Protein AF-A0A1B6HPB6-F1 (afdb_monomer_lite)

Secondary structure (DSSP, 8-state):
-----TT--EEEEEE-TTSSEEEEEETTSEEEEEETTT--EEEEEES-TT-EEEEEEEE-S--SSS--EEEEEEEEEGGGTEEEEEETTTPPEEEEEE--TT-EEEE--SPPTT---SS-S-TTS-SS-EEEE-TT--EEE----GGGGS-TTTHHHHHHHHHHHHHHHHHHH--HHHHHHHHHHHHHT---HHHHHHHHHHHHT-TT--HHHHHHHHHHHHHHHHS---SS--HHHHHHHHHHHHHHHHHHHHHHHHHHHHSPP-TT--S-S-HHHHHHHHHHHHT--HHHHHHHHS---S-PPP-----------HHHHHHTB--S--SSS-BPBP--S-HHHHHHHHHHHHTT-TT-HHHHHHHHHHHTB-HHHHHHHHHHHHHT-SSPPPHHHHHHHHHHHHHHHHHHGGGGGSHHHHHHHHHHHHH-S-HHHHHHHHHHHHHHHHHHHHHHHHHHHTTS-----S---S----HHHHHHHHHHHHHHHHHHHHHHHTSPPPPPSS-SSPPPP-------HHHHHHH-TTHHHHHHHHHHHHTT--GGGG-HHHHHTT---------------------------------HHHHHHHHHHHHHHHH-TTTT-HHHHHHHHHHHHHHHHHH-TT-HHHHHHHHHHHHH-S-HHHHHHHHHHHIIIIIHHHHHHHHHHHHHH---

Sequence (688 aa):
FGLCDLWRQGTSVTMSPHRNLCVVSDSLGRVTLIDNSTGLALRMWKGYRDAQCGWLTAEEEQSKGRKRLALFLVIYAPKKGIVEVWAMQQGPRIATFTASKNGRLFYIGHGLLGVSSVGNRNPNRSATPCVFVDECGVLTEISIPFHCALSDKNSKRARDIHLVRKLRQLLKTGDGEQTADSVTTLCRELQTHTVRAQALDLLTSSRRVAANTLLEVVEGFLHTLECVDDENVDTGKKSLMQRCVKLQKLLIFFMFCSGLQQKPPDYDTVMTADSNSDLDNLSELLRLSKDETLRLVQPPEDGMERVRVKFQEGLEGLPSYLAGFQTNATSDDTIHLVDTSVNQNLTHISEVVCGGVQGNVADWTNAAAESGIDSLALLQLSLISWLSRRSLPSLADTLTFSQLVTSVCNIAGNRVQEPAWWGEVRSMLRDSVSPHLAVVAAAVCKAVALTLEETAMMTASAGTDDSETKSSDWEKVTQESCTWSLLISQLEDVALISSVLRHKPVCSKTPTLYCLPYDPPELSLQNVCSKGRGCVSELVARWVASGGLEPTLLLETSRVSSCSPESERSGSAGVGVVEGQTLSAECGEEARPTSDDQVRTLDRLSVLRRQFPYSLADSVLLANITWEYILVWSKQVDQLQTLQAAITCLRVVPSPHLKHGVCSLMWTMHLRARFESTIRLINKVGKV

InterPro domains:
  IPR026059 Rab3GAP regulatory subunit [PTHR12472] (1-448)
  IPR029257 Rab3GAP regulatory subunit, C-terminal [PF14656] (378-688)
  IPR032839 Rab3-GAP regulatory subunit, N-terminal [PF14655] (1-105)

Foldseek 3Di:
DAPDDPVKDFPDKAAELVRQWIWTAIQQAKIWIAGPVVRDTQDMDHDQHPKDKAKDWAWDPDDPDPIDIWIKMWIDRLVQQWIWIAGPDPGGTLDIDRHHSPKDKDADSFADPPDDPPDDPDRGGHPQGIWIAHPVRDIDGDDDHPLSNPPDPCNLVVVLVVLLVVLLVCLVDPDQPVSLVSLLVSLLSRDDLVSNVVSLVSQLQRPRHDLVSSLSSLVSLLVVLVPDPDPPPPPSSVFSNLLSLLSNLLSLLLVVLVVLQPPPDPPVPPPDDCPPVLLVVQCVLLVHPSVVSCCLQPPDDDDDPDPDDDDPPPQPDSSLLVQQWDSTDDVDSAIEGDPDPDCPSLLSNLCSLLPNCQPPLVVSLVSVLSSRYQLLRQVVSLLSPQLVDPDGDRSSRLVSSLSSLLSSCVSCPPVLVDPVSVVVVLVVLQVGLQLSSSLSVLSSNLSSSVVSVVVVVVVVCVVDPDPPPPDPPDDDDDPVNVVSVVSSLLSVLQNLLLVLQVDAQDADPDQQADADDDDRDRDGNVVQVVVPDQSSLLSVLNRVSNRSHQLVLLAVVVVVVVDDDDDDDDDDDDDDDDDDDPDPPDDPPDDDPDDPSNVVNNVSVVVNCVVVVPNSPSLNNLLSNLVVLLVVCLVVVVPVSSVVNSVSSLVPRPDPVSSVVSVVCSCVPRNVVVVVVVVVVCVVVPDD

Structure (mmCIF, N/CA/C/O backbone):
data_AF-A0A1B6HPB6-F1
#
_entry.id   AF-A0A1B6HPB6-F1
#
loop_
_atom_site.group_PDB
_atom_site.id
_atom_site.type_symbol
_atom_site.label_atom_id
_atom_site.label_alt_id
_atom_site.label_comp_id
_atom_site.label_asym_id
_atom_site.label_entity_id
_atom_site.label_seq_id
_atom_site.pdbx_PDB_ins_code
_atom_site.Cartn_x
_atom_site.Cartn_y
_atom_site.Cartn_z
_atom_site.occupancy
_atom_site.B_iso_or_equiv
_atom_site.auth_seq_id
_atom_site.auth_comp_id
_atom_site.auth_asym_id
_atom_site.auth_atom_id
_atom_site.pdbx_PDB_model_num
ATOM 1 N N . PHE A 1 1 ? -52.057 -37.845 41.761 1.00 45.28 1 PHE A N 1
ATOM 2 C CA . PHE A 1 1 ? -51.504 -36.555 42.214 1.00 45.28 1 PHE A CA 1
ATOM 3 C C . PHE A 1 1 ? -52.418 -35.447 41.721 1.00 45.28 1 PHE A C 1
ATOM 5 O O . PHE A 1 1 ? -52.315 -35.055 40.572 1.00 45.28 1 PHE A O 1
ATOM 12 N N . GLY A 1 2 ? -53.388 -35.033 42.536 1.00 53.19 2 GLY A N 1
ATOM 13 C CA . GLY A 1 2 ? -54.273 -33.910 42.222 1.00 53.19 2 GLY A CA 1
ATOM 14 C C . GLY A 1 2 ? -53.996 -32.759 43.182 1.00 53.19 2 GLY A C 1
ATOM 15 O O . GLY A 1 2 ? -53.663 -33.002 44.341 1.00 53.19 2 GLY A O 1
ATOM 16 N N . LEU A 1 3 ? -54.142 -31.522 42.711 1.00 62.66 3 LEU A N 1
ATOM 17 C CA . LEU A 1 3 ? -54.178 -30.311 43.538 1.00 62.66 3 LEU A CA 1
ATOM 18 C C . LEU A 1 3 ? -55.493 -30.261 44.341 1.00 62.66 3 LEU A C 1
ATOM 20 O O . LEU A 1 3 ? -56.328 -29.388 44.127 1.00 62.66 3 LEU A O 1
ATOM 24 N N . CYS A 1 4 ? -55.728 -31.239 45.217 1.00 64.62 4 CYS A N 1
ATOM 25 C CA . CYS A 1 4 ? -56.917 -31.259 46.065 1.00 64.62 4 CYS A CA 1
ATOM 26 C C . CYS A 1 4 ? -56.671 -30.377 47.294 1.00 64.62 4 CYS A C 1
ATOM 28 O O . CYS A 1 4 ? -56.096 -30.822 48.285 1.00 64.62 4 CYS A O 1
ATOM 30 N N . ASP A 1 5 ? -57.079 -29.112 47.207 1.00 71.12 5 ASP A N 1
ATOM 31 C CA . ASP A 1 5 ? -57.155 -28.194 48.345 1.00 71.12 5 ASP A CA 1
ATOM 32 C C . ASP A 1 5 ? -58.627 -27.798 48.532 1.00 71.12 5 ASP A C 1
ATOM 34 O O . ASP A 1 5 ? -59.140 -26.914 47.850 1.00 71.12 5 ASP A O 1
ATOM 38 N N . LEU A 1 6 ? -59.318 -28.515 49.428 1.00 71.94 6 LEU A N 1
ATOM 39 C CA . LEU A 1 6 ? -60.772 -28.433 49.656 1.00 71.94 6 LEU A CA 1
ATOM 40 C C . LEU A 1 6 ? -61.273 -27.016 49.977 1.00 71.94 6 LEU A C 1
ATOM 42 O O . LEU A 1 6 ? -62.441 -26.710 49.756 1.00 71.94 6 LEU A O 1
ATOM 46 N N . TRP A 1 7 ? -60.398 -26.152 50.493 1.00 74.38 7 TRP A N 1
ATOM 47 C CA . TRP A 1 7 ? -60.741 -24.797 50.924 1.00 74.38 7 TRP A CA 1
ATOM 48 C C . TRP A 1 7 ? -60.434 -23.735 49.864 1.00 74.38 7 TRP A C 1
ATOM 50 O O . TRP A 1 7 ? -60.724 -22.556 50.071 1.00 74.38 7 TRP A O 1
ATOM 60 N N . ARG A 1 8 ? -59.828 -24.120 48.734 1.00 78.62 8 ARG A N 1
ATOM 61 C CA . ARG A 1 8 ? -59.391 -23.195 47.686 1.00 78.62 8 ARG A CA 1
ATOM 62 C C . ARG A 1 8 ? -60.158 -23.417 46.403 1.00 78.62 8 ARG A C 1
ATOM 64 O O . ARG A 1 8 ? -60.199 -24.513 45.858 1.00 78.62 8 ARG A O 1
ATOM 71 N N . GLN A 1 9 ? -60.691 -22.324 45.880 1.00 84.62 9 GLN A N 1
ATOM 72 C CA . GLN A 1 9 ? -61.346 -22.302 44.582 1.00 84.62 9 GLN A CA 1
ATOM 73 C C . GLN A 1 9 ? -60.441 -21.568 43.596 1.00 84.62 9 GLN A C 1
ATOM 75 O O . GLN A 1 9 ? -59.958 -20.473 43.892 1.00 84.62 9 GLN A O 1
ATOM 80 N N . GLY A 1 10 ? -60.183 -22.180 42.440 1.00 86.19 10 GLY A N 1
ATOM 81 C CA . GLY A 1 10 ? -59.528 -21.501 41.325 1.00 86.19 10 GLY A CA 1
ATOM 82 C C . GLY A 1 10 ? -60.466 -20.438 40.759 1.00 86.19 10 GLY A C 1
ATOM 83 O O . GLY A 1 10 ? -61.588 -20.758 40.379 1.00 86.19 10 GLY A O 1
ATOM 84 N N . THR A 1 11 ? -60.030 -19.183 40.730 1.00 89.19 11 THR A N 1
ATOM 85 C CA . THR A 1 11 ? -60.845 -18.042 40.284 1.00 89.19 11 THR A CA 1
ATOM 86 C C . THR A 1 11 ? -60.630 -17.724 38.811 1.00 89.19 11 THR A C 1
ATOM 88 O O . THR A 1 11 ? -61.557 -17.294 38.130 1.00 89.19 11 THR A O 1
ATOM 91 N N . SER A 1 12 ? -59.422 -17.951 38.290 1.00 89.56 12 SER A N 1
ATOM 92 C CA . SER A 1 12 ? -59.135 -17.802 36.864 1.00 89.56 12 SER A CA 1
ATOM 93 C C . SER A 1 12 ? -58.037 -18.750 36.396 1.00 89.56 12 SER A C 1
ATOM 95 O O . SER A 1 12 ? -57.154 -19.133 37.170 1.00 89.56 12 SER A O 1
ATOM 97 N N . VAL A 1 13 ? -58.100 -19.110 35.112 1.00 92.38 13 VAL A N 1
ATOM 98 C CA . VAL A 1 13 ? -57.126 -19.968 34.432 1.00 92.38 13 VAL A CA 1
ATOM 99 C C . VAL A 1 13 ? -56.655 -19.273 33.158 1.00 92.38 13 VAL A C 1
ATOM 101 O O . VAL A 1 13 ? -57.467 -18.954 32.290 1.00 92.38 13 VAL A O 1
ATOM 104 N N . THR A 1 14 ? -55.342 -19.082 33.019 1.00 92.56 14 THR A N 1
ATOM 105 C CA . THR A 1 14 ? -54.724 -18.489 31.825 1.00 92.56 14 THR A CA 1
ATOM 106 C C . THR A 1 14 ? -53.798 -19.494 31.145 1.00 92.56 14 THR A C 1
ATOM 108 O O . THR A 1 14 ? -52.775 -19.908 31.697 1.00 92.56 14 THR A O 1
ATOM 111 N N . MET A 1 15 ? -54.129 -19.856 29.908 1.00 90.44 15 MET A N 1
ATOM 112 C CA . MET A 1 15 ? -53.361 -20.794 29.084 1.00 90.44 15 MET A CA 1
ATOM 113 C C . MET A 1 15 ? -52.142 -20.137 28.441 1.00 90.44 15 MET A C 1
ATOM 115 O O . MET A 1 15 ? -52.234 -19.007 27.969 1.00 90.44 15 MET A O 1
ATOM 119 N N . SER A 1 16 ? -51.021 -20.858 28.362 1.00 89.44 16 SER A N 1
ATOM 120 C CA . SER A 1 16 ? -49.866 -20.404 27.584 1.00 89.44 16 SER A CA 1
ATOM 121 C C . SER A 1 16 ? -50.134 -20.494 26.072 1.00 89.44 16 SER A C 1
ATOM 123 O O . SER A 1 16 ? -50.973 -21.297 25.647 1.00 89.44 16 SER A O 1
ATOM 125 N N . PRO A 1 17 ? -49.397 -19.746 25.224 1.00 84.50 17 PRO A N 1
ATOM 126 C CA . PRO A 1 17 ? -49.606 -19.737 23.770 1.00 84.50 17 PRO A CA 1
ATOM 127 C C . PRO A 1 17 ? -49.525 -21.125 23.115 1.00 84.50 17 PRO A C 1
ATOM 129 O O . PRO A 1 17 ? -50.228 -21.406 22.150 1.00 84.50 17 PRO A O 1
ATOM 132 N N . HIS A 1 18 ? -48.686 -22.012 23.659 1.00 81.31 18 HIS A N 1
ATOM 133 C CA . HIS A 1 18 ? -48.516 -23.386 23.176 1.00 81.31 18 HIS A CA 1
ATOM 134 C C . HIS A 1 18 ? -49.400 -24.405 23.904 1.00 81.31 18 HIS A C 1
ATOM 136 O O . HIS A 1 18 ? -49.312 -25.590 23.616 1.00 81.31 18 HIS A O 1
ATOM 142 N N . ARG A 1 19 ? -50.236 -23.962 24.850 1.00 86.31 19 ARG A N 1
ATOM 143 C CA . ARG A 1 19 ? -51.186 -24.771 25.633 1.00 86.31 19 ARG A CA 1
ATOM 144 C C . ARG A 1 19 ? -50.590 -25.897 26.484 1.00 86.31 19 ARG A C 1
ATOM 146 O O . ARG A 1 19 ? -51.337 -26.574 27.179 1.00 86.31 19 ARG A O 1
ATOM 153 N N . ASN A 1 20 ? -49.269 -26.045 26.523 1.00 88.25 20 ASN A N 1
ATOM 154 C CA . ASN A 1 20 ? -48.593 -27.033 27.372 1.00 88.25 20 ASN A CA 1
ATOM 155 C C . ASN A 1 20 ? -48.607 -26.652 28.859 1.00 88.25 20 ASN A C 1
ATOM 157 O O . ASN A 1 20 ? -48.471 -27.508 29.721 1.00 88.25 20 ASN A O 1
ATOM 161 N N . LEU A 1 21 ? -48.766 -25.362 29.160 1.00 91.75 21 LEU A N 1
ATOM 162 C CA . LEU A 1 21 ? -48.765 -24.829 30.522 1.00 91.75 21 LEU A CA 1
ATOM 163 C C . LEU A 1 21 ? -50.020 -23.992 30.745 1.00 91.75 21 LEU A C 1
ATOM 165 O O . LEU A 1 21 ? -50.478 -23.306 29.825 1.00 91.75 21 LEU A O 1
ATOM 169 N N . CYS A 1 22 ? -50.536 -23.993 31.966 1.00 92.62 22 CYS A N 1
ATOM 170 C CA . CYS A 1 22 ? -51.518 -23.016 32.409 1.00 92.62 22 CYS A CA 1
ATOM 171 C C . CYS A 1 22 ? -51.138 -22.451 33.771 1.00 92.62 22 CYS A C 1
ATOM 173 O O . CYS A 1 22 ? -50.355 -23.031 34.523 1.00 92.62 22 CYS A O 1
ATOM 175 N N . VAL A 1 23 ? -51.686 -21.283 34.069 1.00 93.88 23 VAL A N 1
ATOM 176 C CA . VAL A 1 23 ? -51.570 -20.668 35.382 1.00 93.88 23 VAL A CA 1
ATOM 177 C C . VAL A 1 23 ? -52.960 -20.500 35.963 1.00 93.88 23 VAL A C 1
ATOM 179 O O . VAL A 1 23 ? -53.851 -19.979 35.297 1.00 93.88 23 VAL A O 1
ATOM 182 N N . VAL A 1 24 ? -53.121 -20.943 37.205 1.00 92.44 24 VAL A N 1
ATOM 183 C CA . VAL A 1 24 ? -54.365 -20.858 37.965 1.00 92.44 24 VAL A CA 1
ATOM 184 C C . VAL A 1 24 ? -54.158 -19.905 39.129 1.00 92.44 24 VAL A C 1
ATOM 186 O O . VAL A 1 24 ? -53.255 -20.109 39.942 1.00 92.44 24 VAL A O 1
ATOM 189 N N . SER A 1 25 ? -54.989 -18.873 39.218 1.00 92.12 25 SER A N 1
ATOM 190 C CA . SER A 1 25 ? -55.072 -18.041 40.422 1.00 92.12 25 SER A CA 1
ATOM 191 C C . SER A 1 25 ? -56.176 -18.568 41.336 1.00 92.12 25 SER A C 1
ATOM 193 O O . SER A 1 25 ? -57.204 -19.047 40.855 1.00 92.12 25 SER A O 1
ATOM 195 N N . ASP A 1 26 ? -55.943 -18.548 42.647 1.00 89.88 26 ASP A N 1
ATOM 196 C CA . ASP A 1 26 ? -56.894 -19.035 43.648 1.00 89.88 26 ASP A CA 1
ATOM 197 C C . ASP A 1 26 ? -57.584 -17.896 44.423 1.00 89.88 26 ASP A C 1
ATOM 199 O O . ASP A 1 26 ? -57.176 -16.731 44.386 1.00 89.88 26 ASP A O 1
ATOM 203 N N . SER A 1 27 ? -58.626 -18.253 45.175 1.00 85.75 27 SER A N 1
ATOM 204 C CA . SER A 1 27 ? -59.396 -17.342 46.030 1.00 85.75 27 SER A CA 1
ATOM 205 C C . SER A 1 27 ? -58.631 -16.807 47.251 1.00 85.75 27 SER A C 1
ATOM 207 O O . SER A 1 27 ? -59.087 -15.875 47.910 1.00 85.75 27 SER A O 1
ATOM 209 N N . LEU A 1 28 ? -57.459 -17.362 47.570 1.00 84.94 28 LEU A N 1
ATOM 210 C CA . LEU A 1 28 ? -56.665 -17.042 48.762 1.00 84.94 28 LEU A CA 1
ATOM 211 C C . LEU A 1 28 ? -55.299 -16.412 48.416 1.00 84.94 28 LEU A C 1
ATOM 213 O O . LEU A 1 28 ? -54.403 -16.346 49.263 1.00 84.94 28 LEU A O 1
ATOM 217 N N . GLY A 1 29 ? -55.136 -15.913 47.188 1.00 88.00 29 GLY A N 1
ATOM 218 C CA . GLY A 1 29 ? -53.973 -15.157 46.733 1.00 88.00 29 GLY A CA 1
ATOM 219 C C . GLY A 1 29 ? -52.729 -15.980 46.421 1.00 88.00 29 GLY A C 1
ATOM 220 O O . GLY A 1 29 ? -51.614 -15.553 46.741 1.00 88.00 29 GLY A O 1
ATOM 221 N N . ARG A 1 30 ? -52.892 -17.147 45.807 1.00 90.44 30 ARG A N 1
ATOM 222 C CA . ARG A 1 30 ? -51.810 -17.886 45.159 1.00 90.44 30 ARG A CA 1
ATOM 223 C C . ARG A 1 30 ? -52.017 -17.921 43.657 1.00 90.44 30 ARG A C 1
ATOM 225 O O . ARG A 1 30 ? -53.136 -17.991 43.164 1.00 90.44 30 ARG A O 1
ATOM 232 N N . VAL A 1 31 ? -50.899 -17.937 42.954 1.00 93.50 31 VAL A N 1
ATOM 233 C CA . VAL A 1 31 ? -50.826 -18.208 41.523 1.00 93.50 31 VAL A CA 1
ATOM 234 C C . VAL A 1 31 ? -50.048 -19.512 41.377 1.00 93.50 31 VAL A C 1
ATOM 236 O O . VAL A 1 31 ? -48.966 -19.640 41.945 1.00 93.50 31 VAL A O 1
ATOM 239 N N . THR A 1 32 ? -50.602 -20.502 40.684 1.00 91.69 32 THR A N 1
ATOM 240 C CA . THR A 1 32 ? -50.012 -21.840 40.536 1.00 91.69 32 THR A CA 1
ATOM 241 C C . THR A 1 32 ? -49.794 -22.138 39.063 1.00 91.69 32 THR A C 1
ATOM 243 O O . THR A 1 32 ? -50.732 -22.086 38.275 1.00 91.69 32 THR A O 1
ATOM 246 N N . LEU A 1 33 ? -48.557 -22.454 38.696 1.00 92.25 33 LEU A N 1
ATOM 247 C CA . LEU A 1 33 ? -48.187 -22.939 37.374 1.00 92.25 33 LEU A CA 1
ATOM 248 C C . LEU A 1 33 ? -48.398 -24.447 37.306 1.00 92.25 33 LEU A C 1
ATOM 250 O O . LEU A 1 33 ? -47.855 -25.181 38.131 1.00 92.25 33 LEU A O 1
ATOM 254 N N . ILE A 1 34 ? -49.124 -24.895 36.291 1.00 91.19 34 ILE A N 1
ATOM 255 C CA . ILE A 1 34 ? -49.468 -26.295 36.073 1.00 91.19 34 ILE A CA 1
ATOM 256 C C . ILE A 1 34 ? -48.994 -26.712 34.681 1.00 91.19 34 ILE A C 1
ATOM 258 O O . ILE A 1 34 ? -49.152 -25.974 33.703 1.00 91.19 34 ILE A O 1
ATOM 262 N N . ASP A 1 35 ? -48.401 -27.898 34.605 1.00 90.81 35 ASP A N 1
ATOM 263 C CA . ASP A 1 35 ? -48.174 -28.605 33.350 1.00 90.81 35 ASP A CA 1
ATOM 264 C C . ASP A 1 35 ? -49.449 -29.343 32.947 1.00 90.81 35 ASP A C 1
ATOM 266 O O . ASP A 1 35 ? -49.935 -30.214 33.666 1.00 90.81 35 ASP A O 1
ATOM 270 N N . ASN A 1 36 ? -49.996 -28.992 31.787 1.00 89.75 36 ASN A N 1
ATOM 271 C CA . ASN A 1 36 ? -51.271 -29.534 31.326 1.00 89.75 36 ASN A CA 1
ATOM 272 C C . ASN A 1 36 ? -51.156 -30.974 30.825 1.00 89.75 36 ASN A C 1
ATOM 274 O O . ASN A 1 36 ? -52.166 -31.666 30.754 1.00 89.75 36 ASN A O 1
ATOM 278 N N . SER A 1 37 ? -49.951 -31.422 30.463 1.00 88.94 37 SER A N 1
ATOM 279 C CA . SER A 1 37 ? -49.728 -32.788 29.983 1.00 88.94 37 SER A CA 1
ATOM 280 C C . SER A 1 37 ? -49.676 -33.795 31.132 1.00 88.94 37 SER A C 1
ATOM 282 O O . SER A 1 37 ? -50.246 -34.879 31.036 1.00 88.94 37 SER A O 1
ATOM 284 N N . THR A 1 38 ? -49.031 -33.417 32.237 1.00 86.88 38 THR A N 1
ATOM 285 C CA . THR A 1 38 ? -48.834 -34.274 33.414 1.00 86.88 38 THR A CA 1
ATOM 286 C C . THR A 1 38 ? -49.830 -33.995 34.539 1.00 86.88 38 THR A C 1
ATOM 288 O O . THR A 1 38 ? -49.986 -34.818 35.440 1.00 86.88 38 THR A O 1
ATOM 291 N N . GLY A 1 39 ? -50.499 -32.838 34.519 1.00 84.00 39 GLY A N 1
ATOM 292 C CA . GLY A 1 39 ? -51.373 -32.372 35.599 1.00 84.00 39 GLY A CA 1
ATOM 293 C C . GLY A 1 39 ? -50.619 -31.953 36.866 1.00 84.00 39 GLY A C 1
ATOM 294 O O . GLY A 1 39 ? -51.234 -31.789 37.921 1.00 84.00 39 GLY A O 1
ATOM 295 N N . LEU A 1 40 ? -49.292 -31.801 36.798 1.00 87.38 40 LEU A N 1
ATOM 296 C CA . LEU A 1 40 ? -48.449 -31.478 37.948 1.00 87.38 40 LEU A CA 1
ATOM 297 C C . LEU A 1 40 ? -48.313 -29.967 38.147 1.00 87.38 40 LEU A C 1
ATOM 299 O O . LEU A 1 40 ? -48.122 -29.203 37.200 1.00 87.38 40 LEU A O 1
ATOM 303 N N . ALA A 1 41 ? -48.341 -29.535 39.409 1.00 88.12 41 ALA A N 1
ATOM 304 C CA . ALA A 1 41 ? -47.998 -28.168 39.780 1.00 88.12 41 ALA A CA 1
ATOM 305 C C . ALA A 1 41 ? -46.477 -27.986 39.763 1.00 88.12 41 ALA A C 1
ATOM 307 O O . ALA A 1 41 ? -45.768 -28.563 40.584 1.00 88.12 41 ALA A O 1
ATOM 308 N N . LEU A 1 42 ? -45.983 -27.167 38.837 1.00 88.69 42 LEU A N 1
ATOM 309 C CA . LEU A 1 42 ? -44.553 -26.920 38.658 1.00 88.69 42 LEU A CA 1
ATOM 310 C C . LEU A 1 42 ? -44.020 -25.863 39.630 1.00 88.69 42 LEU A C 1
ATOM 312 O O . LEU A 1 42 ? -42.887 -25.956 40.098 1.00 88.69 42 LEU A O 1
ATOM 316 N N . ARG A 1 43 ? -44.815 -24.818 39.901 1.00 89.81 43 ARG A N 1
ATOM 317 C CA . ARG A 1 43 ? -44.402 -23.673 40.726 1.00 89.81 43 ARG A CA 1
ATOM 318 C C . ARG A 1 43 ? -45.600 -22.936 41.311 1.00 89.81 43 ARG A C 1
ATOM 320 O O . ARG A 1 43 ? -46.671 -22.919 40.714 1.00 89.81 43 ARG A O 1
ATOM 327 N N . MET A 1 44 ? -45.409 -22.288 42.458 1.00 89.25 44 MET A N 1
ATOM 328 C CA . MET A 1 44 ? -46.446 -21.515 43.141 1.00 89.25 44 MET A CA 1
ATOM 329 C C . MET A 1 44 ? -45.897 -20.183 43.659 1.00 89.25 44 MET A C 1
ATOM 331 O O . MET A 1 44 ? -44.857 -20.147 44.316 1.00 89.25 44 MET A O 1
ATOM 335 N N . TRP A 1 45 ? -46.637 -19.103 43.424 1.00 91.94 45 TRP A N 1
ATOM 336 C CA . TRP A 1 45 ? -46.379 -17.768 43.957 1.00 91.94 45 TRP A CA 1
ATOM 337 C C . TRP A 1 45 ? -47.425 -17.430 45.021 1.00 91.94 45 TRP A C 1
ATOM 339 O O . TRP A 1 45 ? -48.623 -17.573 44.787 1.00 91.94 45 TRP A O 1
ATOM 349 N N . LYS A 1 46 ? -46.985 -16.992 46.205 1.00 91.25 46 LYS A N 1
ATOM 350 C CA . LYS A 1 46 ? -47.855 -16.690 47.357 1.00 91.25 46 LYS A CA 1
ATOM 351 C C . LYS A 1 46 ? -47.992 -15.179 47.565 1.00 91.25 46 LYS A C 1
ATOM 353 O O . LYS A 1 46 ? -47.039 -14.433 47.362 1.00 91.25 46 LYS A O 1
ATOM 358 N N . GLY A 1 47 ? -49.164 -14.728 48.014 1.00 89.75 47 GLY A N 1
ATOM 359 C CA . GLY A 1 47 ? -49.424 -13.317 48.327 1.00 89.75 47 GLY A CA 1
ATOM 360 C C . GLY A 1 47 ? -49.848 -12.465 47.124 1.00 89.75 47 GLY A C 1
ATOM 361 O O . GLY A 1 47 ? -49.666 -11.250 47.144 1.00 89.75 47 GLY A O 1
ATOM 362 N N . TYR A 1 48 ? -50.404 -13.094 46.091 1.00 91.62 48 TYR A N 1
ATOM 363 C CA . TYR A 1 48 ? -50.899 -12.491 44.851 1.00 91.62 48 TYR A CA 1
ATOM 364 C C . TYR A 1 48 ? -52.433 -12.529 44.846 1.00 91.62 48 TYR A C 1
ATOM 366 O O . TYR A 1 48 ? -53.053 -13.249 44.069 1.00 91.62 48 TYR A O 1
ATOM 374 N N . ARG A 1 49 ? -53.052 -11.810 45.793 1.00 88.19 49 ARG A N 1
ATOM 375 C CA . ARG A 1 49 ? -54.518 -11.701 45.886 1.00 88.19 49 ARG A CA 1
ATOM 376 C C . ARG A 1 49 ? -55.070 -10.946 44.679 1.00 88.19 49 ARG A C 1
ATOM 378 O O . ARG A 1 49 ? -54.529 -9.897 44.334 1.00 88.19 49 ARG A O 1
ATOM 385 N N . ASP A 1 50 ? -56.139 -11.489 44.099 1.00 88.56 50 ASP A N 1
ATOM 386 C CA . ASP A 1 50 ? -56.848 -10.933 42.939 1.00 88.56 50 ASP A CA 1
ATOM 387 C C . ASP A 1 50 ? -55.939 -10.751 41.708 1.00 88.56 50 ASP A C 1
ATOM 389 O O . ASP A 1 50 ? -56.114 -9.834 40.909 1.00 88.56 50 ASP A O 1
ATOM 393 N N . ALA A 1 51 ? -54.915 -11.602 41.578 1.00 92.69 51 ALA A N 1
ATOM 394 C CA . ALA A 1 51 ? -53.913 -11.458 40.535 1.00 92.69 51 ALA A CA 1
ATOM 395 C C . ALA A 1 51 ? -54.441 -11.813 39.145 1.00 92.69 51 ALA A C 1
ATOM 397 O O . ALA A 1 51 ? -55.164 -12.790 38.958 1.00 92.69 51 ALA A O 1
ATOM 398 N N . GLN A 1 52 ? -54.002 -11.041 38.156 1.00 94.31 52 GLN A N 1
ATOM 399 C CA . GLN A 1 52 ? -54.299 -11.266 36.746 1.00 94.31 52 GLN A CA 1
ATOM 400 C C . GLN A 1 52 ? -53.028 -11.738 36.049 1.00 94.31 52 GLN A C 1
ATOM 402 O O . GLN A 1 52 ? -51.951 -11.187 36.277 1.00 94.31 52 GLN A O 1
ATOM 407 N N . CYS A 1 53 ? -53.142 -12.775 35.223 1.00 94.75 53 CYS A N 1
ATOM 408 C CA . CYS A 1 53 ? -51.990 -13.435 34.614 1.00 94.75 53 CYS A CA 1
ATOM 409 C C . CYS A 1 53 ? -52.053 -13.370 33.087 1.00 94.75 53 CYS A C 1
ATOM 411 O O . CYS A 1 53 ? -53.125 -13.530 32.500 1.00 94.75 53 CYS A O 1
ATOM 413 N N . GLY A 1 54 ? -50.892 -13.209 32.456 1.00 93.62 54 GLY A N 1
ATOM 414 C CA . GLY A 1 54 ? -50.714 -13.219 31.005 1.00 93.62 54 GLY A CA 1
ATOM 415 C C . GLY A 1 54 ? -49.376 -13.828 30.596 1.00 93.62 54 GLY A C 1
ATOM 416 O O . GLY A 1 54 ? -48.505 -14.057 31.433 1.00 93.62 54 GLY A O 1
ATOM 417 N N . TRP A 1 55 ? -49.200 -14.095 29.306 1.00 92.19 55 TRP A N 1
ATOM 418 C CA . TRP A 1 55 ? -47.999 -14.738 28.775 1.00 92.19 55 TRP A CA 1
ATOM 419 C C . TRP A 1 55 ? -47.338 -13.900 27.686 1.00 92.19 55 TRP A C 1
ATOM 421 O O . TRP A 1 55 ? -48.014 -13.401 26.791 1.00 92.19 55 TRP A O 1
ATOM 431 N N . LEU A 1 56 ? -46.008 -13.821 27.716 1.00 91.06 56 LEU A N 1
ATOM 432 C CA . LEU A 1 56 ? -45.201 -13.170 26.684 1.00 91.06 56 LEU A CA 1
ATOM 433 C C . LEU A 1 56 ? -44.255 -14.173 26.031 1.00 91.06 56 LEU A C 1
ATOM 435 O O . LEU A 1 56 ? -43.705 -15.050 26.699 1.00 91.06 56 LEU A O 1
ATOM 439 N N . THR A 1 57 ? -44.034 -14.016 24.728 1.00 87.12 57 THR A N 1
ATOM 440 C CA . THR A 1 57 ? -43.034 -14.783 23.976 1.00 87.12 57 THR A CA 1
ATOM 441 C C . THR A 1 57 ? -42.028 -13.846 23.338 1.00 87.12 57 THR A C 1
ATOM 443 O O . THR A 1 57 ? -42.436 -12.919 22.645 1.00 87.12 57 THR A O 1
ATOM 446 N N . ALA A 1 58 ? -40.738 -14.126 23.505 1.00 85.00 58 ALA A N 1
ATOM 447 C CA . ALA A 1 58 ? -39.675 -13.433 22.785 1.00 85.00 58 ALA A CA 1
ATOM 448 C C . ALA A 1 58 ? -38.967 -14.397 21.831 1.00 85.00 58 ALA A C 1
ATOM 450 O O . ALA A 1 58 ? -38.651 -15.526 22.212 1.00 85.00 58 ALA A O 1
ATOM 451 N N . GLU A 1 59 ? -38.724 -13.962 20.595 1.00 78.62 59 GLU A N 1
ATOM 452 C CA . GLU A 1 59 ? -37.988 -14.750 19.602 1.00 78.62 59 GLU A CA 1
ATOM 453 C C . GLU A 1 59 ? -36.495 -14.404 19.607 1.00 78.62 59 GLU A C 1
ATOM 455 O O . GLU A 1 59 ? -36.110 -13.243 19.744 1.00 78.62 59 GLU A O 1
ATOM 460 N N . GLU A 1 60 ? -35.645 -15.409 19.401 1.00 75.88 60 GLU A N 1
ATOM 461 C CA . GLU A 1 60 ? -34.225 -15.207 19.116 1.00 75.88 60 GLU A CA 1
ATOM 462 C C . GLU A 1 60 ? -34.029 -14.774 17.651 1.00 75.88 60 GLU A C 1
ATOM 464 O O . GLU A 1 60 ? -34.214 -15.564 16.723 1.00 75.88 60 GLU A O 1
ATOM 469 N N . GLU A 1 61 ? -33.636 -13.517 17.427 1.00 62.44 61 GLU A N 1
ATOM 470 C CA . GLU A 1 61 ? -33.508 -12.933 16.079 1.00 62.44 61 GLU A CA 1
ATOM 471 C C . GLU A 1 61 ? -32.326 -13.477 15.249 1.00 62.44 61 GLU A C 1
ATOM 473 O O . GLU A 1 61 ? -32.297 -13.291 14.034 1.00 62.44 61 GLU A O 1
ATOM 478 N N . GLN A 1 62 ? -31.346 -14.156 15.862 1.00 56.38 62 GLN A N 1
ATOM 479 C CA . GLN A 1 62 ? -30.101 -14.573 15.197 1.00 56.38 62 GLN A CA 1
ATOM 480 C C . GLN A 1 62 ? -29.793 -16.068 15.338 1.00 56.38 62 GLN A C 1
ATOM 482 O O . GLN A 1 62 ? -28.760 -16.456 15.876 1.00 56.38 62 GLN A O 1
ATOM 487 N N . SER A 1 63 ? -30.633 -16.930 14.768 1.00 47.78 63 SER A N 1
ATOM 488 C CA . SER A 1 63 ? -30.207 -18.300 14.463 1.00 47.78 63 SER A CA 1
ATOM 489 C C . SER A 1 63 ? -30.401 -18.594 12.976 1.00 47.78 63 SER A C 1
ATOM 491 O O . SER A 1 63 ? -31.502 -18.480 12.448 1.00 47.78 63 SER A O 1
ATOM 493 N N . LYS A 1 64 ? -29.332 -19.026 12.288 1.00 48.44 64 LYS A N 1
ATOM 494 C CA . LYS A 1 64 ? -29.404 -19.644 10.944 1.00 48.44 64 LYS A CA 1
ATOM 495 C C . LYS A 1 64 ? -30.061 -21.048 10.990 1.00 48.44 64 LYS A C 1
ATOM 497 O O . LYS A 1 64 ? -29.865 -21.855 10.092 1.00 48.44 64 LYS A O 1
ATOM 502 N N . GLY A 1 65 ? -30.813 -21.349 12.055 1.00 55.88 65 GLY A N 1
ATOM 503 C CA . GLY A 1 65 ? -31.430 -22.637 12.369 1.00 55.88 65 GLY A CA 1
ATOM 504 C C . GLY A 1 65 ? -32.829 -22.460 12.972 1.00 55.88 65 GLY A C 1
ATOM 505 O O . GLY A 1 65 ? -33.506 -21.466 12.717 1.00 55.88 65 GLY A O 1
ATOM 506 N N . ARG A 1 66 ? -33.296 -23.431 13.769 1.00 54.19 66 ARG A N 1
ATOM 507 C CA . ARG A 1 66 ? -34.626 -23.380 14.403 1.00 54.19 66 ARG A CA 1
ATOM 508 C C . ARG A 1 66 ? -34.679 -22.242 15.433 1.00 54.19 66 ARG A C 1
ATOM 510 O O . ARG A 1 66 ? -34.021 -22.329 16.467 1.00 54.19 66 ARG A O 1
ATOM 517 N N . LYS A 1 67 ? -35.487 -21.212 15.156 1.00 62.97 67 LYS A N 1
ATOM 518 C CA . LYS A 1 67 ? -35.719 -20.066 16.050 1.00 62.97 67 LYS A CA 1
ATOM 519 C C . LYS A 1 67 ? -36.090 -20.533 17.460 1.00 62.97 67 LYS A C 1
ATOM 521 O O . LYS A 1 67 ? -37.092 -21.233 17.631 1.00 62.97 67 LYS A O 1
ATOM 526 N N . ARG A 1 68 ? -35.300 -20.142 18.462 1.00 71.94 68 ARG A N 1
ATOM 527 C CA . ARG A 1 68 ? -35.616 -20.393 19.872 1.00 71.94 68 ARG A CA 1
ATOM 528 C C . ARG A 1 68 ? -36.620 -19.353 20.358 1.00 71.94 68 ARG A C 1
ATOM 530 O O . ARG A 1 68 ? -36.554 -18.184 19.985 1.00 71.94 68 ARG A O 1
ATOM 537 N N . LEU A 1 69 ? -37.564 -19.803 21.176 1.00 79.75 69 LEU A N 1
ATOM 538 C CA . LEU A 1 69 ? -38.603 -18.972 21.772 1.00 79.75 69 LEU A CA 1
ATOM 539 C C . LEU A 1 69 ? -38.437 -19.014 23.284 1.00 79.75 69 LEU A C 1
ATOM 541 O O . LEU A 1 69 ? -38.407 -20.097 23.869 1.00 79.75 69 LEU A O 1
ATOM 545 N N . ALA A 1 70 ? -38.340 -17.844 23.901 1.00 85.62 70 ALA A N 1
ATOM 546 C CA . ALA A 1 70 ? -38.425 -17.704 25.344 1.00 85.62 70 ALA A CA 1
ATOM 547 C C . ALA A 1 70 ? -39.875 -17.422 25.742 1.00 85.62 70 ALA A C 1
ATOM 549 O O . ALA A 1 70 ? -40.560 -16.643 25.076 1.00 85.62 70 ALA A O 1
ATOM 550 N N . LEU A 1 71 ? -40.330 -18.050 26.825 1.00 88.88 71 LEU A N 1
ATOM 551 C CA . LEU A 1 71 ? -41.662 -17.860 27.389 1.00 88.88 71 LEU A CA 1
ATOM 552 C C . LEU A 1 71 ? -41.544 -17.181 28.754 1.00 88.88 71 LEU A C 1
ATOM 554 O O . LEU A 1 71 ? -40.743 -17.604 29.591 1.00 88.88 71 LEU A O 1
ATOM 558 N N . PHE A 1 72 ? -42.382 -16.177 28.986 1.00 91.62 72 PHE A N 1
ATOM 559 C CA . PHE A 1 72 ? -42.439 -15.425 30.234 1.00 91.62 72 PHE A CA 1
ATOM 560 C C . PHE A 1 72 ? -43.866 -15.368 30.775 1.00 91.62 72 PHE A C 1
ATOM 562 O O . PHE A 1 72 ? -44.826 -15.287 30.004 1.00 91.62 72 PHE A O 1
ATOM 569 N N . LEU A 1 73 ? -43.993 -15.377 32.102 1.00 93.31 73 LEU A N 1
ATOM 570 C CA . LEU A 1 73 ? -45.258 -15.192 32.812 1.00 93.31 73 LEU A CA 1
ATOM 571 C C . LEU A 1 73 ? -45.330 -13.777 33.378 1.00 93.31 73 LEU A C 1
ATOM 573 O O . LEU A 1 73 ? -44.464 -13.373 34.150 1.00 93.31 73 LEU A O 1
ATOM 577 N N . VAL A 1 74 ? -46.387 -13.056 33.024 1.00 94.69 74 VAL A N 1
ATOM 578 C CA . VAL A 1 74 ? -46.716 -11.730 33.548 1.00 94.69 74 VAL A CA 1
ATOM 579 C C . VAL A 1 74 ? -47.785 -11.890 34.623 1.00 94.69 74 VAL A C 1
ATOM 581 O O . VAL A 1 74 ? -48.827 -12.488 34.364 1.00 94.69 74 VAL A O 1
ATOM 584 N N . ILE A 1 75 ? -47.538 -11.356 35.818 1.00 94.88 75 ILE A N 1
ATOM 585 C CA . ILE A 1 75 ? -48.471 -11.376 36.947 1.00 94.88 75 ILE A CA 1
ATOM 586 C C . ILE A 1 75 ? -48.715 -9.939 37.397 1.00 94.88 75 ILE A C 1
ATOM 588 O O . ILE A 1 75 ? -47.830 -9.294 37.956 1.00 94.88 75 ILE A O 1
ATOM 592 N N . TYR A 1 76 ? -49.930 -9.446 37.196 1.00 95.06 76 TYR A N 1
ATOM 593 C CA . TYR A 1 76 ? -50.394 -8.201 37.792 1.00 95.06 76 TYR A CA 1
ATOM 594 C C . TYR A 1 76 ? -51.003 -8.484 39.167 1.00 95.06 76 TYR A C 1
ATOM 596 O O . TYR A 1 76 ? -51.875 -9.342 39.300 1.00 95.06 76 TYR A O 1
ATOM 604 N N . ALA A 1 77 ? -50.538 -7.772 40.193 1.00 94.00 77 ALA A N 1
ATOM 605 C CA . ALA A 1 77 ? -51.001 -7.893 41.571 1.00 94.00 77 ALA A CA 1
ATOM 606 C C . ALA A 1 77 ? -51.657 -6.574 42.031 1.00 94.00 77 ALA A C 1
ATOM 608 O O . ALA A 1 77 ? -50.951 -5.707 42.560 1.00 94.00 77 ALA A O 1
ATOM 609 N N . PRO A 1 78 ? -52.992 -6.422 41.906 1.00 91.12 78 PRO A N 1
ATOM 610 C CA . PRO A 1 78 ? -53.684 -5.151 42.152 1.00 91.12 78 PRO A CA 1
ATOM 611 C C . PRO A 1 78 ? -53.431 -4.574 43.549 1.00 91.12 78 PRO A C 1
ATOM 613 O O . PRO A 1 78 ? -53.088 -3.404 43.697 1.00 91.12 78 PRO A O 1
ATOM 616 N N . LYS A 1 79 ? -53.479 -5.411 44.598 1.00 89.44 79 LYS A N 1
ATOM 617 C CA . LYS A 1 79 ? -53.261 -4.956 45.990 1.00 89.44 79 LYS A CA 1
ATOM 618 C C . LYS A 1 79 ? -51.859 -4.413 46.241 1.00 89.44 79 LYS A C 1
ATOM 620 O O . LYS A 1 79 ? -51.678 -3.577 47.123 1.00 89.44 79 LYS A O 1
ATOM 625 N N . LYS A 1 80 ? -50.877 -4.908 45.485 1.00 89.25 80 LYS A N 1
ATOM 626 C CA . LYS A 1 80 ? -49.488 -4.453 45.554 1.00 89.25 80 LYS A CA 1
ATOM 627 C C . LYS A 1 80 ? -49.213 -3.290 44.595 1.00 89.25 80 LYS A C 1
ATOM 629 O O . LYS A 1 80 ? -48.213 -2.616 44.791 1.00 89.25 80 LYS A O 1
ATOM 634 N N . GLY A 1 81 ? -50.074 -3.047 43.602 1.00 90.88 81 GLY A N 1
ATOM 635 C CA . GLY A 1 81 ? -49.844 -2.035 42.568 1.00 90.88 81 GLY A CA 1
ATOM 636 C C . GLY A 1 81 ? -48.596 -2.330 41.736 1.00 90.88 81 GLY A C 1
ATOM 637 O O . GLY A 1 81 ? -47.801 -1.432 41.479 1.00 90.88 81 GLY A O 1
ATOM 638 N N . ILE A 1 82 ? -48.364 -3.600 41.385 1.00 93.75 82 ILE A N 1
ATOM 639 C CA . ILE A 1 82 ? -47.190 -4.005 40.598 1.00 93.75 82 ILE A CA 1
ATOM 640 C C . ILE A 1 82 ? -47.553 -5.016 39.514 1.00 93.75 82 ILE A C 1
ATOM 642 O O . ILE A 1 82 ? -48.434 -5.860 39.702 1.00 93.75 82 ILE A O 1
ATOM 646 N N . VAL A 1 83 ? -46.815 -4.967 38.409 1.00 94.38 83 VAL A N 1
ATOM 647 C CA . VAL A 1 83 ? -46.758 -6.013 37.387 1.00 94.38 83 VAL A CA 1
ATOM 648 C C . VAL A 1 83 ? -45.384 -6.662 37.452 1.00 94.38 83 VAL A C 1
ATOM 650 O O . VAL A 1 83 ? -44.365 -6.002 37.285 1.00 94.38 83 VAL A O 1
ATOM 653 N N . GLU A 1 84 ? -45.338 -7.963 37.698 1.00 93.81 84 GLU A N 1
ATOM 654 C CA . GLU A 1 84 ? -44.094 -8.725 37.714 1.00 93.81 84 GLU A CA 1
ATOM 655 C C . GLU A 1 84 ? -43.989 -9.629 36.501 1.00 93.81 84 GLU A C 1
ATOM 657 O O . GLU A 1 84 ? -44.980 -10.223 36.074 1.00 93.81 84 GLU A O 1
ATOM 662 N N . VAL A 1 85 ? -42.769 -9.794 35.994 1.00 93.19 85 VAL A N 1
ATOM 663 C CA . VAL A 1 85 ? -42.502 -10.723 34.903 1.00 93.19 85 VAL A CA 1
ATOM 664 C C . VAL A 1 85 ? -41.456 -11.749 35.294 1.00 93.19 85 VAL A C 1
ATOM 666 O O . VAL A 1 85 ? -40.399 -11.425 35.837 1.00 93.19 85 VAL A O 1
ATOM 669 N N . TRP A 1 86 ? -41.775 -13.009 35.023 1.00 91.69 86 TRP A N 1
ATOM 670 C CA . TRP A 1 86 ? -41.042 -14.180 35.477 1.00 91.69 86 TRP A CA 1
ATOM 671 C C . TRP A 1 86 ? -40.547 -15.015 34.299 1.00 91.69 86 TRP A C 1
ATOM 673 O O . TRP A 1 86 ? -41.298 -15.294 33.360 1.00 91.69 86 TRP A O 1
ATOM 683 N N . ALA A 1 87 ? -39.293 -15.464 34.382 1.00 87.50 87 ALA A N 1
ATOM 684 C CA . ALA A 1 87 ? -38.755 -16.486 33.491 1.00 87.50 87 ALA A CA 1
ATOM 685 C C . ALA A 1 87 ? -39.370 -17.858 33.824 1.00 87.50 87 ALA A C 1
ATOM 687 O O . ALA A 1 87 ? -39.396 -18.288 34.981 1.00 87.50 87 ALA A O 1
ATOM 688 N N . MET A 1 88 ? -39.841 -18.574 32.805 1.00 81.75 88 MET A N 1
ATOM 689 C CA . MET A 1 88 ? -40.374 -19.940 32.930 1.00 81.75 88 MET A CA 1
ATOM 690 C C . MET A 1 88 ? -39.244 -20.986 32.913 1.00 81.75 88 MET A C 1
ATOM 692 O O . MET A 1 88 ? -38.156 -20.687 32.442 1.00 81.75 88 MET A O 1
ATOM 696 N N . GLN A 1 89 ? -39.381 -22.245 33.353 1.00 61.47 89 GLN A N 1
ATOM 697 C CA . GLN A 1 89 ? -40.341 -22.905 34.259 1.00 61.47 89 GLN A CA 1
ATOM 698 C C . GLN A 1 89 ? -39.883 -22.826 35.738 1.00 61.47 89 GLN A C 1
ATOM 700 O O . GLN A 1 89 ? -40.704 -22.914 36.648 1.00 61.47 89 GLN A O 1
ATOM 705 N N . GLN A 1 90 ? -38.586 -22.591 35.977 1.00 67.88 90 GLN A N 1
ATOM 706 C CA . GLN A 1 90 ? -37.961 -22.390 37.297 1.00 67.88 90 GLN A CA 1
ATOM 707 C C . GLN A 1 90 ? -37.090 -21.115 37.348 1.00 67.88 90 GLN A C 1
ATOM 709 O O . GLN A 1 90 ? -36.266 -20.953 38.242 1.00 67.88 90 GLN A O 1
ATOM 714 N N . GLY A 1 91 ? -37.252 -20.196 36.391 1.00 74.75 91 GLY A N 1
ATOM 715 C CA . GLY A 1 91 ? -36.397 -19.015 36.269 1.00 74.75 91 GLY A CA 1
ATOM 716 C C . GLY A 1 91 ? -36.668 -17.918 37.315 1.00 74.75 91 GLY A C 1
ATOM 717 O O . GLY A 1 91 ? -37.704 -17.921 37.993 1.00 74.75 91 GLY A O 1
ATOM 718 N N . PRO A 1 92 ? -35.742 -16.962 37.486 1.00 82.88 92 PRO A N 1
ATOM 719 C CA . PRO A 1 92 ? -35.905 -15.861 38.429 1.00 82.88 92 PRO A CA 1
ATOM 720 C C . PRO A 1 92 ? -36.981 -14.859 37.974 1.00 82.88 92 PRO A C 1
ATOM 722 O O . PRO A 1 92 ? -37.510 -14.918 36.859 1.00 82.88 92 PRO A O 1
ATOM 725 N N . ARG A 1 93 ? -37.310 -13.917 38.863 1.00 87.75 93 ARG A N 1
ATOM 726 C CA . ARG A 1 93 ? -38.080 -12.721 38.503 1.00 87.75 93 ARG A CA 1
ATOM 727 C C . ARG A 1 93 ? -37.194 -11.821 37.643 1.00 87.75 93 ARG A C 1
ATOM 729 O O . ARG A 1 93 ? -36.094 -11.487 38.065 1.00 87.75 93 ARG A O 1
ATOM 736 N N . ILE A 1 94 ? -37.671 -11.448 36.460 1.00 85.94 94 ILE A N 1
ATOM 737 C CA . ILE A 1 94 ? -36.922 -10.661 35.469 1.00 85.94 94 ILE A CA 1
ATOM 738 C C . ILE A 1 94 ? -37.114 -9.170 35.709 1.00 85.94 94 ILE A C 1
ATOM 740 O O . ILE A 1 94 ? -36.158 -8.404 35.664 1.00 85.94 94 ILE A O 1
ATOM 744 N N . ALA A 1 95 ? -38.360 -8.760 35.937 1.00 85.81 95 ALA A N 1
ATOM 745 C CA . ALA A 1 95 ? -38.721 -7.358 36.060 1.00 85.81 95 ALA A CA 1
ATOM 746 C C . ALA A 1 95 ? -39.918 -7.177 36.996 1.00 85.81 95 ALA A C 1
ATOM 748 O O . ALA A 1 95 ? -40.768 -8.063 37.130 1.00 85.81 95 ALA A O 1
ATOM 749 N N . THR A 1 96 ? -39.983 -6.000 37.608 1.00 91.44 96 THR A N 1
ATOM 750 C CA . THR A 1 96 ? -41.133 -5.511 38.365 1.00 91.44 96 THR A CA 1
ATOM 751 C C . THR A 1 96 ? -41.405 -4.083 37.917 1.00 91.44 96 THR A C 1
ATOM 753 O O . THR A 1 96 ? -40.515 -3.240 37.971 1.00 91.44 96 THR A O 1
ATOM 756 N N . PHE A 1 97 ? -42.632 -3.822 37.490 1.00 88.88 97 PHE A N 1
ATOM 757 C CA . PHE A 1 97 ? -43.117 -2.507 37.100 1.00 88.88 97 PHE A CA 1
ATOM 758 C C . PHE A 1 97 ? -44.131 -2.026 38.133 1.00 88.88 97 PHE A C 1
ATOM 760 O O . PHE A 1 97 ? -44.984 -2.803 38.570 1.00 88.88 97 PHE A O 1
ATOM 767 N N . THR A 1 98 ? -44.059 -0.755 38.518 1.00 89.88 98 THR A N 1
ATOM 768 C CA . THR A 1 98 ? -45.113 -0.114 39.312 1.00 89.88 98 THR A CA 1
ATOM 769 C C . THR A 1 98 ? -46.335 0.100 38.424 1.00 89.88 98 THR A C 1
ATOM 771 O O . THR A 1 98 ? -46.203 0.548 37.289 1.00 89.88 98 THR A O 1
ATOM 774 N N . ALA A 1 99 ? -47.519 -0.235 38.925 1.00 89.50 99 ALA A N 1
ATOM 775 C CA . ALA A 1 99 ? -48.769 -0.180 38.180 1.00 89.50 99 ALA A CA 1
ATOM 776 C C . ALA A 1 99 ? -49.905 0.365 39.054 1.00 89.50 99 ALA A C 1
ATOM 778 O O . ALA A 1 99 ? -49.881 0.235 40.280 1.00 89.50 99 ALA A O 1
ATOM 779 N N . SER A 1 100 ? -50.925 0.951 38.424 1.00 89.06 100 SER A N 1
ATOM 780 C CA . SER A 1 100 ? -52.098 1.452 39.152 1.00 89.06 100 SER A CA 1
ATOM 781 C C . SER A 1 100 ? -52.806 0.327 39.903 1.00 89.06 100 SER A C 1
ATOM 783 O O . SER A 1 100 ? -52.778 -0.821 39.456 1.00 89.06 100 SER A O 1
ATOM 785 N N . LYS A 1 101 ? -53.451 0.625 41.036 1.00 90.75 101 LYS A N 1
ATOM 786 C CA . LYS A 1 101 ? -54.149 -0.392 41.846 1.00 90.75 101 LYS A CA 1
ATOM 787 C C . LYS A 1 101 ? -55.508 -0.791 41.266 1.00 90.75 101 LYS A C 1
ATOM 789 O O . LYS A 1 101 ? -55.911 -1.931 41.473 1.00 90.75 101 LYS A O 1
ATOM 794 N N . ASN A 1 102 ? -56.168 0.096 40.518 1.00 89.50 102 ASN A N 1
ATOM 795 C CA . ASN A 1 102 ? -57.449 -0.166 39.855 1.00 89.50 102 ASN A CA 1
ATOM 796 C C . ASN A 1 102 ? -57.302 -0.335 38.327 1.00 89.50 102 ASN A C 1
ATOM 798 O O . ASN A 1 102 ? -58.240 -0.077 37.577 1.00 89.50 102 ASN A O 1
ATOM 802 N N . GLY A 1 103 ? -56.128 -0.771 37.857 1.00 90.50 103 GLY A N 1
ATOM 803 C CA . GLY A 1 103 ? -55.895 -1.095 36.447 1.00 90.50 103 GLY A CA 1
ATOM 804 C C . GLY A 1 103 ? -56.314 -2.521 36.069 1.00 90.50 103 GLY A C 1
ATOM 805 O O . GLY A 1 103 ? -56.802 -3.302 36.893 1.00 90.50 103 GLY A O 1
ATOM 806 N N . ARG A 1 104 ? -56.100 -2.891 34.803 1.00 91.50 104 ARG A N 1
ATOM 807 C CA . ARG A 1 104 ? -56.416 -4.226 34.275 1.00 91.50 104 ARG A CA 1
ATOM 808 C C . ARG A 1 104 ? -55.367 -4.718 33.283 1.00 91.50 104 ARG A C 1
ATOM 810 O O . ARG A 1 104 ? -55.003 -4.017 32.345 1.00 91.50 104 ARG A O 1
ATOM 817 N N . LEU A 1 105 ? -54.914 -5.955 33.470 1.00 93.31 105 LEU A N 1
ATOM 818 C CA . LEU A 1 105 ? -54.044 -6.674 32.548 1.00 93.31 105 LEU A CA 1
ATOM 819 C C . LEU A 1 105 ? -54.894 -7.468 31.549 1.00 93.31 105 LEU A C 1
ATOM 821 O O . LEU A 1 105 ? -55.703 -8.317 31.930 1.00 93.31 105 LEU A O 1
ATOM 825 N N . PHE A 1 106 ? -54.663 -7.230 30.265 1.00 91.12 106 PHE A N 1
ATOM 826 C CA . PHE A 1 106 ? -55.262 -7.969 29.166 1.00 91.12 106 PHE A CA 1
ATOM 827 C C . PHE A 1 106 ? -54.231 -8.898 28.543 1.00 91.12 106 PHE A C 1
ATOM 829 O O . PHE A 1 106 ? -53.173 -8.462 28.091 1.00 91.12 106 PHE A O 1
ATOM 836 N N . TYR A 1 107 ? -54.563 -10.186 28.507 1.00 90.75 107 TYR A N 1
ATOM 837 C CA . TYR A 1 107 ? -53.792 -11.200 27.803 1.00 90.75 107 TYR A CA 1
ATOM 838 C C . TYR A 1 107 ? -54.519 -11.612 26.523 1.00 90.75 107 TYR A C 1
ATOM 840 O O . TYR A 1 107 ? -55.631 -12.143 26.566 1.00 90.75 107 TYR A O 1
ATOM 848 N N . ILE A 1 108 ? -53.871 -11.388 25.384 1.00 87.19 108 ILE A N 1
ATOM 849 C CA . ILE A 1 108 ? -54.381 -11.693 24.050 1.00 87.19 108 ILE A CA 1
ATOM 850 C C . ILE A 1 108 ? -53.595 -12.893 23.519 1.00 87.19 108 ILE A C 1
ATOM 852 O O . ILE A 1 108 ? -52.551 -12.770 22.884 1.00 87.19 108 ILE A O 1
ATOM 856 N N . GLY A 1 109 ? -54.095 -14.093 23.818 1.00 75.38 109 GLY A N 1
ATOM 857 C CA . GLY A 1 109 ? -53.466 -15.359 23.423 1.00 75.38 109 GLY A CA 1
ATOM 858 C C . GLY A 1 109 ? -53.784 -15.833 21.999 1.00 75.38 109 GLY A C 1
ATOM 859 O O . GLY A 1 109 ? -53.409 -16.947 21.641 1.00 75.38 109 GLY A O 1
ATOM 860 N N . HIS A 1 110 ? -54.501 -15.037 21.204 1.00 74.50 110 HIS A N 1
ATOM 861 C CA . HIS A 1 110 ? -54.963 -15.394 19.861 1.00 74.50 110 HIS A CA 1
ATOM 862 C C . HIS A 1 110 ? -54.605 -14.307 18.842 1.00 74.50 110 HIS A C 1
ATOM 864 O O . HIS A 1 110 ? -54.493 -13.134 19.187 1.00 74.50 110 HIS A O 1
ATOM 870 N N . GLY A 1 111 ? -54.392 -14.708 17.588 1.00 70.50 111 GLY A N 1
ATOM 871 C CA . GLY A 1 111 ? -54.218 -13.772 16.476 1.00 70.50 111 GLY A CA 1
ATOM 872 C C . GLY A 1 111 ? -55.535 -13.110 16.063 1.00 70.50 111 GLY A C 1
ATOM 873 O O . GLY A 1 111 ? -56.617 -13.563 16.444 1.00 70.50 111 GLY A O 1
ATOM 874 N N . LEU A 1 112 ? -55.440 -12.037 15.275 1.00 70.06 112 LEU A N 1
ATOM 875 C CA . LEU A 1 112 ? -56.604 -11.368 14.692 1.00 70.06 112 LEU A CA 1
ATOM 876 C C . LEU A 1 112 ? -57.367 -12.327 13.766 1.00 70.06 112 LEU A C 1
ATOM 878 O O . LEU A 1 112 ? -56.807 -12.878 12.818 1.00 70.06 112 LEU A O 1
ATOM 882 N N . LEU A 1 113 ? -58.662 -12.494 14.025 1.00 65.00 113 LEU A N 1
ATOM 883 C CA . LEU A 1 113 ? -59.567 -13.252 13.164 1.00 65.00 113 LEU A CA 1
ATOM 884 C C . LEU A 1 113 ? -60.008 -12.371 11.981 1.00 65.00 113 LEU A C 1
ATOM 886 O O . LEU A 1 113 ? -60.401 -11.226 12.181 1.00 65.00 113 LEU A O 1
ATOM 890 N N . GLY A 1 114 ? -59.961 -12.905 10.755 1.00 65.50 114 GLY A N 1
ATOM 891 C CA . GLY A 1 114 ? -60.520 -12.249 9.560 1.00 65.50 114 GLY A CA 1
ATOM 892 C C . GLY A 1 114 ? -59.580 -11.332 8.762 1.00 65.50 114 GLY A C 1
ATOM 893 O O . GLY A 1 114 ? -60.048 -10.647 7.858 1.00 65.50 114 GLY A O 1
ATOM 894 N N . VAL A 1 115 ? -58.271 -11.313 9.043 1.00 61.72 115 VAL A N 1
ATOM 895 C CA . VAL A 1 115 ? -57.301 -10.489 8.293 1.00 61.72 115 VAL A CA 1
ATOM 896 C C . VAL A 1 115 ? -56.741 -11.270 7.099 1.00 61.72 115 VAL A C 1
ATOM 898 O O . VAL A 1 115 ? -56.197 -12.362 7.266 1.00 61.72 115 VAL A O 1
ATOM 901 N N . SER A 1 116 ? -56.856 -10.711 5.890 1.00 53.06 116 SER A N 1
ATOM 902 C CA . SER A 1 116 ? -56.261 -11.268 4.669 1.00 53.06 116 SER A CA 1
ATOM 903 C C . SER A 1 116 ? -54.735 -11.326 4.783 1.00 53.06 116 SER A C 1
ATOM 905 O O . SER A 1 116 ? -54.097 -10.346 5.158 1.00 53.06 116 SER A O 1
ATOM 907 N N . SER A 1 117 ? -54.171 -12.478 4.434 1.00 51.97 117 SER A N 1
ATOM 908 C CA . SER A 1 117 ? -52.809 -12.986 4.656 1.00 51.97 117 SER A CA 1
ATOM 909 C C . SER A 1 117 ? -51.640 -12.199 4.033 1.00 51.97 117 SER A C 1
ATOM 911 O O . SER A 1 117 ? -50.682 -12.807 3.557 1.00 51.97 117 SER A O 1
ATOM 913 N N . VAL A 1 118 ? -51.661 -10.868 4.008 1.00 47.97 118 VAL A N 1
ATOM 914 C CA . VAL A 1 118 ? -50.555 -10.079 3.455 1.00 47.97 118 VAL A CA 1
ATOM 915 C C . VAL A 1 118 ? -49.607 -9.677 4.583 1.00 47.97 118 VAL A C 1
ATOM 917 O O . VAL A 1 118 ? -49.795 -8.677 5.265 1.00 47.97 118 VAL A O 1
ATOM 920 N N . GLY A 1 119 ? -48.579 -10.502 4.793 1.00 55.69 119 GLY A N 1
ATOM 921 C CA . GLY A 1 119 ? -47.351 -10.105 5.494 1.00 55.69 119 GLY A CA 1
ATOM 922 C C . GLY A 1 119 ? -47.070 -10.765 6.846 1.00 55.69 119 GLY A C 1
ATOM 923 O O . GLY A 1 119 ? -45.914 -10.767 7.268 1.00 55.69 119 GLY A O 1
ATOM 924 N N . ASN A 1 120 ? -48.051 -11.383 7.513 1.00 49.88 120 ASN A N 1
ATOM 925 C CA . ASN A 1 120 ? -47.818 -11.986 8.830 1.00 49.88 120 ASN A CA 1
ATOM 926 C C . ASN A 1 120 ? -47.540 -13.497 8.726 1.00 49.88 120 ASN A C 1
ATOM 928 O O . ASN A 1 120 ? -48.431 -14.289 8.428 1.00 49.88 120 ASN A O 1
ATOM 932 N N . ARG A 1 121 ? -46.290 -13.912 8.976 1.00 54.38 121 ARG A N 1
ATOM 933 C CA . ARG A 1 121 ? -45.828 -15.308 8.810 1.00 54.38 121 ARG A CA 1
ATOM 934 C C . ARG A 1 121 ? -46.454 -16.309 9.802 1.00 54.38 121 ARG A C 1
ATOM 936 O O . ARG A 1 121 ? -46.229 -17.501 9.643 1.00 54.38 121 ARG A O 1
ATOM 943 N N . ASN A 1 122 ? -47.225 -15.851 10.797 1.00 57.59 122 ASN A N 1
ATOM 944 C CA . ASN A 1 122 ? -47.953 -16.692 11.759 1.00 57.59 122 ASN A CA 1
ATOM 945 C C . ASN A 1 122 ? -49.332 -16.081 12.107 1.00 57.59 122 ASN A C 1
ATOM 947 O O . ASN A 1 122 ? -49.411 -15.273 13.033 1.00 57.59 122 ASN A O 1
ATOM 951 N N . PRO A 1 123 ? -50.432 -16.483 11.442 1.00 54.06 123 PRO A N 1
ATOM 952 C CA . PRO A 1 123 ? -51.761 -15.882 11.639 1.00 54.06 123 PRO A CA 1
ATOM 953 C C . PRO A 1 123 ? -52.366 -16.121 13.036 1.00 54.06 123 PRO A C 1
ATOM 955 O O . PRO A 1 123 ? -53.257 -15.393 13.454 1.00 54.06 123 PRO A O 1
ATOM 958 N N . ASN A 1 124 ? -51.859 -17.102 13.791 1.00 58.78 124 ASN A N 1
ATOM 959 C CA . ASN A 1 124 ? -52.386 -17.478 15.109 1.00 58.78 124 ASN A CA 1
ATOM 960 C C . ASN A 1 124 ? -51.678 -16.801 16.299 1.00 58.78 124 ASN A C 1
ATOM 962 O O . ASN A 1 124 ? -51.937 -17.177 17.442 1.00 58.78 124 ASN A O 1
ATOM 966 N N . ARG A 1 125 ? -50.776 -15.836 16.070 1.00 64.69 125 ARG A N 1
ATOM 967 C CA . ARG A 1 125 ? -50.092 -15.101 17.148 1.00 64.69 125 ARG A CA 1
ATOM 968 C C . ARG A 1 125 ? -50.597 -13.666 17.255 1.00 64.69 125 ARG A C 1
ATOM 970 O O . ARG A 1 125 ? -50.708 -12.979 16.244 1.00 64.69 125 ARG A O 1
ATOM 977 N N . SER A 1 126 ? -50.860 -13.221 18.484 1.00 68.75 126 SER A N 1
ATOM 978 C CA . SER A 1 126 ? -51.142 -11.811 18.766 1.00 68.75 126 SER A CA 1
ATOM 979 C C . SER A 1 126 ? -49.895 -10.962 18.516 1.00 68.75 126 SER A C 1
ATOM 981 O O . SER A 1 126 ? -48.794 -11.363 18.899 1.00 68.75 126 SER A O 1
ATOM 983 N N . ALA A 1 127 ? -50.077 -9.795 17.895 1.00 66.31 127 ALA A N 1
ATOM 984 C CA . ALA A 1 127 ? -49.028 -8.784 17.764 1.00 66.31 127 ALA A CA 1
ATOM 985 C C . ALA A 1 127 ? -48.698 -8.130 19.119 1.00 66.31 127 ALA A C 1
ATOM 987 O O . ALA A 1 127 ? -47.548 -7.790 19.359 1.00 66.31 127 ALA A O 1
ATOM 988 N N . THR A 1 128 ? -49.687 -8.031 20.013 1.00 72.69 128 THR A N 1
ATOM 989 C CA . THR A 1 128 ? -49.588 -7.421 21.347 1.00 72.69 128 THR A CA 1
ATOM 990 C C . THR A 1 128 ? -50.142 -8.395 22.401 1.00 72.69 128 THR A C 1
ATOM 992 O O . THR A 1 128 ? -51.313 -8.342 22.782 1.00 72.69 128 THR A O 1
ATOM 995 N N . PRO A 1 129 ? -49.345 -9.384 22.843 1.00 81.56 129 PRO A N 1
ATOM 996 C CA . PRO A 1 129 ? -49.844 -10.483 23.670 1.00 81.56 129 PRO A CA 1
ATOM 997 C C . PRO A 1 129 ? -50.244 -10.073 25.094 1.00 81.56 129 PRO A C 1
ATOM 999 O O . PRO A 1 129 ? -51.169 -10.673 25.637 1.00 81.56 129 PRO A O 1
ATOM 1002 N N . CYS A 1 130 ? -49.611 -9.059 25.694 1.00 88.94 130 CYS A N 1
ATOM 1003 C CA . CYS A 1 130 ? -50.006 -8.522 27.001 1.00 88.94 130 CYS A CA 1
ATOM 1004 C C . CYS A 1 130 ? -50.017 -6.994 26.992 1.00 88.94 130 CYS A C 1
ATOM 1006 O O . CYS A 1 130 ? -49.004 -6.366 26.680 1.00 88.94 130 CYS A O 1
ATOM 1008 N N . VAL A 1 131 ? -51.133 -6.410 27.423 1.00 90.56 131 VAL A N 1
ATOM 1009 C CA . VAL A 1 131 ? -51.306 -4.959 27.558 1.00 90.56 131 VAL A CA 1
ATOM 1010 C C . VAL A 1 131 ? -51.898 -4.651 28.928 1.00 90.56 131 VAL A C 1
ATOM 1012 O O . VAL A 1 131 ? -52.821 -5.332 29.374 1.00 90.56 131 VAL A O 1
ATOM 1015 N N . PHE A 1 132 ? -51.373 -3.639 29.608 1.00 92.50 132 PHE A N 1
ATOM 1016 C CA . PHE A 1 132 ? -51.914 -3.134 30.864 1.00 92.50 132 PHE A CA 1
ATOM 1017 C C . PHE A 1 132 ? -52.645 -1.808 30.630 1.00 92.50 132 PHE A C 1
ATOM 1019 O O . PHE A 1 132 ? -52.119 -0.920 29.962 1.00 92.50 132 PHE A O 1
ATOM 1026 N N . VAL A 1 133 ? -53.857 -1.691 31.170 1.00 92.81 133 VAL A N 1
ATOM 1027 C CA . VAL A 1 133 ? -54.694 -0.487 31.114 1.00 92.81 133 VAL A CA 1
ATOM 1028 C C . VAL A 1 133 ? -54.783 0.111 32.507 1.00 92.81 133 VAL A C 1
ATOM 1030 O O . VAL A 1 133 ? -55.157 -0.590 33.452 1.00 92.81 133 VAL A O 1
ATOM 1033 N N . ASP A 1 134 ? -54.433 1.385 32.639 1.00 88.25 134 ASP A N 1
ATOM 1034 C CA . ASP A 1 134 ? -54.545 2.108 33.904 1.00 88.25 134 ASP A CA 1
ATOM 1035 C C . ASP A 1 134 ? -55.947 2.711 34.133 1.00 88.25 134 ASP A C 1
ATOM 1037 O O . ASP A 1 134 ? -56.873 2.539 33.341 1.00 88.25 134 ASP A O 1
ATOM 1041 N N . GLU A 1 135 ? -56.109 3.412 35.254 1.00 87.12 135 GLU A N 1
ATOM 1042 C CA . GLU A 1 135 ? -57.371 4.046 35.671 1.00 87.12 135 GLU A CA 1
ATOM 1043 C C . GLU A 1 135 ? -57.767 5.236 34.788 1.00 87.12 135 GLU A C 1
ATOM 1045 O O . GLU A 1 135 ? -58.939 5.602 34.723 1.00 87.12 135 GLU A O 1
ATOM 1050 N N . CYS A 1 136 ? -56.792 5.815 34.090 1.00 85.25 136 CYS A N 1
ATOM 1051 C CA . CYS A 1 136 ? -56.958 6.935 33.176 1.00 85.25 136 CYS A CA 1
ATOM 1052 C C . CYS A 1 136 ? -57.242 6.472 31.735 1.00 85.25 136 CYS A C 1
ATOM 1054 O O . CYS A 1 136 ? -57.462 7.306 30.858 1.00 85.25 136 CYS A O 1
ATOM 1056 N N . GLY A 1 137 ? -57.240 5.158 31.477 1.00 84.94 137 GLY A N 1
ATOM 1057 C CA . GLY A 1 137 ? -57.437 4.574 30.151 1.00 84.94 137 GLY A CA 1
ATOM 1058 C C . GLY A 1 137 ? -56.173 4.519 29.285 1.00 84.94 137 GLY A C 1
ATOM 1059 O O . GLY A 1 137 ? -56.272 4.260 28.086 1.00 84.94 137 GLY A O 1
ATOM 1060 N N . VAL A 1 138 ? -54.985 4.737 29.856 1.00 88.25 138 VAL A N 1
ATOM 1061 C CA . VAL A 1 138 ? -53.705 4.620 29.148 1.00 88.25 138 VAL A CA 1
ATOM 1062 C C . VAL A 1 138 ? -53.363 3.147 28.948 1.00 88.25 138 VAL A C 1
ATOM 1064 O O . VAL A 1 138 ? -53.313 2.359 29.893 1.00 88.25 138 VAL A O 1
ATOM 1067 N N . LEU A 1 139 ? -53.102 2.780 27.693 1.00 88.56 139 LEU A N 1
ATOM 1068 C CA . LEU A 1 139 ? -52.663 1.447 27.286 1.00 88.56 139 LEU A CA 1
ATOM 1069 C C . LEU A 1 139 ? -51.133 1.378 27.301 1.00 88.56 139 LEU A C 1
ATOM 1071 O O . LEU A 1 139 ? -50.461 2.142 26.612 1.00 88.56 139 LEU A O 1
ATOM 1075 N N . THR A 1 140 ? -50.585 0.425 28.049 1.00 88.31 140 THR A N 1
ATOM 1076 C CA . THR A 1 140 ? -49.143 0.168 28.138 1.00 88.31 140 THR A CA 1
ATOM 1077 C C . THR A 1 140 ? -48.835 -1.247 27.675 1.00 88.31 140 THR A C 1
ATOM 1079 O O . THR A 1 140 ? -49.326 -2.234 28.227 1.00 88.31 140 THR A O 1
ATOM 1082 N N . GLU A 1 141 ? -48.034 -1.358 26.622 1.00 87.62 141 GLU A N 1
ATOM 1083 C CA . GLU A 1 141 ? -47.565 -2.646 26.124 1.00 87.62 141 GLU A CA 1
ATOM 1084 C C . GLU A 1 141 ? -46.370 -3.132 26.950 1.00 87.62 141 GLU A C 1
ATOM 1086 O O . GLU A 1 141 ? -45.434 -2.378 27.221 1.00 87.62 141 GLU A O 1
ATOM 1091 N N . ILE A 1 142 ? -46.384 -4.412 27.330 1.00 87.75 142 ILE A N 1
ATOM 1092 C CA . ILE A 1 142 ? -45.276 -5.033 28.058 1.00 87.75 142 ILE A CA 1
ATOM 1093 C C . ILE A 1 142 ? -44.468 -5.875 27.073 1.00 87.75 142 ILE A C 1
ATOM 1095 O O . ILE A 1 142 ? -44.921 -6.933 26.637 1.00 87.75 142 ILE A O 1
ATOM 1099 N N . SER A 1 143 ? -43.249 -5.437 26.763 1.00 83.88 143 SER A N 1
ATOM 1100 C CA . SER A 1 143 ? -42.316 -6.165 25.898 1.00 83.88 143 SER A CA 1
ATOM 1101 C C . SER A 1 143 ? -41.057 -6.578 26.664 1.00 83.88 143 SER A C 1
ATOM 1103 O O . SER A 1 143 ? -40.565 -5.855 27.529 1.00 83.88 143 SER A O 1
ATOM 1105 N N . ILE A 1 144 ? -40.547 -7.782 26.377 1.00 84.00 144 ILE A N 1
ATOM 1106 C CA . ILE A 1 144 ? -39.331 -8.320 27.004 1.00 84.00 144 ILE A CA 1
ATOM 1107 C C . ILE A 1 144 ? -38.407 -8.890 25.930 1.00 84.00 144 ILE A C 1
ATOM 1109 O O . ILE A 1 144 ? -38.817 -9.792 25.197 1.00 84.00 144 ILE A O 1
ATOM 1113 N N . PRO A 1 145 ? -37.150 -8.426 25.849 1.00 81.56 145 PRO A N 1
ATOM 1114 C CA . PRO A 1 145 ? -36.160 -8.996 24.943 1.00 81.56 145 PRO A CA 1
ATOM 1115 C C . PRO A 1 145 ? -35.812 -10.460 25.262 1.00 81.56 145 PRO A C 1
ATOM 1117 O O . PRO A 1 145 ? -35.715 -10.855 26.424 1.00 81.56 145 PRO A O 1
ATOM 1120 N N . PHE A 1 146 ? -35.499 -11.259 24.232 1.00 79.62 146 PHE A N 1
ATOM 1121 C CA . PHE A 1 146 ? -35.128 -12.679 24.384 1.00 79.62 146 PHE A CA 1
ATOM 1122 C C . PHE A 1 146 ? -33.961 -12.910 25.358 1.00 79.62 146 PHE A C 1
ATOM 1124 O O . PHE A 1 146 ? -33.952 -13.887 26.104 1.00 79.62 146 PHE A O 1
ATOM 1131 N N . HIS A 1 147 ? -32.991 -11.994 25.404 1.00 70.69 147 HIS A N 1
ATOM 1132 C CA . HIS A 1 147 ? -31.808 -12.148 26.247 1.00 70.69 147 HIS A CA 1
ATOM 1133 C C . HIS A 1 147 ? -32.100 -12.135 27.753 1.00 70.69 147 HIS A C 1
ATOM 1135 O O . HIS A 1 147 ? -31.317 -12.688 28.520 1.00 70.69 147 HIS A O 1
ATOM 1141 N N . CYS A 1 148 ? -33.233 -11.566 28.177 1.00 74.31 148 CYS A N 1
ATOM 1142 C CA . CYS A 1 148 ? -33.674 -11.593 29.570 1.00 74.31 148 CYS A CA 1
ATOM 1143 C C . CYS A 1 148 ? -34.049 -13.008 30.049 1.00 74.31 148 CYS A C 1
ATOM 1145 O O . CYS A 1 148 ? -34.171 -13.232 31.250 1.00 74.31 148 CYS A O 1
ATOM 1147 N N . ALA A 1 149 ? -34.221 -13.970 29.133 1.00 71.50 149 ALA A N 1
ATOM 1148 C CA . ALA A 1 149 ? -34.419 -15.382 29.462 1.00 71.50 149 ALA A CA 1
ATOM 1149 C C . ALA A 1 149 ? -33.113 -16.149 29.725 1.00 71.50 149 ALA A C 1
ATOM 1151 O O . ALA A 1 149 ? -33.158 -17.273 30.221 1.00 71.50 149 ALA A O 1
ATOM 1152 N N . LEU A 1 150 ? -31.956 -15.588 29.361 1.00 67.31 150 LEU A N 1
ATOM 1153 C CA . LEU A 1 150 ? -30.666 -16.262 29.477 1.00 67.31 150 LEU A CA 1
ATOM 1154 C C . LEU A 1 150 ? -30.062 -15.956 30.856 1.00 67.31 150 LEU A C 1
ATOM 1156 O O . LEU A 1 150 ? -29.679 -14.821 31.125 1.00 67.31 150 LEU A O 1
ATOM 1160 N N . SER A 1 151 ? -29.970 -16.960 31.732 1.00 54.78 151 SER A N 1
ATOM 1161 C CA . SER A 1 151 ? -29.388 -16.821 33.076 1.00 54.78 151 SER A CA 1
ATOM 1162 C C . SER A 1 151 ? -27.944 -16.286 33.029 1.00 54.78 151 SER A C 1
ATOM 1164 O O . SER A 1 151 ? -27.096 -16.890 32.369 1.00 54.78 151 SER A O 1
ATOM 1166 N N . ASP A 1 152 ? -27.710 -15.164 33.721 1.00 56.00 152 ASP A N 1
ATOM 1167 C CA . ASP A 1 152 ? -26.505 -14.398 34.124 1.00 56.00 152 ASP A CA 1
ATOM 1168 C C . ASP A 1 152 ? -25.167 -14.458 33.358 1.00 56.00 152 ASP A C 1
ATOM 1170 O O . ASP A 1 152 ? -24.472 -13.445 33.308 1.00 56.00 152 ASP A O 1
ATOM 1174 N N . LYS A 1 153 ? -24.773 -15.557 32.708 1.00 52.00 153 LYS A N 1
ATOM 1175 C CA . LYS A 1 153 ? -23.511 -15.617 31.939 1.00 52.00 153 LYS A CA 1
ATOM 1176 C C . LYS A 1 153 ? -23.647 -15.066 30.516 1.00 52.00 153 LYS A C 1
ATOM 1178 O O . LYS A 1 153 ? -22.713 -14.470 29.993 1.00 52.00 153 LYS A O 1
ATOM 1183 N N . ASN A 1 154 ? -24.823 -15.213 29.902 1.00 52.84 154 ASN A N 1
ATOM 1184 C CA . ASN A 1 154 ? -25.100 -14.725 28.543 1.00 52.84 154 ASN A CA 1
ATOM 1185 C C . ASN A 1 154 ? -25.891 -13.407 28.507 1.00 52.84 154 ASN A C 1
ATOM 1187 O O . ASN A 1 154 ? -26.035 -12.822 27.434 1.00 52.84 154 ASN A O 1
ATOM 1191 N N . SER A 1 155 ? -26.377 -12.916 29.652 1.00 64.19 155 SER A N 1
ATOM 1192 C CA . SER A 1 155 ? -27.157 -11.673 29.734 1.00 64.19 155 SER A CA 1
ATOM 1193 C C . SER A 1 155 ? -26.308 -10.439 29.405 1.00 64.19 155 SER A C 1
ATOM 1195 O O . SER A 1 155 ? -26.751 -9.590 28.633 1.00 64.19 155 SER A O 1
ATOM 1197 N N . LYS A 1 156 ? -25.064 -10.375 29.908 1.00 71.44 156 LYS A N 1
ATOM 1198 C CA . LYS A 1 156 ? -24.109 -9.285 29.629 1.00 71.44 156 LYS A CA 1
ATOM 1199 C C . LYS A 1 156 ? -23.744 -9.217 28.147 1.00 71.44 156 LYS A C 1
ATOM 1201 O O . LYS A 1 156 ? -23.950 -8.197 27.505 1.00 71.44 156 LYS A O 1
ATOM 1206 N N . ARG A 1 157 ? -23.318 -10.345 27.567 1.00 74.44 157 ARG A N 1
ATOM 1207 C CA . ARG A 1 157 ? -22.969 -10.433 26.139 1.00 74.44 157 ARG A CA 1
ATOM 1208 C C . ARG A 1 157 ? -24.147 -10.076 25.236 1.00 74.44 157 ARG A C 1
ATOM 1210 O O . ARG A 1 157 ? -23.980 -9.377 24.245 1.00 74.44 157 ARG A O 1
ATOM 1217 N N . ALA A 1 158 ? -25.344 -10.558 25.554 1.00 69.50 158 ALA A N 1
ATOM 1218 C CA . ALA A 1 158 ? -26.519 -10.291 24.738 1.00 69.50 158 ALA A CA 1
ATOM 1219 C C . ALA A 1 158 ? -27.024 -8.840 24.866 1.00 69.50 158 ALA A C 1
ATOM 1221 O O . ALA A 1 158 ? -27.505 -8.288 23.873 1.00 69.50 158 ALA A O 1
ATOM 1222 N N . ARG A 1 159 ? -26.857 -8.207 26.038 1.00 80.38 159 ARG A N 1
ATOM 1223 C CA . ARG A 1 159 ? -27.029 -6.757 26.216 1.00 80.38 159 ARG A CA 1
ATOM 1224 C C . ARG A 1 159 ? -26.034 -5.984 25.353 1.00 80.38 159 ARG A C 1
ATOM 1226 O O . ARG A 1 159 ? -26.456 -5.145 24.566 1.00 80.38 159 ARG A O 1
ATOM 1233 N N . ASP A 1 160 ? -24.750 -6.322 25.427 1.00 84.62 160 ASP A N 1
ATOM 1234 C CA . ASP A 1 160 ? -23.704 -5.660 24.643 1.00 84.62 160 ASP A CA 1
ATOM 1235 C C . ASP A 1 160 ? -23.949 -5.793 23.132 1.00 84.62 160 ASP A C 1
ATOM 1237 O O . ASP A 1 160 ? -23.810 -4.830 22.382 1.00 84.62 160 ASP A O 1
ATOM 1241 N N . ILE A 1 161 ? -24.389 -6.966 22.662 1.00 80.94 161 ILE A N 1
ATOM 1242 C CA . ILE A 1 161 ? -24.757 -7.170 21.252 1.00 80.94 161 ILE A CA 1
ATOM 1243 C C . ILE A 1 161 ? -25.902 -6.230 20.840 1.00 80.94 161 ILE A C 1
ATOM 1245 O O . ILE A 1 161 ? -25.905 -5.718 19.719 1.00 80.94 161 ILE A O 1
ATOM 1249 N N . HIS A 1 162 ? -26.882 -5.995 21.717 1.00 82.38 162 HIS A N 1
ATOM 1250 C CA . HIS A 1 162 ? -27.949 -5.032 21.453 1.00 82.38 162 HIS A CA 1
ATOM 1251 C C . HIS A 1 162 ? -27.412 -3.593 21.394 1.00 82.38 162 HIS A C 1
ATOM 1253 O O . HIS A 1 162 ? -27.759 -2.862 20.464 1.00 82.38 162 HIS A O 1
ATOM 1259 N N . LEU A 1 163 ? -26.506 -3.215 22.304 1.00 85.00 163 LEU A N 1
ATOM 1260 C CA . LEU A 1 163 ? -25.834 -1.911 22.282 1.00 85.00 163 LEU A CA 1
ATOM 1261 C C . LEU A 1 163 ? -25.051 -1.696 20.977 1.00 85.00 163 LEU A C 1
ATOM 1263 O O . LEU A 1 163 ? -25.209 -0.659 20.339 1.00 85.00 163 LEU A O 1
ATOM 1267 N N . VAL A 1 164 ? -24.312 -2.699 20.490 1.00 86.69 164 VAL A N 1
ATOM 1268 C CA . VAL A 1 164 ? -23.601 -2.621 19.197 1.00 86.69 164 VAL A CA 1
ATOM 1269 C C . VAL A 1 164 ? -24.559 -2.501 18.006 1.00 86.69 164 VAL A C 1
ATOM 1271 O O . VAL A 1 164 ? -24.241 -1.843 17.013 1.00 86.69 164 VAL A O 1
ATOM 1274 N N . ARG A 1 165 ? -25.762 -3.088 18.069 1.00 84.12 165 ARG A N 1
ATOM 1275 C CA . ARG A 1 165 ? -26.786 -2.873 17.026 1.00 84.12 165 ARG A CA 1
ATOM 1276 C C . ARG A 1 165 ? -27.316 -1.443 17.042 1.00 84.12 165 ARG A C 1
ATOM 1278 O O . ARG A 1 165 ? -27.455 -0.858 15.969 1.00 84.12 165 ARG A O 1
ATOM 1285 N N . LYS A 1 166 ? -27.560 -0.878 18.228 1.00 84.69 166 LYS A N 1
ATOM 1286 C CA . LYS A 1 166 ? -27.944 0.531 18.383 1.00 84.69 166 LYS A CA 1
ATOM 1287 C C . LYS A 1 166 ? -26.839 1.455 17.863 1.00 84.69 166 LYS A C 1
ATOM 1289 O O . LYS A 1 166 ? -27.129 2.342 17.069 1.00 84.69 166 LYS A O 1
ATOM 1294 N N . LEU A 1 167 ? -25.578 1.167 18.194 1.00 87.25 167 LEU A N 1
ATOM 1295 C CA . LEU A 1 167 ? -24.401 1.858 17.659 1.00 87.25 167 LEU A CA 1
ATOM 1296 C C . LEU A 1 167 ? -24.371 1.813 16.123 1.00 87.25 167 LEU A C 1
ATOM 1298 O O . LEU A 1 167 ? -24.244 2.843 15.469 1.00 87.25 167 LEU A O 1
ATOM 1302 N N . ARG A 1 168 ? -24.580 0.636 15.521 1.00 87.25 168 ARG A N 1
ATOM 1303 C CA . ARG A 1 168 ? -24.654 0.484 14.058 1.00 87.25 168 ARG A CA 1
ATOM 1304 C C . ARG A 1 168 ? -25.786 1.299 13.431 1.00 87.25 168 ARG A C 1
ATOM 1306 O O . ARG A 1 168 ? -25.624 1.787 12.316 1.00 87.25 168 ARG A O 1
ATOM 1313 N N . GLN A 1 169 ? -26.936 1.398 14.093 1.00 85.56 169 GLN A N 1
ATOM 1314 C CA . GLN A 1 169 ? -28.052 2.211 13.612 1.00 85.56 169 GLN A CA 1
ATOM 1315 C C . GLN A 1 169 ? -27.713 3.703 13.689 1.00 85.56 169 GLN A C 1
ATOM 1317 O O . GLN A 1 169 ? -27.902 4.399 12.697 1.00 85.56 169 GLN A O 1
ATOM 1322 N N . LEU A 1 170 ? -27.123 4.161 14.798 1.00 84.50 170 LEU A N 1
ATOM 1323 C CA . LEU A 1 170 ? -26.669 5.546 14.958 1.00 84.50 170 LEU A CA 1
ATOM 1324 C C . LEU A 1 170 ? -25.660 5.950 13.881 1.00 84.50 170 LEU A C 1
ATOM 1326 O O . LEU A 1 170 ? -25.837 6.983 13.248 1.00 84.50 170 LEU A O 1
ATOM 1330 N N . LEU A 1 171 ? -24.676 5.098 13.576 1.00 83.25 171 LEU A N 1
ATOM 1331 C CA . LEU A 1 171 ? -23.712 5.366 12.500 1.00 83.25 171 LEU A CA 1
ATOM 1332 C C . LEU A 1 171 ? -24.352 5.432 11.100 1.00 83.25 171 LEU A C 1
ATOM 1334 O O . LEU A 1 171 ? -23.736 5.955 10.174 1.00 83.25 171 LEU A O 1
ATOM 1338 N N . LYS A 1 172 ? -25.573 4.911 10.913 1.00 82.69 172 LYS A N 1
ATOM 1339 C CA . LYS A 1 172 ? -26.318 5.028 9.647 1.00 82.69 172 LYS A CA 1
ATOM 1340 C C . LYS A 1 172 ? -27.191 6.280 9.582 1.00 82.69 172 LYS A C 1
ATOM 1342 O O . LYS A 1 172 ? -27.334 6.844 8.499 1.00 82.69 172 LYS A O 1
ATOM 1347 N N . THR A 1 173 ? -27.804 6.676 10.697 1.00 76.88 173 THR A N 1
ATOM 1348 C CA . THR A 1 173 ? -28.877 7.686 10.725 1.00 76.88 173 THR A CA 1
ATOM 1349 C C . THR A 1 173 ? -28.499 9.011 11.384 1.00 76.88 173 THR A C 1
ATOM 1351 O O . THR A 1 173 ? -29.267 9.952 11.255 1.00 76.88 173 THR A O 1
ATOM 1354 N N . GLY A 1 174 ? -27.383 9.090 12.113 1.00 63.72 174 GLY A N 1
ATOM 1355 C CA . GLY A 1 174 ? -27.021 10.262 12.917 1.00 63.72 174 GLY A CA 1
ATOM 1356 C C . GLY A 1 174 ? -26.391 11.421 12.134 1.00 63.72 174 GLY A C 1
ATOM 1357 O O . GLY A 1 174 ? -25.670 11.185 11.156 1.00 63.72 174 GLY A O 1
ATOM 1358 N N . ASP A 1 175 ? -26.652 12.643 12.621 1.00 59.88 175 ASP A N 1
ATOM 1359 C CA . ASP A 1 175 ? -25.982 13.906 12.270 1.00 59.88 175 ASP A CA 1
ATOM 1360 C C . ASP A 1 175 ? -24.744 14.130 13.165 1.00 59.88 175 ASP A C 1
ATOM 1362 O O . ASP A 1 175 ? -24.762 13.834 14.363 1.00 59.88 175 ASP A O 1
ATOM 1366 N N . GLY A 1 176 ? -23.651 14.621 12.571 1.00 58.84 176 GLY A N 1
ATOM 1367 C CA . GLY A 1 176 ? -22.260 14.487 13.045 1.00 58.84 176 GLY A CA 1
ATOM 1368 C C . GLY A 1 176 ? -21.984 14.682 14.545 1.00 58.84 176 GLY A C 1
ATOM 1369 O O . GLY A 1 176 ? -21.491 13.756 15.185 1.00 58.84 176 GLY A O 1
ATOM 1370 N N . GLU A 1 177 ? -22.290 15.845 15.124 1.00 61.03 177 GLU A N 1
ATOM 1371 C CA . GLU A 1 177 ? -21.832 16.195 16.485 1.00 61.03 177 GLU A CA 1
ATOM 1372 C C . GLU A 1 177 ? -22.578 15.450 17.602 1.00 61.03 177 GLU A C 1
ATOM 1374 O O . GLU A 1 177 ? -21.947 14.848 18.467 1.00 61.03 177 GLU A O 1
ATOM 1379 N N . GLN A 1 178 ? -23.914 15.374 17.551 1.00 61.94 178 GLN A N 1
ATOM 1380 C CA . GLN A 1 178 ? -24.704 14.615 18.541 1.00 61.94 178 GLN A CA 1
ATOM 1381 C C . GLN A 1 178 ? -24.411 13.107 18.493 1.00 61.94 178 GLN A C 1
ATOM 1383 O O . GLN A 1 178 ? -24.663 12.362 19.449 1.00 61.94 178 GLN A O 1
ATOM 1388 N N . THR A 1 179 ? -23.871 12.646 17.365 1.00 73.25 179 THR A N 1
ATOM 1389 C CA . THR A 1 179 ? -23.476 11.256 17.173 1.00 73.25 179 THR A CA 1
ATOM 1390 C C . THR A 1 179 ? -22.209 10.920 17.969 1.00 73.25 179 THR A C 1
ATOM 1392 O O . THR A 1 179 ? -22.116 9.793 18.449 1.00 73.25 179 THR A O 1
ATOM 1395 N N . ALA A 1 180 ? -21.280 11.860 18.191 1.00 77.50 180 ALA A N 1
ATOM 1396 C CA . ALA A 1 180 ? -20.026 11.599 18.907 1.00 77.50 180 ALA A CA 1
ATOM 1397 C C . ALA A 1 180 ? -20.252 11.236 20.387 1.00 77.50 180 ALA A C 1
ATOM 1399 O O . ALA A 1 180 ? -19.857 10.150 20.819 1.00 77.50 180 ALA A O 1
ATOM 1400 N N . ASP A 1 181 ? -20.986 12.067 21.130 1.00 81.38 181 ASP A N 1
ATOM 1401 C CA . ASP A 1 181 ? -21.314 11.818 22.545 1.00 81.38 181 ASP A CA 1
ATOM 1402 C C . ASP A 1 181 ? -22.159 10.550 22.726 1.00 81.38 181 ASP A C 1
ATOM 1404 O O . ASP A 1 181 ? -21.977 9.755 23.653 1.00 81.38 181 ASP A O 1
ATOM 1408 N N . SER A 1 182 ? -23.086 10.313 21.796 1.00 83.56 182 SER A N 1
ATOM 1409 C CA . SER A 1 182 ? -23.918 9.107 21.797 1.00 83.56 182 SER A CA 1
ATOM 1410 C C . SER A 1 182 ? -23.096 7.835 21.543 1.00 83.56 182 SER A C 1
ATOM 1412 O O . SER A 1 182 ? -23.406 6.770 22.078 1.00 83.56 182 SER A O 1
ATOM 1414 N N . VAL A 1 183 ? -22.042 7.920 20.724 1.00 86.38 183 VAL A N 1
ATOM 1415 C CA . VAL A 1 183 ? -21.125 6.806 20.444 1.00 86.38 183 VAL A CA 1
ATOM 1416 C C . VAL A 1 183 ? -20.252 6.507 21.664 1.00 86.38 183 VAL A C 1
ATOM 1418 O O . VAL A 1 183 ? -20.153 5.340 22.054 1.00 86.38 183 VAL A O 1
ATOM 1421 N N . THR A 1 184 ? -19.657 7.525 22.292 1.00 87.00 184 THR A N 1
ATOM 1422 C CA . THR A 1 184 ? -18.773 7.340 23.456 1.00 87.00 184 THR A CA 1
ATOM 1423 C C . THR A 1 184 ? -19.538 6.788 24.658 1.00 87.00 184 THR A C 1
ATOM 1425 O O . THR A 1 184 ? -19.079 5.839 25.297 1.00 87.00 184 THR A O 1
ATOM 1428 N N . THR A 1 185 ? -20.747 7.294 24.920 1.00 86.75 185 THR A N 1
ATOM 1429 C CA . THR A 1 185 ? -21.630 6.790 25.987 1.00 86.75 185 THR A CA 1
ATOM 1430 C C . THR A 1 185 ? -22.016 5.324 25.784 1.00 86.75 185 THR A C 1
ATOM 1432 O O . THR A 1 185 ? -21.813 4.515 26.690 1.00 86.75 185 THR A O 1
ATOM 1435 N N . LEU A 1 186 ? -22.477 4.935 24.588 1.00 86.44 186 LEU A N 1
ATOM 1436 C CA . LEU A 1 186 ? -22.823 3.537 24.293 1.00 86.44 186 LEU A CA 1
ATOM 1437 C C . LEU A 1 186 ? -21.625 2.589 24.382 1.00 86.44 186 LEU A C 1
ATOM 1439 O O . LEU A 1 186 ? -21.787 1.444 24.804 1.00 86.44 186 LEU A O 1
ATOM 1443 N N . CYS A 1 187 ? -20.433 3.037 23.981 1.00 88.00 187 CYS A N 1
ATOM 1444 C CA . CYS A 1 187 ? -19.231 2.217 24.086 1.00 88.00 187 CYS A CA 1
ATOM 1445 C C . CYS A 1 187 ? -18.828 1.999 25.551 1.00 88.00 187 CYS A C 1
ATOM 1447 O O . CYS A 1 187 ? -18.523 0.865 25.918 1.00 88.00 187 CYS A O 1
ATOM 1449 N N . ARG A 1 188 ? -18.908 3.028 26.410 1.00 86.94 188 ARG A N 1
ATOM 1450 C CA . ARG A 1 188 ? -18.621 2.909 27.857 1.00 86.94 188 ARG A CA 1
ATOM 1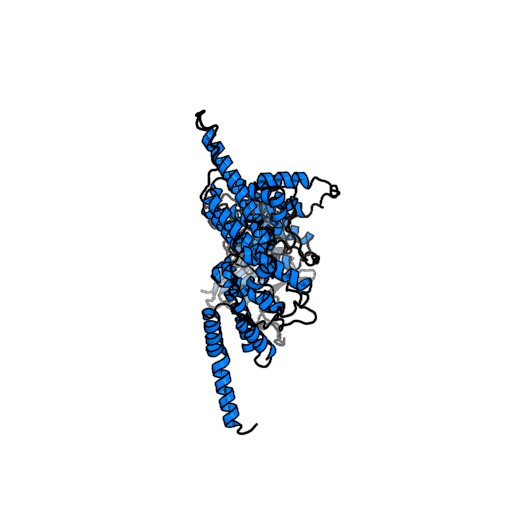451 C C . ARG A 1 188 ? -19.531 1.900 28.571 1.00 86.94 188 ARG A C 1
ATOM 1453 O O . ARG A 1 188 ? -19.096 1.260 29.523 1.00 86.94 188 ARG A O 1
ATOM 1460 N N . GLU A 1 189 ? -20.765 1.715 28.101 1.00 86.19 189 GLU A N 1
ATOM 1461 C CA . GLU A 1 189 ? -21.714 0.745 28.670 1.00 86.19 189 GLU A CA 1
ATOM 1462 C C . GLU A 1 189 ? -21.381 -0.728 28.355 1.00 86.19 189 GLU A C 1
ATOM 1464 O O . GLU A 1 189 ? -21.900 -1.625 29.030 1.00 86.19 189 GLU A O 1
ATOM 1469 N N . LEU A 1 190 ? -20.528 -1.004 27.357 1.00 87.19 190 LEU A N 1
ATOM 1470 C CA . LEU A 1 190 ? -20.170 -2.369 26.955 1.00 87.19 190 LEU A CA 1
ATOM 1471 C C . LEU A 1 190 ? -19.363 -3.070 28.047 1.00 87.19 190 LEU A C 1
ATOM 1473 O O . LEU A 1 190 ? -18.374 -2.524 28.534 1.00 87.19 190 LEU A O 1
ATOM 1477 N N . GLN A 1 191 ? -19.719 -4.314 28.380 1.00 82.19 191 GLN A N 1
ATOM 1478 C CA . GLN A 1 191 ? -19.107 -5.055 29.493 1.00 82.19 191 GLN A CA 1
ATOM 1479 C C . GLN A 1 191 ? -18.170 -6.191 29.057 1.00 82.19 191 GLN A C 1
ATOM 1481 O O . GLN A 1 191 ? -17.237 -6.529 29.779 1.00 82.19 191 GLN A O 1
ATOM 1486 N N . THR A 1 192 ? -18.398 -6.800 27.893 1.00 83.31 192 THR A N 1
ATOM 1487 C CA . THR A 1 192 ? -17.686 -8.001 27.433 1.00 83.31 192 THR A CA 1
ATOM 1488 C C . THR A 1 192 ? -16.583 -7.682 26.421 1.00 83.31 192 THR A C 1
ATOM 1490 O O . THR A 1 192 ? -16.805 -6.978 25.436 1.00 83.31 192 THR A O 1
ATOM 1493 N N . HIS A 1 193 ? -15.393 -8.270 26.608 1.00 84.81 193 HIS A N 1
ATOM 1494 C CA . HIS A 1 193 ? -14.227 -8.040 25.735 1.00 84.81 193 HIS A CA 1
ATOM 1495 C C . HIS A 1 193 ? -14.505 -8.381 24.263 1.00 84.81 193 HIS A C 1
ATOM 1497 O O . HIS A 1 193 ? -14.163 -7.610 23.371 1.00 84.81 193 HIS A O 1
ATOM 1503 N N . THR A 1 194 ? -15.204 -9.492 24.004 1.00 83.50 194 THR A N 1
ATOM 1504 C CA . THR A 1 194 ? -15.550 -9.916 22.633 1.00 83.50 194 THR A CA 1
ATOM 1505 C C . THR A 1 194 ? -16.422 -8.904 21.890 1.00 83.50 194 THR A C 1
ATOM 1507 O O . THR A 1 194 ? -16.264 -8.726 20.685 1.00 83.50 194 THR A O 1
ATOM 1510 N N . VAL A 1 195 ? -17.330 -8.219 22.593 1.00 86.19 195 VAL A N 1
ATOM 1511 C CA . VAL A 1 195 ? -18.225 -7.241 21.969 1.00 86.19 195 VAL A CA 1
ATOM 1512 C C . VAL A 1 195 ? -17.568 -5.863 21.883 1.00 86.19 195 VAL A C 1
ATOM 1514 O O . VAL A 1 195 ? -17.793 -5.163 20.901 1.00 86.19 195 VAL A O 1
ATOM 1517 N N . ARG A 1 196 ? -16.683 -5.503 22.825 1.00 89.62 196 ARG A N 1
ATOM 1518 C CA . ARG A 1 196 ? -15.805 -4.325 22.685 1.00 89.62 196 ARG A CA 1
ATOM 1519 C C . ARG A 1 196 ? -14.921 -4.425 21.438 1.00 89.62 196 ARG A C 1
ATOM 1521 O O . ARG A 1 196 ? -14.861 -3.470 20.674 1.00 89.62 196 ARG A O 1
ATOM 1528 N N . ALA A 1 197 ? -14.328 -5.592 21.169 1.00 87.56 197 ALA A N 1
ATOM 1529 C CA . ALA A 1 197 ? -13.578 -5.831 19.930 1.00 87.56 197 ALA A CA 1
ATOM 1530 C C . ALA A 1 197 ? -14.455 -5.647 18.675 1.00 87.56 197 ALA A C 1
ATOM 1532 O O . ALA A 1 197 ? -14.065 -4.951 17.742 1.00 87.56 197 ALA A O 1
ATOM 1533 N N . GLN A 1 198 ? -15.679 -6.190 18.689 1.00 88.25 198 GLN A N 1
ATOM 1534 C CA . GLN A 1 198 ? -16.641 -6.017 17.594 1.00 88.25 198 GLN A CA 1
ATOM 1535 C C . GLN A 1 198 ? -17.066 -4.549 17.400 1.00 88.25 198 GLN A C 1
ATOM 1537 O O . GLN A 1 198 ? -17.327 -4.121 16.274 1.00 88.25 198 GLN A O 1
ATOM 1542 N N . ALA A 1 199 ? -17.179 -3.783 18.487 1.00 90.44 199 ALA A N 1
ATOM 1543 C CA . ALA A 1 199 ? -17.460 -2.355 18.424 1.00 90.44 199 ALA A CA 1
ATOM 1544 C C . ALA A 1 199 ? -16.291 -1.596 17.780 1.00 90.44 199 ALA A C 1
ATOM 1546 O O . ALA A 1 199 ? -16.539 -0.769 16.908 1.00 90.44 199 ALA A O 1
ATOM 1547 N N . LEU A 1 200 ? -15.040 -1.933 18.122 1.00 90.81 200 LEU A N 1
ATOM 1548 C CA . LEU A 1 200 ? -13.859 -1.358 17.469 1.00 90.81 200 LEU A CA 1
ATOM 1549 C C . LEU A 1 200 ? -13.849 -1.645 15.964 1.00 90.81 200 LEU A C 1
ATOM 1551 O O . LEU A 1 200 ? -13.704 -0.702 15.199 1.00 90.81 200 LEU A O 1
ATOM 1555 N N . ASP A 1 201 ? -14.101 -2.886 15.525 1.00 89.19 201 ASP A N 1
ATOM 1556 C CA . ASP A 1 201 ? -14.171 -3.230 14.088 1.00 89.19 201 ASP A CA 1
ATOM 1557 C C . ASP A 1 201 ? -15.188 -2.365 13.322 1.00 89.19 201 ASP A C 1
ATOM 1559 O O . ASP A 1 201 ? -14.968 -1.950 12.181 1.00 89.19 201 ASP A O 1
ATOM 1563 N N . LEU A 1 202 ? -16.334 -2.108 13.957 1.00 89.44 202 LEU A N 1
ATOM 1564 C CA . LEU A 1 202 ? -17.407 -1.296 13.393 1.00 89.44 202 LEU A CA 1
ATOM 1565 C C . LEU A 1 202 ? -17.016 0.187 13.320 1.00 89.44 202 LEU A C 1
ATOM 1567 O O . LEU A 1 202 ? -17.355 0.851 12.341 1.00 89.44 202 LEU A O 1
ATOM 1571 N N . LEU A 1 203 ? -16.328 0.699 14.342 1.00 89.62 203 LEU A N 1
ATOM 1572 C CA . LEU A 1 203 ? -15.914 2.097 14.419 1.00 89.62 203 LEU A CA 1
ATOM 1573 C C . LEU A 1 203 ? -14.742 2.405 13.480 1.00 89.62 203 LEU A C 1
ATOM 1575 O O . LEU A 1 203 ? -14.817 3.393 12.756 1.00 89.62 203 LEU A O 1
ATOM 1579 N N . THR A 1 204 ? -13.716 1.548 13.418 1.00 88.31 204 THR A N 1
ATOM 1580 C CA . THR A 1 204 ? -12.552 1.735 12.529 1.00 88.31 204 THR A CA 1
ATOM 1581 C C . THR A 1 204 ? -12.939 1.702 11.053 1.00 88.31 204 THR A C 1
ATOM 1583 O O . THR A 1 204 ? -12.333 2.384 10.236 1.00 88.31 204 THR A O 1
ATOM 1586 N N . SER A 1 205 ? -13.983 0.946 10.704 1.00 86.75 205 SER A N 1
ATOM 1587 C CA . SER A 1 205 ? -14.490 0.842 9.329 1.00 86.75 205 SER A CA 1
ATOM 1588 C C . SER A 1 205 ? -15.479 1.959 8.954 1.00 86.75 205 SER A C 1
ATOM 1590 O O . SER A 1 205 ? -15.962 2.007 7.820 1.00 86.75 205 SER A O 1
ATOM 1592 N N . SER A 1 206 ? -15.852 2.834 9.893 1.00 85.12 206 SER A N 1
ATOM 1593 C CA . SER A 1 206 ? -16.901 3.836 9.690 1.00 85.12 206 SER A CA 1
ATOM 1594 C C . SER A 1 206 ? -16.336 5.171 9.214 1.00 85.12 206 SER A C 1
ATOM 1596 O O . SER A 1 206 ? -15.562 5.816 9.910 1.00 85.12 206 SER A O 1
ATOM 1598 N N . ARG A 1 207 ? -16.815 5.662 8.065 1.00 81.62 207 ARG A N 1
ATOM 1599 C CA . ARG A 1 207 ? -16.427 6.978 7.517 1.00 81.62 207 ARG A CA 1
ATOM 1600 C C . ARG A 1 207 ? -16.975 8.177 8.296 1.00 81.62 207 ARG A C 1
ATOM 1602 O O . ARG A 1 207 ? -16.557 9.297 8.045 1.00 81.62 207 ARG A O 1
ATOM 1609 N N . ARG A 1 208 ? -17.951 7.962 9.184 1.00 78.31 208 ARG A N 1
ATOM 1610 C CA . ARG A 1 208 ? -18.624 9.043 9.929 1.00 78.31 208 ARG A CA 1
ATOM 1611 C C . ARG A 1 208 ? -18.011 9.320 11.300 1.00 78.31 208 ARG A C 1
ATOM 1613 O O . ARG A 1 208 ? -18.459 10.236 11.977 1.00 78.31 208 ARG A O 1
ATOM 1620 N N . VAL A 1 209 ? -17.057 8.503 11.735 1.00 83.44 209 VAL A N 1
ATOM 1621 C CA . VAL A 1 209 ? -16.430 8.641 13.052 1.00 83.44 209 VAL A CA 1
ATOM 1622 C C . VAL A 1 209 ? -15.177 9.497 12.901 1.00 83.44 209 VAL A C 1
ATOM 1624 O O . VAL A 1 209 ? -14.300 9.170 12.105 1.00 83.44 209 VAL A O 1
ATOM 1627 N N . ALA A 1 210 ? -15.103 10.595 13.654 1.00 87.00 210 ALA A N 1
ATOM 1628 C CA . ALA A 1 210 ? -13.915 11.439 13.713 1.00 87.00 210 ALA A CA 1
ATOM 1629 C C . ALA A 1 210 ? -12.796 10.766 14.530 1.00 87.00 210 ALA A C 1
ATOM 1631 O O . ALA A 1 210 ? -13.074 9.984 15.443 1.00 87.00 210 ALA A O 1
ATOM 1632 N N . ALA A 1 211 ? -11.536 11.111 14.239 1.00 88.06 211 ALA A N 1
ATOM 1633 C CA . ALA A 1 211 ? -10.372 10.558 14.939 1.00 88.06 211 ALA A CA 1
ATOM 1634 C C . ALA A 1 211 ? -10.434 10.804 16.457 1.00 88.06 211 ALA A C 1
ATOM 1636 O O . ALA A 1 211 ? -10.242 9.863 17.222 1.00 88.06 211 ALA A O 1
ATOM 1637 N N . ASN A 1 212 ? -10.831 12.011 16.879 1.00 89.12 212 ASN A N 1
ATOM 1638 C CA . ASN A 1 212 ? -10.986 12.375 18.295 1.00 89.12 212 ASN A CA 1
ATOM 1639 C C . ASN A 1 212 ? -12.006 11.478 19.012 1.00 89.12 212 ASN A C 1
ATOM 1641 O O . ASN A 1 212 ? -11.726 10.940 20.077 1.00 89.12 212 ASN A O 1
ATOM 1645 N N . THR A 1 213 ? -13.174 11.250 18.401 1.00 89.06 213 THR A N 1
ATOM 1646 C CA . THR A 1 213 ? -14.222 10.397 18.983 1.00 89.06 213 THR A CA 1
ATOM 1647 C C . THR A 1 213 ? -13.755 8.950 19.124 1.00 89.06 213 THR A C 1
ATOM 1649 O O . THR A 1 213 ? -14.067 8.290 20.114 1.00 89.06 213 THR A O 1
ATOM 1652 N N . LEU A 1 214 ? -13.015 8.433 18.137 1.00 91.19 214 LEU A N 1
ATOM 1653 C CA . LEU A 1 214 ? -12.470 7.080 18.215 1.00 91.19 214 LEU A CA 1
ATOM 1654 C C . LEU A 1 214 ? -11.372 6.977 19.281 1.00 91.19 214 LEU A C 1
ATOM 1656 O O . LEU A 1 214 ? -11.350 5.989 20.013 1.00 91.19 214 LEU A O 1
ATOM 1660 N N . LEU A 1 215 ? -10.518 7.997 19.403 1.00 92.62 215 LEU A N 1
ATOM 1661 C CA . LEU A 1 215 ? -9.481 8.071 20.430 1.00 92.62 215 LEU A CA 1
ATOM 1662 C C . LEU A 1 215 ? -10.098 8.035 21.836 1.00 92.62 215 LEU A C 1
ATOM 1664 O O . LEU A 1 215 ? -9.715 7.187 22.635 1.00 92.62 215 LEU A O 1
ATOM 1668 N N . GLU A 1 216 ? -11.140 8.831 22.094 1.00 91.56 216 GLU A N 1
ATOM 1669 C CA . GLU A 1 216 ? -11.858 8.821 23.379 1.00 91.56 216 GLU A CA 1
ATOM 1670 C C . GLU A 1 216 ? -12.470 7.451 23.722 1.00 91.56 216 GLU A C 1
ATOM 1672 O O . GLU A 1 216 ? -12.472 7.030 24.882 1.00 91.56 216 GLU A O 1
ATOM 1677 N N . VAL A 1 217 ? -13.005 6.729 22.727 1.00 92.00 217 VAL A N 1
ATOM 1678 C CA . VAL A 1 217 ? -13.526 5.365 22.934 1.00 92.00 217 VAL A CA 1
ATOM 1679 C C . VAL A 1 217 ? -12.397 4.395 23.276 1.00 92.00 217 VAL A C 1
ATOM 1681 O O . VAL A 1 217 ? -12.552 3.576 24.185 1.00 92.00 217 VAL A O 1
ATOM 1684 N N . VAL A 1 218 ? -11.273 4.475 22.561 1.00 92.31 218 VAL A N 1
ATOM 1685 C CA . VAL A 1 218 ? -10.102 3.616 22.780 1.00 92.31 218 VAL A CA 1
ATOM 1686 C C . VAL A 1 218 ? -9.504 3.856 24.169 1.00 92.31 218 VAL A C 1
ATOM 1688 O O . VAL A 1 218 ? -9.285 2.892 24.902 1.00 92.31 218 VAL A O 1
ATOM 1691 N N . GLU A 1 219 ? -9.328 5.113 24.575 1.00 92.06 219 GLU A N 1
ATOM 1692 C CA . GLU A 1 219 ? -8.844 5.492 25.909 1.00 92.06 219 GLU A CA 1
ATOM 1693 C C . GLU A 1 219 ? -9.811 5.061 27.015 1.00 92.06 219 GLU A C 1
ATOM 1695 O O . GLU A 1 219 ? -9.397 4.495 28.028 1.00 92.06 219 GLU A O 1
ATOM 1700 N N . GLY A 1 220 ? -11.119 5.217 26.789 1.00 89.19 220 GLY A N 1
ATOM 1701 C CA . GLY A 1 220 ? -12.142 4.709 27.701 1.00 89.19 220 GLY A CA 1
ATOM 1702 C C . GLY A 1 220 ? -12.081 3.187 27.874 1.00 89.19 220 GLY A C 1
ATOM 1703 O O . GLY A 1 220 ? -12.274 2.675 28.982 1.00 89.19 220 GLY A O 1
ATOM 1704 N N . PHE A 1 221 ? -11.783 2.441 26.805 1.00 90.81 221 PHE A N 1
ATOM 1705 C CA . PHE A 1 221 ? -11.560 0.997 26.891 1.00 90.81 221 PHE A CA 1
ATOM 1706 C C . PHE A 1 221 ? -10.270 0.657 27.632 1.00 90.81 221 PHE A C 1
ATOM 1708 O O . PHE A 1 221 ? -10.322 -0.237 28.472 1.00 90.81 221 PHE A O 1
ATOM 1715 N N . LEU A 1 222 ? -9.160 1.356 27.381 1.00 89.69 222 LEU A N 1
ATOM 1716 C CA . LEU A 1 222 ? -7.893 1.142 28.093 1.00 89.69 222 LEU A CA 1
ATOM 1717 C C . LEU A 1 222 ? -8.059 1.348 29.600 1.00 89.69 222 LEU A C 1
ATOM 1719 O O . LEU A 1 222 ? -7.825 0.410 30.358 1.00 89.69 222 LEU A O 1
ATOM 1723 N N . HIS A 1 223 ? -8.619 2.484 30.023 1.00 87.94 223 HIS A N 1
ATOM 1724 C CA . HIS A 1 223 ? -8.885 2.764 31.438 1.00 87.94 223 HIS A CA 1
ATOM 1725 C C . HIS A 1 223 ? -9.781 1.688 32.077 1.00 87.94 223 HIS A C 1
ATOM 1727 O O . HIS A 1 223 ? -9.565 1.249 33.205 1.00 87.94 223 HIS A O 1
ATOM 1733 N N . THR A 1 224 ? -10.807 1.217 31.360 1.00 85.31 224 THR A N 1
ATOM 1734 C CA . THR A 1 224 ? -11.687 0.152 31.871 1.00 85.31 224 THR A CA 1
ATOM 1735 C C . THR A 1 224 ? -10.961 -1.192 31.984 1.00 85.31 224 THR A C 1
ATOM 1737 O O . THR A 1 224 ? -11.292 -1.997 32.849 1.00 85.31 224 THR A O 1
ATOM 1740 N N . LEU A 1 225 ? -10.004 -1.480 31.100 1.00 83.75 225 LEU A N 1
ATOM 1741 C CA . LEU A 1 225 ? -9.224 -2.719 31.123 1.00 83.75 225 LEU A CA 1
ATOM 1742 C C . LEU A 1 225 ? -8.139 -2.695 32.208 1.00 83.75 225 LEU A C 1
ATOM 1744 O O . LEU A 1 225 ? -7.855 -3.750 32.780 1.00 83.75 225 LEU A O 1
ATOM 1748 N N . GLU A 1 226 ? -7.585 -1.523 32.515 1.00 82.44 226 GLU A N 1
ATOM 1749 C CA . GLU A 1 226 ? -6.601 -1.306 33.582 1.00 82.44 226 GLU A CA 1
ATOM 1750 C C . GLU A 1 226 ? -7.222 -1.429 34.977 1.00 82.44 226 GLU A C 1
ATOM 1752 O O . GLU A 1 226 ? -6.658 -2.107 35.825 1.00 82.44 226 GLU A O 1
ATOM 1757 N N . CYS A 1 227 ? -8.417 -0.870 35.211 1.00 73.12 227 CYS A N 1
ATOM 1758 C CA . CYS A 1 227 ? -9.062 -0.913 36.533 1.00 73.12 227 CYS A CA 1
ATOM 1759 C C . CYS A 1 227 ? -9.649 -2.281 36.938 1.00 73.12 227 CYS A C 1
ATOM 1761 O O . CYS A 1 227 ? -10.113 -2.430 38.068 1.00 73.12 227 CYS A O 1
ATOM 1763 N N . VAL A 1 228 ? -9.723 -3.261 36.031 1.00 66.56 228 VAL A N 1
ATOM 1764 C CA . VAL A 1 228 ? -10.323 -4.578 36.317 1.00 66.56 228 VAL A CA 1
ATOM 1765 C C . VAL A 1 228 ? -9.222 -5.577 36.673 1.00 66.56 228 VAL A C 1
ATOM 1767 O O . VAL A 1 228 ? -8.682 -6.247 35.790 1.00 66.56 228 VAL A O 1
ATOM 1770 N N . ASP A 1 229 ? -8.904 -5.687 37.963 1.00 50.91 229 ASP A N 1
ATOM 1771 C CA . ASP A 1 229 ? -8.000 -6.698 38.529 1.00 50.91 229 ASP A CA 1
ATOM 1772 C C . ASP A 1 229 ? -8.670 -8.085 38.532 1.00 50.91 229 ASP A C 1
ATOM 1774 O O . ASP A 1 229 ? -9.253 -8.518 39.523 1.00 50.91 229 ASP A O 1
ATOM 1778 N N . ASP A 1 230 ? -8.631 -8.788 37.397 1.00 53.56 230 ASP A N 1
ATOM 1779 C CA . ASP A 1 230 ? -8.980 -10.212 37.339 1.00 53.56 230 ASP A CA 1
ATOM 1780 C C . ASP A 1 230 ? -7.692 -11.046 37.420 1.00 53.56 230 ASP A C 1
ATOM 1782 O O . ASP A 1 230 ? -6.878 -11.048 36.494 1.00 53.56 230 ASP A O 1
ATOM 1786 N N . GLU A 1 231 ? -7.534 -11.800 38.514 1.00 51.19 231 GLU A N 1
ATOM 1787 C CA . GLU A 1 231 ? -6.416 -12.732 38.760 1.00 51.19 231 GLU A CA 1
ATOM 1788 C C . GLU A 1 231 ? -6.304 -13.856 37.706 1.00 51.19 231 GLU A C 1
ATOM 1790 O O . GLU A 1 231 ? -5.286 -14.538 37.609 1.00 51.19 231 GLU A O 1
ATOM 1795 N N . ASN A 1 232 ? -7.321 -14.019 36.854 1.00 49.34 232 ASN A N 1
ATOM 1796 C CA . ASN A 1 232 ? -7.279 -14.870 35.670 1.00 49.34 232 ASN A CA 1
ATOM 1797 C C . ASN A 1 232 ? -7.155 -13.996 34.424 1.00 49.34 232 ASN A C 1
ATOM 1799 O O . ASN A 1 232 ? -8.155 -13.542 33.867 1.00 49.34 232 ASN A O 1
ATOM 1803 N N . VAL A 1 233 ? -5.923 -13.765 33.968 1.00 54.44 233 VAL A N 1
ATOM 1804 C CA . VAL A 1 233 ? -5.663 -12.972 32.764 1.00 54.44 233 VAL A CA 1
ATOM 1805 C C . VAL A 1 233 ? -6.198 -13.697 31.528 1.00 54.44 233 VAL A C 1
ATOM 1807 O O . VAL A 1 233 ? -5.508 -14.503 30.905 1.00 54.44 233 VAL A O 1
ATOM 1810 N N . ASP A 1 234 ? -7.446 -13.402 31.174 1.00 69.50 234 ASP A N 1
ATOM 1811 C CA . ASP A 1 234 ? -8.091 -13.925 29.981 1.00 69.50 234 ASP A CA 1
ATOM 1812 C C . ASP A 1 234 ? -7.297 -13.481 28.739 1.00 69.50 234 ASP A C 1
ATOM 1814 O O . ASP A 1 234 ? -6.985 -12.299 28.555 1.00 69.50 234 ASP A O 1
ATOM 1818 N N . THR A 1 235 ? -6.956 -14.426 27.865 1.00 73.44 235 THR A N 1
ATOM 1819 C CA . THR A 1 235 ? -6.268 -14.153 26.586 1.00 73.44 235 THR A CA 1
ATOM 1820 C C . THR A 1 235 ? -7.018 -13.111 25.741 1.00 73.44 235 THR A C 1
ATOM 1822 O O . THR A 1 235 ? -6.404 -12.304 25.035 1.00 73.44 235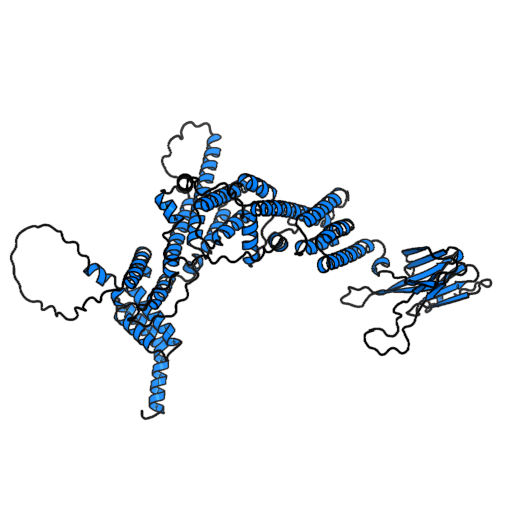 THR A O 1
ATOM 1825 N N . GLY A 1 236 ? -8.348 -13.047 25.884 1.00 76.44 236 GLY A N 1
ATOM 1826 C CA . GLY A 1 236 ? -9.202 -12.022 25.282 1.00 76.44 236 GLY A CA 1
ATOM 1827 C C . GLY A 1 236 ? -8.997 -10.605 25.838 1.00 76.44 236 GLY A C 1
ATOM 1828 O O . GLY A 1 236 ? -9.144 -9.635 25.097 1.00 76.44 236 GLY A O 1
ATOM 1829 N N . LYS A 1 237 ? -8.626 -10.459 27.119 1.00 82.25 237 LYS A N 1
ATOM 1830 C CA . LYS A 1 237 ? -8.334 -9.155 27.741 1.00 82.25 237 LYS A CA 1
ATOM 1831 C C . LYS A 1 237 ? -7.017 -8.590 27.206 1.00 82.25 237 LYS A C 1
ATOM 1833 O O . LYS A 1 237 ? -6.983 -7.445 26.764 1.00 82.25 237 LYS A O 1
ATOM 1838 N N . LYS A 1 238 ? -5.960 -9.412 27.194 1.00 82.75 238 LYS A N 1
ATOM 1839 C CA . LYS A 1 238 ? -4.624 -9.037 26.688 1.00 82.75 238 LYS A CA 1
ATOM 1840 C C . LYS A 1 238 ? -4.654 -8.620 25.218 1.00 82.75 238 LYS A C 1
ATOM 1842 O O . LYS A 1 238 ? -4.147 -7.557 24.880 1.00 82.75 238 LYS A O 1
ATOM 1847 N N . SER A 1 239 ? -5.301 -9.419 24.371 1.00 84.75 239 SER A N 1
ATOM 1848 C CA . SER A 1 239 ? -5.418 -9.130 22.935 1.00 84.75 239 SER A CA 1
ATOM 1849 C C . SER A 1 239 ? -6.188 -7.837 22.648 1.00 84.75 239 SER A C 1
ATOM 1851 O O . SER A 1 239 ? -5.773 -7.051 21.798 1.00 84.75 239 SER A O 1
ATOM 1853 N N . LEU A 1 240 ? -7.282 -7.580 23.375 1.00 87.44 240 LEU A N 1
ATOM 1854 C CA . LEU A 1 240 ? -8.032 -6.329 23.251 1.00 87.44 240 LEU A CA 1
ATOM 1855 C C . LEU A 1 240 ? -7.212 -5.122 23.725 1.00 87.44 240 LEU A C 1
ATOM 1857 O O . LEU A 1 240 ? -7.232 -4.086 23.071 1.00 87.44 240 LEU A O 1
ATOM 1861 N N . MET A 1 241 ? -6.482 -5.261 24.833 1.00 87.62 241 MET A N 1
ATOM 1862 C CA . MET A 1 241 ? -5.633 -4.200 25.374 1.00 87.62 241 MET A CA 1
ATOM 1863 C C . MET A 1 241 ? -4.515 -3.822 24.396 1.00 87.62 241 MET A C 1
ATOM 1865 O O . MET A 1 241 ? -4.387 -2.651 24.058 1.00 87.62 241 MET A O 1
ATOM 1869 N N . GLN A 1 242 ? -3.785 -4.805 23.857 1.00 87.75 242 GLN A N 1
ATOM 1870 C CA . GLN A 1 242 ? -2.763 -4.573 22.828 1.00 87.75 242 GLN A CA 1
ATOM 1871 C C . GLN A 1 242 ? -3.344 -3.868 21.599 1.00 87.75 242 GLN A C 1
ATOM 1873 O O . GLN A 1 242 ? -2.778 -2.894 21.108 1.00 87.75 242 GLN A O 1
ATOM 1878 N N . ARG A 1 243 ? -4.515 -4.313 21.129 1.00 89.88 243 ARG A N 1
ATOM 1879 C CA . ARG A 1 243 ? -5.209 -3.675 20.008 1.00 89.88 243 ARG A CA 1
ATOM 1880 C C . ARG A 1 243 ? -5.578 -2.219 20.297 1.00 89.88 243 ARG A C 1
ATOM 1882 O O . ARG A 1 243 ? -5.402 -1.372 19.424 1.00 89.88 243 ARG A O 1
ATOM 1889 N N . CYS A 1 244 ? -6.076 -1.919 21.496 1.00 91.06 244 CYS A N 1
ATOM 1890 C CA . CYS A 1 244 ? -6.384 -0.549 21.901 1.00 91.06 244 CYS A CA 1
ATOM 1891 C C . CYS A 1 244 ? -5.124 0.327 21.952 1.00 91.06 244 CYS A C 1
ATOM 1893 O O . CYS A 1 244 ? -5.158 1.428 21.419 1.00 91.06 244 CYS A O 1
ATOM 1895 N N . VAL A 1 245 ? -4.007 -0.166 22.501 1.00 91.25 245 VAL A N 1
ATOM 1896 C CA . VAL A 1 245 ? -2.731 0.577 22.523 1.00 91.25 245 VAL A CA 1
ATOM 1897 C C . VAL A 1 245 ? -2.250 0.885 21.102 1.00 91.25 245 VAL A C 1
ATOM 1899 O O . VAL A 1 245 ? -1.924 2.030 20.798 1.00 91.25 245 VAL A O 1
ATOM 1902 N N . LYS A 1 246 ? -2.266 -0.105 20.196 1.00 91.25 246 LYS A N 1
ATOM 1903 C CA . LYS A 1 246 ? -1.880 0.102 18.788 1.00 91.25 246 LYS A CA 1
ATOM 1904 C C . LYS A 1 246 ? -2.784 1.122 18.091 1.00 91.25 246 LYS A C 1
ATOM 1906 O O . LYS A 1 246 ? -2.291 2.009 17.402 1.00 91.25 246 LYS A O 1
ATOM 1911 N N . LEU A 1 247 ? -4.101 1.035 18.295 1.00 92.00 247 LEU A N 1
ATOM 1912 C CA . LEU A 1 247 ? -5.055 2.004 17.744 1.00 92.00 247 LEU A CA 1
ATOM 1913 C C . LEU A 1 247 ? -4.856 3.411 18.314 1.00 92.00 247 LEU A C 1
ATOM 1915 O O . LEU A 1 247 ? -4.926 4.368 17.551 1.00 92.00 247 LEU A O 1
ATOM 1919 N N . GLN A 1 248 ? -4.586 3.546 19.615 1.00 93.94 248 GLN A N 1
ATOM 1920 C CA . GLN A 1 248 ? -4.320 4.838 20.252 1.00 93.94 248 GLN A CA 1
ATOM 1921 C C . GLN A 1 248 ? -3.116 5.522 19.597 1.00 93.94 248 GLN A C 1
ATOM 1923 O O . GLN A 1 248 ? -3.230 6.658 19.143 1.00 93.94 248 GLN A O 1
ATOM 1928 N N . LYS A 1 249 ? -1.994 4.802 19.466 1.00 93.19 249 LYS A N 1
ATOM 1929 C CA . LYS A 1 249 ? -0.776 5.314 18.825 1.00 93.19 249 LYS A CA 1
ATOM 1930 C C . LYS A 1 249 ? -1.015 5.745 17.374 1.00 93.19 249 LYS A C 1
ATOM 1932 O O . LYS A 1 249 ? -0.626 6.846 16.991 1.00 93.19 249 LYS A O 1
ATOM 1937 N N . LEU A 1 250 ? -1.711 4.921 16.584 1.00 92.38 250 LEU A N 1
ATOM 1938 C CA . LEU A 1 250 ? -2.054 5.246 15.194 1.00 92.38 250 LEU A CA 1
ATOM 1939 C C . LEU A 1 250 ? -2.967 6.472 15.079 1.00 92.38 250 LEU A C 1
ATOM 1941 O O . LEU A 1 250 ? -2.797 7.273 14.166 1.00 92.38 250 LEU A O 1
ATOM 1945 N N . LEU A 1 251 ? -3.933 6.633 15.986 1.00 92.88 251 LEU A N 1
ATOM 1946 C CA . LEU A 1 251 ? -4.847 7.779 15.984 1.00 92.88 251 LEU A CA 1
ATOM 1947 C C . LEU A 1 251 ? -4.129 9.079 16.336 1.00 92.88 251 LEU A C 1
ATOM 1949 O O . LEU A 1 251 ? -4.335 10.080 15.652 1.00 92.88 251 LEU A O 1
ATOM 1953 N N . ILE A 1 252 ? -3.262 9.052 17.352 1.00 93.12 252 ILE A N 1
ATOM 1954 C CA . ILE A 1 252 ? -2.434 10.201 17.734 1.00 93.12 252 ILE A CA 1
ATOM 1955 C C . ILE A 1 252 ? -1.543 10.611 16.557 1.00 93.12 252 ILE A C 1
ATOM 1957 O O . ILE A 1 252 ? -1.529 11.781 16.173 1.00 93.12 252 ILE A O 1
ATOM 1961 N N . PHE A 1 253 ? -0.867 9.645 15.928 1.00 93.12 253 PHE A N 1
ATOM 1962 C CA . PHE A 1 253 ? -0.002 9.917 14.782 1.00 93.12 253 PHE A CA 1
ATOM 1963 C C . PHE A 1 253 ? -0.789 10.439 13.568 1.00 93.12 253 PHE A C 1
ATOM 1965 O O . PHE A 1 253 ? -0.394 11.425 12.950 1.00 93.12 253 PHE A O 1
ATOM 1972 N N . PHE A 1 254 ? -1.957 9.862 13.269 1.00 91.19 254 PHE A N 1
ATOM 1973 C CA . PHE A 1 254 ? -2.849 10.349 12.214 1.00 91.19 254 PHE A CA 1
ATOM 1974 C C . PHE A 1 254 ? -3.294 11.798 12.440 1.00 91.19 254 PHE A C 1
ATOM 1976 O O . PHE A 1 254 ? -3.297 12.599 11.504 1.00 91.19 254 PHE A O 1
ATOM 1983 N N . MET A 1 255 ? -3.684 12.140 13.670 1.00 89.56 255 MET A N 1
ATOM 1984 C CA . MET A 1 255 ? -4.101 13.495 14.032 1.00 89.56 255 MET A CA 1
ATOM 1985 C C . MET A 1 255 ? -2.945 14.488 13.911 1.00 89.56 255 MET A C 1
ATOM 1987 O O . MET A 1 255 ? -3.146 15.581 13.385 1.00 89.56 255 MET A O 1
ATOM 1991 N N . PHE A 1 256 ? -1.742 14.094 14.335 1.00 91.19 256 PHE A N 1
ATOM 1992 C CA . PHE A 1 256 ? -0.527 14.885 14.163 1.00 91.19 256 PHE A CA 1
ATOM 1993 C C . PHE A 1 256 ? -0.248 15.170 12.678 1.00 91.19 256 PHE A C 1
ATOM 1995 O O . PHE A 1 256 ? -0.175 16.333 12.279 1.00 91.19 256 PHE A O 1
ATOM 2002 N N . CYS A 1 257 ? -0.193 14.130 11.840 1.00 88.56 257 CYS A N 1
ATOM 2003 C CA . CYS A 1 257 ? 0.025 14.258 10.397 1.00 88.56 257 CYS A CA 1
ATOM 2004 C C . CYS A 1 257 ? -1.064 15.099 9.709 1.00 88.56 257 CYS A C 1
ATOM 2006 O O . CYS A 1 257 ? -0.765 15.993 8.921 1.00 88.56 257 CYS A O 1
ATOM 2008 N N . SER A 1 258 ? -2.334 14.870 10.051 1.00 86.62 258 SER A N 1
ATOM 2009 C CA . SER A 1 258 ? -3.454 15.656 9.515 1.00 86.62 258 SER A CA 1
ATOM 2010 C C . SER A 1 258 ? -3.362 17.130 9.921 1.00 86.62 258 SER A C 1
ATOM 2012 O O . SER A 1 258 ? -3.690 18.010 9.128 1.00 86.62 258 SER A O 1
ATOM 2014 N N . GLY A 1 259 ? -2.890 17.411 11.139 1.00 84.81 259 GLY A N 1
ATOM 2015 C CA . GLY A 1 259 ? -2.639 18.767 11.619 1.00 84.81 259 GLY A CA 1
ATOM 2016 C C . GLY A 1 259 ? -1.532 19.476 10.839 1.00 84.81 259 GLY A C 1
ATOM 2017 O O . GLY A 1 259 ? -1.677 20.657 10.531 1.00 84.81 259 GLY A O 1
ATOM 2018 N N . LEU A 1 260 ? -0.465 18.764 10.457 1.00 83.62 260 LEU A N 1
ATOM 2019 C CA . LEU A 1 260 ? 0.598 19.314 9.606 1.00 83.62 260 LEU A CA 1
ATOM 2020 C C . LEU A 1 260 ? 0.083 19.706 8.215 1.00 83.62 260 LEU A C 1
ATOM 2022 O O . LEU A 1 260 ? 0.464 20.750 7.699 1.00 83.62 260 LEU A O 1
ATOM 2026 N N . GLN A 1 261 ? -0.824 18.920 7.632 1.00 80.31 261 GLN A N 1
ATOM 2027 C CA . GLN A 1 261 ? -1.390 19.196 6.303 1.00 80.31 261 GLN A CA 1
ATOM 2028 C C . GLN A 1 261 ? -2.389 20.355 6.275 1.00 80.31 261 GLN A C 1
ATOM 2030 O O . GLN A 1 261 ? -2.590 20.971 5.232 1.00 80.31 261 GLN A O 1
ATOM 2035 N N . GLN A 1 262 ? -3.048 20.630 7.402 1.00 72.94 262 GLN A N 1
ATOM 2036 C CA . GLN A 1 262 ? -4.021 21.717 7.522 1.00 72.94 262 GLN A CA 1
ATOM 2037 C C . GLN A 1 262 ? -3.375 23.070 7.829 1.00 72.94 262 GLN A C 1
ATOM 2039 O O . GLN A 1 262 ? -4.043 24.098 7.686 1.00 72.94 262 GLN A O 1
ATOM 2044 N N . LYS A 1 263 ? -2.100 23.098 8.245 1.00 67.25 263 LYS A N 1
ATOM 2045 C CA . LYS A 1 263 ? -1.366 24.357 8.377 1.00 67.25 263 LYS A CA 1
ATOM 2046 C C . LYS A 1 263 ? -1.267 24.996 6.985 1.00 67.25 263 LYS A C 1
ATOM 2048 O O . LYS A 1 263 ? -0.802 24.333 6.056 1.00 67.25 263 LYS A O 1
ATOM 2053 N N . PRO A 1 264 ? -1.728 26.248 6.803 1.00 55.72 264 PRO A N 1
ATOM 2054 C CA . PRO A 1 264 ? -1.516 26.938 5.541 1.00 55.72 264 PRO A CA 1
ATOM 2055 C C . PRO A 1 264 ? -0.007 27.001 5.266 1.00 55.72 264 PRO A C 1
ATOM 2057 O O . PRO A 1 264 ? 0.762 27.139 6.220 1.00 55.72 264 PRO A O 1
ATOM 2060 N N . PRO A 1 265 ? 0.432 26.898 3.999 1.00 54.25 265 PRO A N 1
ATOM 2061 C CA . PRO A 1 265 ? 1.821 27.183 3.675 1.00 54.25 265 PRO A CA 1
ATOM 2062 C C . PRO A 1 265 ? 2.130 28.596 4.176 1.00 54.25 265 PRO A C 1
ATOM 2064 O O . PRO A 1 265 ? 1.350 29.517 3.916 1.00 54.25 265 PRO A O 1
ATOM 2067 N N . ASP A 1 266 ? 3.218 28.758 4.930 1.00 43.25 266 ASP A N 1
ATOM 2068 C CA . ASP A 1 266 ? 3.639 30.068 5.419 1.00 43.25 266 ASP A CA 1
ATOM 2069 C C . ASP A 1 266 ? 3.878 30.985 4.212 1.00 43.25 266 ASP A C 1
ATOM 2071 O O . ASP A 1 266 ? 4.882 30.891 3.502 1.00 43.25 266 ASP A O 1
ATOM 2075 N N . TYR A 1 267 ? 2.925 31.889 3.972 1.00 46.72 267 TYR A N 1
ATOM 2076 C CA . TYR A 1 267 ? 2.977 32.890 2.904 1.00 46.72 267 TYR A CA 1
ATOM 2077 C C . TYR A 1 267 ? 4.109 33.916 3.104 1.00 46.72 267 TYR A C 1
ATOM 2079 O O . TYR A 1 267 ? 4.326 34.753 2.230 1.00 46.72 267 TYR A O 1
ATOM 2087 N N . ASP A 1 268 ? 4.848 33.836 4.216 1.00 33.84 268 ASP A N 1
ATOM 2088 C CA . ASP A 1 268 ? 6.027 34.662 4.503 1.00 33.84 268 ASP A CA 1
ATOM 2089 C C . ASP A 1 268 ? 7.268 34.275 3.682 1.00 33.84 268 ASP A C 1
ATOM 2091 O O . ASP A 1 268 ? 8.281 34.971 3.719 1.00 33.84 268 ASP A O 1
ATOM 2095 N N . THR A 1 269 ? 7.185 33.233 2.851 1.00 38.41 269 THR A N 1
ATOM 2096 C CA . THR A 1 269 ? 8.155 33.011 1.772 1.00 38.41 269 THR A CA 1
ATOM 2097 C C . THR A 1 269 ? 7.591 33.497 0.441 1.00 38.41 269 THR A C 1
ATOM 2099 O O . THR A 1 269 ? 7.252 32.740 -0.467 1.00 38.41 269 THR A O 1
ATOM 2102 N N . VAL A 1 270 ? 7.584 34.823 0.267 1.00 35.06 270 VAL A N 1
ATOM 2103 C CA . VAL A 1 270 ? 7.938 35.362 -1.052 1.00 35.06 270 VAL A CA 1
ATOM 2104 C C . VAL A 1 270 ? 9.212 34.626 -1.473 1.00 35.06 270 VAL A C 1
ATOM 2106 O O . VAL A 1 270 ? 10.181 34.613 -0.722 1.00 35.06 270 VAL A O 1
ATOM 2109 N N . MET A 1 271 ? 9.154 33.937 -2.611 1.00 40.62 271 MET A N 1
ATOM 2110 C CA . MET A 1 271 ? 10.187 33.080 -3.205 1.00 40.62 271 MET A CA 1
ATOM 2111 C C . MET A 1 271 ? 11.576 33.747 -3.251 1.00 40.62 271 MET A C 1
ATOM 2113 O O . MET A 1 271 ? 11.983 34.228 -4.304 1.00 40.62 271 MET A O 1
ATOM 2117 N N . THR A 1 272 ? 12.299 33.793 -2.131 1.00 41.09 272 THR A N 1
ATOM 2118 C CA . THR A 1 272 ? 13.676 34.307 -2.019 1.00 41.09 272 THR A CA 1
ATOM 2119 C C . THR A 1 272 ? 14.430 33.716 -0.814 1.00 41.09 272 THR A C 1
ATOM 2121 O O . THR A 1 272 ? 15.171 34.436 -0.152 1.00 41.09 272 THR A O 1
ATOM 2124 N N . ALA A 1 273 ? 14.260 32.429 -0.501 1.00 41.16 273 ALA A N 1
ATOM 2125 C CA . ALA A 1 273 ? 15.181 31.715 0.389 1.00 41.16 273 ALA A CA 1
ATOM 2126 C C . ALA A 1 273 ? 16.011 30.729 -0.451 1.00 41.16 273 ALA A C 1
ATOM 2128 O O . ALA A 1 273 ? 15.585 29.621 -0.744 1.00 41.16 273 ALA A O 1
ATOM 2129 N N . ASP A 1 274 ? 17.146 31.228 -0.940 1.00 52.38 274 ASP A N 1
ATOM 2130 C CA . ASP A 1 274 ? 18.377 30.514 -1.283 1.00 52.38 274 ASP A CA 1
ATOM 2131 C C . ASP A 1 274 ? 18.270 29.129 -1.951 1.00 52.38 274 ASP A C 1
ATOM 2133 O O . ASP A 1 274 ? 18.790 28.140 -1.445 1.00 52.38 274 ASP A O 1
ATOM 2137 N N . SER A 1 275 ? 17.781 29.052 -3.193 1.00 57.06 275 SER A N 1
ATOM 2138 C CA . SER A 1 275 ? 17.977 27.849 -4.028 1.00 57.06 275 SER A CA 1
ATOM 2139 C C . SER A 1 275 ? 19.456 27.434 -4.168 1.00 57.06 275 SER A C 1
ATOM 2141 O O . SER A 1 275 ? 19.743 26.290 -4.505 1.00 57.06 275 SER A O 1
ATOM 2143 N N . ASN A 1 276 ? 20.395 28.344 -3.880 1.00 64.44 276 ASN A N 1
ATOM 2144 C CA . ASN A 1 276 ? 21.820 28.037 -3.776 1.00 64.44 276 ASN A CA 1
ATOM 2145 C C . ASN A 1 276 ? 22.197 27.316 -2.471 1.00 64.44 276 ASN A C 1
ATOM 2147 O O . ASN A 1 276 ? 23.043 26.435 -2.529 1.00 64.44 276 ASN A O 1
ATOM 2151 N N . SER A 1 277 ? 21.601 27.639 -1.317 1.00 78.50 277 SER A N 1
ATOM 2152 C CA . SER A 1 277 ? 21.928 26.942 -0.061 1.00 78.50 277 SER A CA 1
ATOM 2153 C C . SER A 1 277 ? 21.337 25.534 -0.052 1.00 78.50 277 SER A C 1
ATOM 2155 O O . SER A 1 277 ? 22.016 24.587 0.333 1.00 78.50 277 SER A O 1
ATOM 2157 N N . ASP A 1 278 ? 20.119 25.371 -0.575 1.00 80.50 278 ASP A N 1
ATOM 2158 C CA . ASP A 1 278 ? 19.501 24.060 -0.763 1.00 80.50 278 ASP A CA 1
ATOM 2159 C C . ASP A 1 278 ? 20.312 23.184 -1.725 1.00 80.50 278 ASP A C 1
ATOM 2161 O O . ASP A 1 278 ? 20.518 21.995 -1.473 1.00 80.50 278 ASP A O 1
ATOM 2165 N N . LEU A 1 279 ? 20.803 23.770 -2.822 1.00 83.44 279 LEU A N 1
ATOM 2166 C CA . LEU A 1 279 ? 21.668 23.073 -3.769 1.00 83.44 279 LEU A CA 1
ATOM 2167 C C . LEU A 1 279 ? 23.000 22.672 -3.131 1.00 83.44 279 LEU A C 1
ATOM 2169 O O . LEU A 1 279 ? 23.463 21.557 -3.357 1.00 83.44 279 LEU A O 1
ATOM 2173 N N . ASP A 1 280 ? 23.593 23.553 -2.327 1.00 84.56 280 ASP A N 1
ATOM 2174 C CA . ASP A 1 280 ? 24.854 23.294 -1.636 1.00 84.56 280 ASP A CA 1
ATOM 2175 C C . ASP A 1 280 ? 24.686 22.142 -0.641 1.00 84.56 280 ASP A C 1
ATOM 2177 O O . ASP A 1 280 ? 25.370 21.125 -0.771 1.00 84.56 280 ASP A O 1
ATOM 2181 N N . ASN A 1 281 ? 23.678 22.225 0.231 1.00 85.31 281 ASN A N 1
ATOM 2182 C CA . ASN A 1 281 ? 23.323 21.178 1.191 1.00 85.31 281 ASN A CA 1
ATOM 2183 C C . ASN A 1 281 ? 23.053 19.829 0.507 1.00 85.31 281 ASN A C 1
ATOM 2185 O O . ASN A 1 281 ? 23.497 18.781 0.979 1.00 85.31 281 ASN A O 1
ATOM 2189 N N . LEU A 1 282 ? 22.323 19.834 -0.613 1.00 85.81 282 LEU A N 1
ATOM 2190 C CA . LEU A 1 282 ? 21.995 18.607 -1.331 1.00 85.81 282 LEU A CA 1
ATOM 2191 C C . LEU A 1 282 ? 23.213 18.028 -2.064 1.00 85.81 282 LEU A C 1
ATOM 2193 O O . LEU A 1 282 ? 23.383 16.811 -2.080 1.00 85.81 282 LEU A O 1
ATOM 2197 N N . SER A 1 283 ? 24.065 18.878 -2.640 1.00 86.31 283 SER A N 1
ATOM 2198 C CA . SER A 1 283 ? 25.297 18.455 -3.318 1.00 86.31 283 SER A CA 1
ATOM 2199 C C . SER A 1 283 ? 26.297 17.828 -2.344 1.00 86.31 283 SER A C 1
ATOM 2201 O O . SER A 1 283 ? 26.872 16.780 -2.642 1.00 86.31 283 SER A O 1
ATOM 2203 N N . GLU A 1 284 ? 26.422 18.397 -1.141 1.00 86.62 284 GLU A N 1
ATOM 2204 C CA . GLU A 1 284 ? 27.234 17.843 -0.056 1.00 86.62 284 GLU A CA 1
ATOM 2205 C C . GLU A 1 284 ? 26.668 16.510 0.440 1.00 86.62 284 GLU A C 1
ATOM 2207 O O . GLU A 1 284 ? 27.414 15.539 0.583 1.00 86.62 284 GLU A O 1
ATOM 2212 N N . LEU A 1 285 ? 25.346 16.425 0.635 1.00 87.19 285 LEU A N 1
ATOM 2213 C CA . LEU A 1 285 ? 24.688 15.197 1.076 1.00 87.19 285 LEU A CA 1
ATOM 2214 C C . LEU A 1 285 ? 24.848 14.063 0.056 1.00 87.19 285 LEU A C 1
ATOM 2216 O O . LEU A 1 285 ? 25.216 12.949 0.424 1.00 87.19 285 LEU A O 1
ATOM 2220 N N . LEU A 1 286 ? 24.572 14.337 -1.223 1.00 83.69 286 LEU A N 1
ATOM 2221 C CA . LEU A 1 286 ? 24.650 13.346 -2.298 1.00 83.69 286 LEU A CA 1
ATOM 2222 C C . LEU A 1 286 ? 26.090 13.033 -2.727 1.00 83.69 286 LEU A C 1
ATOM 2224 O O . LEU A 1 286 ? 26.299 12.039 -3.423 1.00 83.69 286 LEU A O 1
ATOM 2228 N N . ARG A 1 287 ? 27.073 13.842 -2.303 1.00 83.81 287 ARG A N 1
ATOM 2229 C CA . ARG A 1 287 ? 28.485 13.769 -2.722 1.00 83.81 287 ARG A CA 1
ATOM 2230 C C . ARG A 1 287 ? 28.651 13.890 -4.237 1.00 83.81 287 ARG A C 1
ATOM 2232 O O . ARG A 1 287 ? 29.469 13.199 -4.842 1.00 83.81 287 ARG A O 1
ATOM 2239 N N . LEU A 1 288 ? 27.850 14.759 -4.843 1.00 84.94 288 LEU A N 1
ATOM 2240 C CA . LEU A 1 288 ? 27.855 15.040 -6.277 1.00 84.94 288 LEU A CA 1
ATOM 2241 C C . LEU A 1 288 ? 28.262 16.490 -6.518 1.00 84.94 288 LEU A C 1
ATOM 2243 O O . LEU A 1 288 ? 28.118 17.349 -5.648 1.00 84.94 288 LEU A O 1
ATOM 2247 N N . SER A 1 289 ? 28.738 16.796 -7.724 1.00 85.88 289 SER A N 1
ATOM 2248 C CA . SER A 1 289 ? 28.916 18.196 -8.104 1.00 85.88 289 SER A CA 1
ATOM 2249 C C . SER A 1 289 ? 27.563 18.923 -8.150 1.00 85.88 289 SER A C 1
ATOM 2251 O O . SER A 1 289 ? 26.505 18.315 -8.351 1.00 85.88 289 SER A O 1
ATOM 2253 N N . LYS A 1 290 ? 27.576 20.253 -7.996 1.00 84.19 290 LYS A N 1
ATOM 2254 C CA . LYS A 1 290 ? 26.349 21.069 -8.073 1.00 84.19 290 LYS A CA 1
ATOM 2255 C C . LYS A 1 290 ? 25.614 20.879 -9.411 1.00 84.19 290 LYS A C 1
ATOM 2257 O O . LYS A 1 290 ? 24.390 20.812 -9.432 1.00 84.19 290 LYS A O 1
ATOM 2262 N N . ASP A 1 291 ? 26.356 20.729 -10.512 1.00 81.31 291 ASP A N 1
ATOM 2263 C CA . ASP A 1 291 ? 25.796 20.492 -11.852 1.00 81.31 291 ASP A CA 1
ATOM 2264 C C . ASP A 1 291 ? 25.157 19.097 -11.977 1.00 81.31 291 ASP A C 1
ATOM 2266 O O . ASP A 1 291 ? 24.045 18.971 -12.484 1.00 81.31 291 ASP A O 1
ATOM 2270 N N . GLU A 1 292 ? 25.801 18.051 -11.453 1.00 83.44 292 GLU A N 1
ATOM 2271 C CA . GLU A 1 292 ? 25.227 16.696 -11.426 1.00 83.44 292 GLU A CA 1
ATOM 2272 C C . GLU A 1 292 ? 23.978 16.621 -10.545 1.00 83.44 292 GLU A C 1
ATOM 2274 O O . GLU A 1 292 ? 22.990 16.001 -10.932 1.00 83.44 292 GLU A O 1
ATOM 2279 N N . THR A 1 293 ? 23.988 17.308 -9.401 1.00 83.25 293 THR A N 1
ATOM 2280 C CA . THR A 1 293 ? 22.843 17.388 -8.481 1.00 83.25 293 THR A CA 1
ATOM 2281 C C . THR A 1 293 ? 21.646 18.051 -9.166 1.00 83.25 293 THR A C 1
ATOM 2283 O O . THR A 1 293 ? 20.532 17.527 -9.115 1.00 83.25 293 THR A O 1
ATOM 2286 N N . LEU A 1 294 ? 21.869 19.165 -9.874 1.00 84.12 294 LEU A N 1
ATOM 2287 C CA . LEU A 1 294 ? 20.817 19.827 -10.646 1.00 84.12 294 LEU A CA 1
ATOM 2288 C C . LEU A 1 294 ? 20.286 18.934 -11.766 1.00 84.12 294 LEU A C 1
ATOM 2290 O O . LEU A 1 294 ? 19.075 18.801 -11.896 1.00 84.12 294 LEU A O 1
ATOM 2294 N N . ARG A 1 295 ? 21.156 18.274 -12.538 1.00 83.38 295 ARG A N 1
ATOM 2295 C CA . ARG A 1 295 ? 20.723 17.363 -13.613 1.00 83.38 295 ARG A CA 1
ATOM 2296 C C . ARG A 1 295 ? 19.931 16.168 -13.093 1.00 83.38 295 ARG A C 1
ATOM 2298 O O . ARG A 1 295 ? 19.017 15.705 -13.774 1.00 83.38 295 ARG A O 1
ATOM 2305 N N . LEU A 1 296 ? 20.287 15.671 -11.910 1.00 83.38 296 LEU A N 1
ATOM 2306 C CA . LEU A 1 296 ? 19.631 14.537 -11.276 1.00 83.38 296 LEU A CA 1
ATOM 2307 C C . LEU A 1 296 ? 18.245 14.900 -10.728 1.00 83.38 296 LEU A C 1
ATOM 2309 O O . LEU A 1 296 ? 17.330 14.096 -10.857 1.00 83.38 296 LEU A O 1
ATOM 2313 N N . VAL A 1 297 ? 18.074 16.077 -10.120 1.00 81.75 297 VAL A N 1
ATOM 2314 C CA . VAL A 1 297 ? 16.795 16.487 -9.501 1.00 81.75 297 VAL A CA 1
ATOM 2315 C C . VAL A 1 297 ? 15.876 17.198 -10.497 1.00 81.75 297 VAL A C 1
ATOM 2317 O O . VAL A 1 297 ? 14.662 17.010 -10.480 1.00 81.75 297 VAL A O 1
ATOM 2320 N N . GLN A 1 298 ? 16.456 18.017 -11.371 1.00 80.19 298 GLN A N 1
ATOM 2321 C CA . GLN A 1 298 ? 15.769 18.856 -12.350 1.00 80.19 298 GLN A CA 1
ATOM 2322 C C . GLN A 1 298 ? 16.315 18.561 -13.755 1.00 80.19 298 GLN A C 1
ATOM 2324 O O . GLN A 1 298 ? 17.085 19.349 -14.314 1.00 80.19 298 GLN A O 1
ATOM 2329 N N . PRO A 1 299 ? 15.949 17.413 -14.352 1.00 73.81 299 PRO A N 1
ATOM 2330 C CA . PRO A 1 299 ? 16.385 17.080 -15.697 1.00 73.81 299 PRO A CA 1
ATOM 2331 C C . PRO A 1 299 ? 15.824 18.106 -16.697 1.00 73.81 299 PRO A C 1
ATOM 2333 O O . PRO A 1 299 ? 14.725 18.629 -16.489 1.00 73.81 299 PRO A O 1
ATOM 2336 N N . PRO A 1 300 ? 16.543 18.394 -17.797 1.00 60.00 300 PRO A N 1
ATOM 2337 C CA . PRO A 1 300 ? 16.105 19.369 -18.791 1.00 60.00 300 PRO A CA 1
ATOM 2338 C C . PRO A 1 300 ? 14.720 19.004 -19.345 1.00 60.00 300 PRO A C 1
ATOM 2340 O O . PRO A 1 300 ? 14.506 17.899 -19.849 1.00 60.00 300 PRO A O 1
ATOM 2343 N N . GLU A 1 301 ? 13.770 19.935 -19.225 1.00 56.09 301 GLU A N 1
ATOM 2344 C CA . GLU A 1 301 ? 12.388 19.729 -19.651 1.00 56.09 301 GLU A CA 1
ATOM 2345 C C . GLU A 1 301 ? 12.282 19.650 -21.178 1.00 56.09 301 GLU A C 1
ATOM 2347 O O . GLU A 1 301 ? 12.376 20.658 -21.875 1.00 56.09 301 GLU A O 1
ATOM 2352 N N . ASP A 1 302 ? 11.974 18.465 -21.702 1.00 43.94 302 ASP A N 1
ATOM 2353 C CA . ASP A 1 302 ? 11.437 18.319 -23.053 1.00 43.94 302 ASP A CA 1
ATOM 2354 C C . ASP A 1 302 ? 9.916 18.102 -22.956 1.00 43.94 302 ASP A C 1
ATOM 2356 O O . ASP A 1 302 ? 9.417 16.982 -22.907 1.00 43.94 302 ASP A O 1
ATOM 2360 N N . GLY A 1 303 ? 9.163 19.206 -22.881 1.00 45.53 303 GLY A N 1
ATOM 2361 C CA . GLY A 1 303 ? 7.715 19.251 -23.127 1.00 45.53 303 GLY A CA 1
ATOM 2362 C C . GLY A 1 303 ? 6.844 18.388 -22.207 1.00 45.53 303 GLY A C 1
ATOM 2363 O O . GLY A 1 303 ? 6.178 17.459 -22.671 1.00 45.53 303 GLY A O 1
ATOM 2364 N N . MET A 1 304 ? 6.799 18.699 -20.911 1.00 45.34 304 MET A N 1
ATOM 2365 C CA . MET A 1 304 ? 5.845 18.079 -19.988 1.00 45.34 304 MET A CA 1
ATOM 2366 C C . MET A 1 304 ? 4.461 18.739 -20.137 1.00 45.34 304 MET A C 1
ATOM 2368 O O . MET A 1 304 ? 4.341 19.966 -20.145 1.00 45.34 304 MET A O 1
ATOM 2372 N N . GLU A 1 305 ? 3.397 17.941 -20.293 1.00 42.84 305 GLU A N 1
ATOM 2373 C CA . GLU A 1 305 ? 2.030 18.473 -20.277 1.00 42.84 305 GLU A CA 1
ATOM 2374 C C . GLU A 1 305 ? 1.778 19.207 -18.957 1.00 42.84 305 GLU A C 1
ATOM 2376 O O . GLU A 1 305 ? 2.072 18.696 -17.874 1.00 42.84 305 GLU A O 1
ATOM 2381 N N . ARG A 1 306 ? 1.202 20.411 -19.063 1.00 38.72 306 ARG A N 1
ATOM 2382 C CA . ARG A 1 306 ? 0.774 21.213 -17.915 1.00 38.72 306 ARG A CA 1
ATOM 2383 C C . ARG A 1 306 ? -0.037 20.339 -16.967 1.00 38.72 306 ARG A C 1
ATOM 2385 O O . ARG A 1 306 ? -1.085 19.817 -17.355 1.00 38.72 306 ARG A O 1
ATOM 2392 N N . VAL A 1 307 ? 0.441 20.229 -15.729 1.00 41.38 307 VAL A N 1
ATOM 2393 C CA . VAL A 1 307 ? -0.243 19.560 -14.623 1.00 41.38 307 VAL A CA 1
ATOM 2394 C C . VAL A 1 307 ? -1.684 20.070 -14.575 1.00 41.38 307 VAL A C 1
ATOM 2396 O O . VAL A 1 307 ? -1.947 21.213 -14.202 1.00 41.38 307 VAL A O 1
ATOM 2399 N N . ARG A 1 308 ? -2.640 19.240 -15.006 1.00 32.84 308 ARG A N 1
ATOM 2400 C CA . ARG A 1 308 ? -4.058 19.539 -14.805 1.00 32.84 308 ARG A CA 1
ATOM 2401 C C . ARG A 1 308 ? -4.336 19.355 -13.324 1.00 32.84 308 ARG A C 1
ATOM 2403 O O . ARG A 1 308 ? -4.331 18.230 -12.827 1.00 32.84 308 ARG A O 1
ATOM 2410 N N . VAL A 1 309 ? -4.568 20.472 -12.643 1.00 36.16 309 VAL A N 1
ATOM 2411 C CA . VAL A 1 309 ? -5.029 20.510 -11.256 1.00 36.16 309 VAL A CA 1
ATOM 2412 C C . VAL A 1 309 ? -6.362 19.769 -11.199 1.00 36.16 309 VAL A C 1
ATOM 2414 O O . VAL A 1 309 ? -7.394 20.279 -11.634 1.00 36.16 309 VAL A O 1
ATOM 2417 N N . LYS A 1 310 ? -6.340 18.527 -10.719 1.00 34.91 310 LYS A N 1
ATOM 2418 C CA . LYS A 1 310 ? -7.546 17.896 -10.199 1.00 34.91 310 LYS A CA 1
ATOM 2419 C C . LYS A 1 310 ? -7.666 18.349 -8.756 1.00 34.91 310 LYS A C 1
ATOM 2421 O O . LYS A 1 310 ? -6.728 18.185 -7.982 1.00 34.91 310 LYS A O 1
ATOM 2426 N N . PHE A 1 311 ? -8.804 18.944 -8.428 1.00 37.41 311 PHE A N 1
ATOM 2427 C CA . PHE A 1 311 ? -9.192 19.184 -7.047 1.00 37.41 311 PHE A CA 1
ATOM 2428 C C . PHE A 1 311 ? -9.131 17.849 -6.300 1.00 37.41 311 PHE A C 1
ATOM 2430 O O . PHE A 1 311 ? -9.584 16.844 -6.853 1.00 37.41 311 PHE A O 1
ATOM 2437 N N . GLN A 1 312 ? -8.520 17.835 -5.110 1.00 39.19 312 GLN A N 1
ATOM 2438 C CA . GLN A 1 312 ? -8.469 16.658 -4.241 1.00 39.19 312 GLN A CA 1
ATOM 2439 C C . GLN A 1 312 ? -9.886 16.083 -4.117 1.00 39.19 312 GLN A C 1
ATOM 2441 O O . GLN A 1 312 ? -10.756 16.681 -3.482 1.00 39.19 312 GLN A O 1
ATOM 2446 N N . GLU A 1 313 ? -10.132 14.937 -4.756 1.00 37.28 313 GLU A N 1
ATOM 2447 C CA . GLU A 1 313 ? -11.210 14.053 -4.328 1.00 37.28 313 GLU A CA 1
ATOM 2448 C C . GLU A 1 313 ? -10.880 13.722 -2.874 1.00 37.28 313 GLU A C 1
ATOM 2450 O O . GLU A 1 313 ? -9.758 13.308 -2.588 1.00 37.28 313 GLU A O 1
ATOM 2455 N N . GLY A 1 314 ? -11.792 14.068 -1.959 1.00 41.97 314 GLY A N 1
ATOM 2456 C CA . GLY A 1 314 ? -11.505 14.127 -0.528 1.00 41.97 314 GLY A CA 1
ATOM 2457 C C . GLY A 1 314 ? -10.749 12.893 -0.052 1.00 41.97 314 GLY A C 1
ATOM 2458 O O . GLY A 1 314 ? -11.216 11.782 -0.305 1.00 41.97 314 GLY A O 1
ATOM 2459 N N . LEU A 1 315 ? -9.600 13.136 0.598 1.00 48.09 315 LEU A N 1
ATOM 2460 C CA . LEU A 1 315 ? -8.757 12.151 1.281 1.00 48.09 315 LEU A CA 1
ATOM 2461 C C . LEU A 1 315 ? -9.625 10.992 1.763 1.00 48.09 315 LEU A C 1
ATOM 2463 O O . LEU A 1 315 ? -10.595 11.205 2.503 1.00 48.09 315 LEU A O 1
ATOM 2467 N N . GLU A 1 316 ? -9.328 9.784 1.291 1.00 59.06 316 GLU A N 1
ATOM 2468 C CA . GLU A 1 316 ? -10.003 8.591 1.767 1.00 59.06 316 GLU A CA 1
ATOM 2469 C C . GLU A 1 316 ? -9.804 8.531 3.287 1.00 59.06 316 GLU A C 1
ATOM 2471 O O . GLU A 1 316 ? -8.722 8.233 3.753 1.00 59.06 316 GLU A O 1
ATOM 2476 N N . GLY A 1 317 ? -10.805 8.931 4.075 1.00 74.56 317 GLY A N 1
ATOM 2477 C CA . GLY A 1 317 ? -10.581 9.347 5.466 1.00 74.56 317 GLY A CA 1
ATOM 2478 C C . GLY A 1 317 ? -9.977 8.295 6.413 1.00 74.56 317 GLY A C 1
ATOM 2479 O O . GLY A 1 317 ? -9.525 7.222 6.025 1.00 74.56 317 GLY A O 1
ATOM 2480 N N . LEU A 1 318 ? -10.050 8.570 7.717 1.00 85.06 318 LEU A N 1
ATOM 2481 C CA . LEU A 1 318 ? -9.527 7.720 8.799 1.00 85.06 318 LEU A CA 1
ATOM 2482 C C . LEU A 1 318 ? -9.646 6.182 8.590 1.00 85.06 318 LEU A C 1
ATOM 2484 O O . LEU A 1 318 ? -8.677 5.484 8.895 1.00 85.06 318 LEU A O 1
ATOM 2488 N N . PRO A 1 319 ? -10.749 5.618 8.042 1.00 86.19 319 PRO A N 1
ATOM 2489 C CA . PRO A 1 319 ? -10.834 4.181 7.772 1.00 86.19 319 PRO A CA 1
ATOM 2490 C C . PRO A 1 319 ? -9.789 3.631 6.794 1.00 86.19 319 PRO A C 1
ATOM 2492 O O . PRO A 1 319 ? -9.272 2.543 7.039 1.00 86.19 319 PRO A O 1
ATOM 2495 N N . SER A 1 320 ? -9.464 4.344 5.707 1.00 84.31 320 SER A N 1
ATOM 2496 C CA . SER A 1 320 ? -8.451 3.882 4.741 1.00 84.31 320 SER A CA 1
ATOM 2497 C C . SER A 1 320 ? -7.056 3.906 5.360 1.00 84.31 320 SER A C 1
ATOM 2499 O O . SER A 1 320 ? -6.270 2.991 5.128 1.00 84.31 320 SER A O 1
ATOM 2501 N N . TYR A 1 321 ? -6.780 4.900 6.213 1.00 88.06 321 TYR A N 1
ATOM 2502 C CA . TYR A 1 321 ? -5.538 4.962 6.980 1.00 88.06 321 TYR A CA 1
ATOM 2503 C C . TYR A 1 321 ? -5.396 3.767 7.935 1.00 88.06 321 TYR A C 1
ATOM 2505 O O . TYR A 1 321 ? -4.419 3.025 7.865 1.00 88.06 321 TYR A O 1
ATOM 2513 N N . LEU A 1 322 ? -6.398 3.527 8.789 1.00 88.19 322 LEU A N 1
ATOM 2514 C CA . LEU A 1 322 ? -6.352 2.444 9.778 1.00 88.19 322 LEU A CA 1
ATOM 2515 C C . LEU A 1 322 ? -6.358 1.045 9.142 1.00 88.19 322 LEU A C 1
ATOM 2517 O O . LEU A 1 322 ? -5.791 0.117 9.715 1.00 88.19 322 LEU A O 1
ATOM 2521 N N . ALA A 1 323 ? -6.982 0.879 7.971 1.00 86.12 323 ALA A N 1
ATOM 2522 C CA . ALA A 1 323 ? -7.031 -0.399 7.260 1.00 86.12 323 ALA A CA 1
ATOM 2523 C C . ALA A 1 323 ? -5.657 -0.879 6.761 1.00 86.12 323 ALA A C 1
ATOM 2525 O O . ALA A 1 323 ? -5.493 -2.075 6.527 1.00 86.12 323 ALA A O 1
ATOM 2526 N N . GLY A 1 324 ? -4.682 0.022 6.605 1.00 84.00 324 GLY A N 1
ATOM 2527 C CA . GLY A 1 324 ? -3.334 -0.338 6.167 1.00 84.00 324 GLY A CA 1
ATOM 2528 C C . GLY A 1 324 ? -2.419 -0.881 7.258 1.00 84.00 324 GLY A C 1
ATOM 2529 O O . GLY A 1 324 ? -1.335 -1.350 6.928 1.00 84.00 324 GLY A O 1
ATOM 2530 N N . PHE A 1 325 ? -2.832 -0.857 8.530 1.00 88.12 325 PHE A N 1
ATOM 2531 C CA . PHE A 1 325 ? -2.001 -1.283 9.657 1.00 88.12 325 PHE A CA 1
ATOM 2532 C C . PHE A 1 325 ? -2.568 -2.509 10.376 1.00 88.12 325 PHE A C 1
ATOM 2534 O O . PHE A 1 325 ? -3.773 -2.646 10.607 1.00 88.12 325 PHE A O 1
ATOM 2541 N N . GLN A 1 326 ? -1.676 -3.404 10.795 1.00 86.62 326 GLN A N 1
ATOM 2542 C CA . GLN A 1 326 ? -2.028 -4.589 11.569 1.00 86.62 326 GLN A CA 1
ATOM 2543 C C . GLN A 1 326 ? -2.305 -4.211 13.031 1.00 86.62 326 GLN A C 1
ATOM 2545 O O . GLN A 1 326 ? -1.398 -4.061 13.845 1.00 86.62 326 GLN A O 1
ATOM 2550 N N . THR A 1 327 ? -3.586 -4.080 13.380 1.00 81.06 327 THR A N 1
ATOM 2551 C CA . THR A 1 327 ? -4.029 -3.742 14.751 1.00 81.06 327 THR A CA 1
ATOM 2552 C C . THR A 1 327 ? -4.440 -4.959 15.584 1.00 81.06 327 THR A C 1
ATOM 2554 O O . THR A 1 327 ? -4.774 -4.827 16.760 1.00 81.06 327 THR A O 1
ATOM 2557 N N . ASN A 1 328 ? -4.422 -6.159 14.999 1.00 76.19 328 ASN A N 1
ATOM 2558 C CA . ASN A 1 328 ? -4.753 -7.395 15.706 1.00 76.19 328 ASN A CA 1
ATOM 2559 C C . ASN A 1 328 ? -3.609 -7.839 16.629 1.00 76.19 328 ASN A C 1
ATOM 2561 O O . ASN A 1 328 ? -2.466 -7.420 16.467 1.00 76.19 328 ASN A O 1
ATOM 2565 N N . ALA A 1 329 ? -3.934 -8.691 17.604 1.00 61.41 329 ALA A N 1
ATOM 2566 C CA . ALA A 1 329 ? -2.994 -9.158 18.616 1.00 61.41 329 ALA A CA 1
ATOM 2567 C C . ALA A 1 329 ? -1.877 -10.017 18.002 1.00 61.41 329 ALA A C 1
ATOM 2569 O O . ALA A 1 329 ? -2.017 -11.230 17.843 1.00 61.41 329 ALA A O 1
ATOM 2570 N N . THR A 1 330 ? -0.772 -9.366 17.658 1.00 64.19 330 THR A N 1
ATOM 2571 C CA . THR A 1 330 ? 0.535 -9.990 17.477 1.00 64.19 330 THR A CA 1
ATOM 2572 C C . THR A 1 330 ? 1.285 -9.935 18.810 1.00 64.19 330 THR A C 1
ATOM 2574 O O . THR A 1 330 ? 1.009 -9.086 19.656 1.00 64.19 330 THR A O 1
ATOM 2577 N N . SER A 1 331 ? 2.208 -10.870 19.037 1.00 60.94 331 SER A N 1
ATOM 2578 C CA . SER A 1 331 ? 3.042 -10.884 20.248 1.00 60.94 331 SER A CA 1
ATOM 2579 C C . SER A 1 331 ? 4.006 -9.700 20.334 1.00 60.94 331 SER A C 1
ATOM 2581 O O . SER A 1 331 ? 4.570 -9.475 21.399 1.00 60.94 331 SER A O 1
ATOM 2583 N N . ASP A 1 332 ? 4.203 -8.991 19.224 1.00 72.88 332 ASP A N 1
ATOM 2584 C CA . ASP A 1 332 ? 5.090 -7.842 19.115 1.00 72.88 332 ASP A CA 1
ATOM 2585 C C . ASP A 1 332 ? 4.311 -6.526 19.274 1.00 72.88 332 ASP A C 1
ATOM 2587 O O . ASP A 1 332 ? 3.194 -6.384 18.761 1.00 72.88 332 ASP A O 1
ATOM 2591 N N . ASP A 1 333 ? 4.902 -5.565 19.980 1.00 77.62 333 ASP A N 1
ATOM 2592 C CA . ASP A 1 333 ? 4.342 -4.225 20.192 1.00 77.62 333 ASP A CA 1
ATOM 2593 C C . ASP A 1 333 ? 4.488 -3.333 18.948 1.00 77.62 333 ASP A C 1
ATOM 2595 O O . ASP A 1 333 ? 3.845 -2.283 18.860 1.00 77.62 333 ASP A O 1
ATOM 2599 N N . THR A 1 334 ? 5.272 -3.772 17.962 1.00 85.38 334 THR A N 1
ATOM 2600 C CA . THR A 1 334 ? 5.434 -3.111 16.664 1.00 85.38 334 THR A CA 1
ATOM 2601 C C . THR A 1 334 ? 4.164 -3.195 15.806 1.00 85.38 334 THR A C 1
ATOM 2603 O O . THR A 1 334 ? 3.372 -4.151 15.855 1.00 85.38 334 THR A O 1
ATOM 2606 N N . ILE A 1 335 ? 3.927 -2.141 15.024 1.00 88.81 335 ILE A N 1
ATOM 2607 C CA . ILE A 1 335 ? 2.807 -2.042 14.088 1.00 88.81 335 ILE A CA 1
ATOM 2608 C C . ILE A 1 335 ? 3.345 -2.197 12.667 1.00 88.81 335 ILE A C 1
ATOM 2610 O O . ILE A 1 335 ? 4.048 -1.327 12.159 1.00 88.81 335 ILE A O 1
ATOM 2614 N N . HIS A 1 336 ? 2.979 -3.296 12.014 1.00 87.94 336 HIS A N 1
ATOM 2615 C CA . HIS A 1 336 ? 3.351 -3.565 10.627 1.00 87.94 336 HIS A CA 1
ATOM 2616 C C . HIS A 1 336 ? 2.252 -3.137 9.653 1.00 87.94 336 HIS A C 1
ATOM 2618 O O . HIS A 1 336 ? 1.071 -3.052 10.015 1.00 87.94 336 HIS A O 1
ATOM 2624 N N . LEU A 1 337 ? 2.640 -2.916 8.398 1.00 86.31 337 LEU A N 1
ATOM 2625 C CA . LEU A 1 337 ? 1.692 -2.747 7.302 1.00 86.31 337 LEU A CA 1
ATOM 2626 C C . LEU A 1 337 ? 0.972 -4.066 7.009 1.00 86.31 337 LEU A C 1
ATOM 2628 O O . LEU A 1 337 ? 1.479 -5.164 7.250 1.00 86.31 337 LEU A O 1
ATOM 2632 N N . VAL A 1 338 ? -0.257 -3.966 6.522 1.00 84.56 338 VAL A N 1
ATOM 2633 C CA . VAL A 1 338 ? -0.998 -5.121 6.018 1.00 84.56 338 VAL A CA 1
ATOM 2634 C C . VAL A 1 338 ? -0.473 -5.448 4.620 1.00 84.56 338 VAL A C 1
ATOM 2636 O O . VAL A 1 338 ? -0.454 -4.570 3.758 1.00 84.56 338 VAL A O 1
ATOM 2639 N N . ASP A 1 339 ? -0.121 -6.717 4.383 1.00 67.81 339 ASP A N 1
ATOM 2640 C CA . ASP A 1 339 ? 0.197 -7.266 3.056 1.00 67.81 339 ASP A CA 1
ATOM 2641 C C . ASP A 1 339 ? -1.061 -7.285 2.173 1.00 67.81 339 ASP A C 1
ATOM 2643 O O . ASP A 1 339 ? -1.663 -8.320 1.881 1.00 67.81 339 ASP A O 1
ATOM 2647 N N . THR A 1 340 ? -1.529 -6.110 1.776 1.00 54.09 340 THR A N 1
ATOM 2648 C CA . THR A 1 340 ? -2.571 -5.963 0.771 1.00 54.09 340 THR A CA 1
ATOM 2649 C C . THR A 1 340 ? -1.904 -5.637 -0.548 1.00 54.09 340 THR A C 1
ATOM 2651 O O . THR A 1 340 ? -1.350 -4.559 -0.720 1.00 54.09 340 THR A O 1
ATOM 2654 N N . SER A 1 341 ? -2.048 -6.540 -1.516 1.00 48.66 341 SER A N 1
ATOM 2655 C CA . SER A 1 341 ? -1.720 -6.372 -2.940 1.00 48.66 341 SER A CA 1
ATOM 2656 C C . SER A 1 341 ? -2.491 -5.233 -3.642 1.00 48.66 341 SER A C 1
ATOM 2658 O O . SER A 1 341 ? -2.608 -5.209 -4.866 1.00 48.66 341 SER A O 1
ATOM 2660 N N . VAL A 1 342 ? -3.049 -4.288 -2.878 1.00 48.91 342 VAL A N 1
ATOM 2661 C CA . VAL A 1 342 ? -3.897 -3.188 -3.326 1.00 48.91 342 VAL A CA 1
ATOM 2662 C C . VAL A 1 342 ? -3.184 -1.874 -3.005 1.00 48.91 342 VAL A C 1
ATOM 2664 O O . VAL A 1 342 ? -3.372 -1.279 -1.947 1.00 48.91 342 VAL A O 1
ATOM 2667 N N . ASN A 1 343 ? -2.375 -1.415 -3.962 1.00 56.69 343 ASN A N 1
ATOM 2668 C CA . ASN A 1 343 ? -1.561 -0.193 -3.896 1.00 56.69 343 ASN A CA 1
ATOM 2669 C C . ASN A 1 343 ? -2.338 1.095 -3.538 1.00 56.69 343 ASN A C 1
ATOM 2671 O O . ASN A 1 343 ? -1.722 2.071 -3.129 1.00 56.69 343 ASN A O 1
ATOM 2675 N N . GLN A 1 344 ? -3.669 1.122 -3.672 1.00 62.47 344 GLN A N 1
ATOM 2676 C CA . GLN A 1 344 ? -4.479 2.342 -3.513 1.00 62.47 344 GLN A CA 1
ATOM 2677 C C . GLN A 1 344 ? -4.529 2.863 -2.067 1.00 62.47 344 GLN A C 1
ATOM 2679 O O . GLN A 1 344 ? -4.413 4.067 -1.845 1.00 62.47 344 GLN A O 1
ATOM 2684 N N . ASN A 1 345 ? -4.626 1.972 -1.074 1.00 71.50 345 ASN A N 1
ATOM 2685 C CA . ASN A 1 345 ? -4.631 2.398 0.329 1.00 71.50 345 ASN A CA 1
ATOM 2686 C C . ASN A 1 345 ? -3.243 2.896 0.756 1.00 71.50 345 ASN A C 1
ATOM 2688 O O . ASN A 1 345 ? -3.142 3.855 1.515 1.00 71.50 345 ASN A O 1
ATOM 2692 N N . LEU A 1 346 ? -2.169 2.277 0.249 1.00 81.88 346 LEU A N 1
ATOM 2693 C CA . LEU A 1 346 ? -0.793 2.635 0.602 1.00 81.88 346 LEU A CA 1
ATOM 2694 C C . LEU A 1 346 ? -0.392 4.009 0.071 1.00 81.88 346 LEU A C 1
ATOM 2696 O O . LEU A 1 346 ? 0.257 4.756 0.796 1.00 81.88 346 LEU A O 1
ATOM 2700 N N . THR A 1 347 ? -0.817 4.382 -1.142 1.00 82.19 347 THR A N 1
ATOM 2701 C CA . THR A 1 347 ? -0.583 5.741 -1.652 1.00 82.19 347 THR A CA 1
ATOM 2702 C C . THR A 1 347 ? -1.261 6.773 -0.762 1.00 82.19 347 THR A C 1
ATOM 2704 O O . THR A 1 347 ? -0.617 7.729 -0.342 1.00 82.19 347 THR A O 1
ATOM 2707 N N . HIS A 1 348 ? -2.512 6.532 -0.364 1.00 81.75 348 HIS A N 1
ATOM 2708 C CA . HIS A 1 348 ? -3.220 7.432 0.541 1.00 81.75 348 HIS A CA 1
ATOM 2709 C C . HIS A 1 348 ? -2.552 7.514 1.926 1.00 81.75 348 HIS A C 1
ATOM 2711 O O . HIS A 1 348 ? -2.327 8.603 2.447 1.00 81.75 348 HIS A O 1
ATOM 2717 N N . ILE A 1 349 ? -2.183 6.376 2.522 1.00 86.69 349 ILE A N 1
ATOM 2718 C CA . ILE A 1 349 ? -1.466 6.351 3.808 1.00 86.69 349 ILE A CA 1
ATOM 2719 C C . ILE A 1 349 ? -0.148 7.117 3.695 1.00 86.69 349 ILE A C 1
ATOM 2721 O O . ILE A 1 349 ? 0.174 7.898 4.584 1.00 86.69 349 ILE A O 1
ATOM 2725 N N . SER A 1 350 ? 0.591 6.932 2.601 1.00 86.75 350 SER A N 1
ATOM 2726 C CA . SER A 1 350 ? 1.860 7.619 2.371 1.00 86.75 350 SER A CA 1
ATOM 2727 C C . SER A 1 350 ? 1.692 9.134 2.230 1.00 86.75 350 SER A C 1
ATOM 2729 O O . SER A 1 350 ? 2.484 9.891 2.786 1.00 86.75 350 SER A O 1
ATOM 2731 N N . GLU A 1 351 ? 0.625 9.586 1.565 1.00 86.50 351 GLU A N 1
ATOM 2732 C CA . GLU A 1 351 ? 0.276 11.003 1.460 1.00 86.50 351 GLU A CA 1
ATOM 2733 C C . GLU A 1 351 ? -0.084 11.586 2.828 1.00 86.50 351 GLU A C 1
ATOM 2735 O O . GLU A 1 351 ? 0.351 12.688 3.145 1.00 86.50 351 GLU A O 1
ATOM 2740 N N . VAL A 1 352 ? -0.820 10.847 3.666 1.00 86.44 352 VAL A N 1
ATOM 2741 C CA . VAL A 1 352 ? -1.123 11.264 5.044 1.00 86.44 352 VAL A CA 1
ATOM 2742 C C . VAL A 1 352 ? 0.155 11.358 5.880 1.00 86.44 352 VAL A C 1
ATOM 2744 O O . VAL A 1 352 ? 0.414 12.389 6.491 1.00 86.44 352 VAL A O 1
ATOM 2747 N N . VAL A 1 353 ? 0.970 10.302 5.895 1.00 88.06 353 VAL A N 1
ATOM 2748 C CA . VAL A 1 353 ? 2.138 10.180 6.782 1.00 88.06 353 VAL A CA 1
ATOM 2749 C C . VAL A 1 353 ? 3.259 11.151 6.413 1.00 88.06 353 VAL A C 1
ATOM 2751 O O . VAL A 1 353 ? 3.885 11.713 7.312 1.00 88.06 353 VAL A O 1
ATOM 2754 N N . CYS A 1 354 ? 3.516 11.360 5.120 1.00 85.81 354 CYS A N 1
ATOM 2755 C CA . CYS A 1 354 ? 4.623 12.191 4.635 1.00 85.81 354 CYS A CA 1
ATOM 2756 C C . CYS A 1 354 ? 4.185 13.577 4.130 1.00 85.81 354 CYS A C 1
ATOM 2758 O O . CYS A 1 354 ? 5.032 14.402 3.786 1.00 85.81 354 CYS A O 1
ATOM 2760 N N . GLY A 1 355 ? 2.881 13.861 4.081 1.00 82.12 355 GLY A N 1
ATOM 2761 C CA . GLY A 1 355 ? 2.361 15.160 3.658 1.00 82.12 355 GLY A CA 1
ATOM 2762 C C . GLY A 1 355 ? 2.545 16.245 4.722 1.00 82.12 355 GLY A C 1
ATOM 2763 O O . GLY A 1 355 ? 2.298 16.016 5.903 1.00 82.12 355 GLY A O 1
ATOM 2764 N N . GLY A 1 356 ? 2.951 17.446 4.299 1.00 76.12 356 GLY A N 1
ATOM 2765 C CA . GLY A 1 356 ? 3.074 18.617 5.183 1.00 76.12 356 GLY A CA 1
ATOM 2766 C C . GLY A 1 356 ? 4.289 18.605 6.121 1.00 76.12 356 GLY A C 1
ATOM 2767 O O . GLY A 1 356 ? 4.345 19.399 7.054 1.00 76.12 356 GLY A O 1
ATOM 2768 N N . VAL A 1 357 ? 5.267 17.720 5.895 1.00 81.44 357 VAL A N 1
ATOM 2769 C CA . VAL A 1 357 ? 6.439 17.564 6.781 1.00 81.44 357 VAL A CA 1
ATOM 2770 C C . VAL A 1 357 ? 7.489 18.675 6.605 1.00 81.44 357 VAL A C 1
ATOM 2772 O O . VAL A 1 357 ? 8.342 18.856 7.475 1.00 81.44 357 VAL A O 1
ATOM 2775 N N . GLN A 1 358 ? 7.427 19.451 5.517 1.00 77.75 358 GLN A N 1
ATOM 2776 C CA . GLN A 1 358 ? 8.367 20.550 5.257 1.00 77.75 358 GLN A CA 1
ATOM 2777 C C . GLN A 1 358 ? 8.495 21.474 6.483 1.00 77.75 358 GLN A C 1
ATOM 2779 O O . GLN A 1 358 ? 7.500 21.949 7.031 1.00 77.75 358 GLN A O 1
ATOM 2784 N N . GLY A 1 359 ? 9.732 21.671 6.951 1.00 72.19 359 GLY A N 1
ATOM 2785 C CA . GLY A 1 359 ? 10.055 22.502 8.118 1.00 72.19 359 GLY A CA 1
ATOM 2786 C C . GLY A 1 359 ? 9.764 21.894 9.500 1.00 72.19 359 GLY A C 1
ATOM 2787 O O . GLY A 1 359 ? 10.225 22.448 10.490 1.00 72.19 359 GLY A O 1
ATOM 2788 N N . ASN A 1 360 ? 9.071 20.751 9.602 1.00 82.88 360 ASN A N 1
ATOM 2789 C CA . ASN A 1 360 ? 8.671 20.128 10.879 1.00 82.88 360 ASN A CA 1
ATOM 2790 C C . ASN A 1 360 ? 9.231 18.701 11.058 1.00 82.88 360 ASN A C 1
ATOM 2792 O O . ASN A 1 360 ? 8.626 17.866 11.734 1.00 82.88 360 ASN A O 1
ATOM 2796 N N . VAL A 1 361 ? 10.381 18.390 10.446 1.00 85.38 361 VAL A N 1
ATOM 2797 C CA . VAL A 1 361 ? 10.930 17.021 10.442 1.00 85.38 361 VAL A CA 1
ATOM 2798 C C . VAL A 1 361 ? 11.222 16.506 11.853 1.00 85.38 361 VAL A C 1
ATOM 2800 O O . VAL A 1 361 ? 10.914 15.355 12.132 1.00 85.38 361 VAL A O 1
ATOM 2803 N N . ALA A 1 362 ? 11.764 17.335 12.752 1.00 86.69 362 ALA A N 1
ATOM 2804 C CA . ALA A 1 362 ? 12.105 16.922 14.120 1.00 86.69 362 ALA A CA 1
ATOM 2805 C C . ALA A 1 362 ? 10.870 16.559 14.968 1.00 86.69 362 ALA A C 1
ATOM 2807 O O . ALA A 1 362 ? 10.878 15.584 15.717 1.00 86.69 362 ALA A O 1
ATOM 2808 N N . ASP A 1 363 ? 9.773 17.301 14.823 1.00 87.25 363 ASP A N 1
ATOM 2809 C CA . ASP A 1 363 ? 8.521 16.956 15.503 1.00 87.25 363 ASP A CA 1
ATOM 2810 C C . ASP A 1 363 ? 7.931 15.672 14.912 1.00 87.25 363 ASP A C 1
ATOM 2812 O O . ASP A 1 363 ? 7.457 14.797 15.640 1.00 87.25 363 ASP A O 1
ATOM 2816 N N . TRP A 1 364 ? 8.032 15.520 13.586 1.00 92.38 364 TRP A N 1
ATOM 2817 C CA . TRP A 1 364 ? 7.625 14.302 12.899 1.00 92.38 364 TRP A CA 1
ATOM 2818 C C . TRP A 1 364 ? 8.447 13.086 13.334 1.00 92.38 364 TRP A C 1
ATOM 2820 O O . TRP A 1 364 ? 7.864 12.023 13.527 1.00 92.38 364 TRP A O 1
ATOM 2830 N N . THR A 1 365 ? 9.761 13.215 13.562 1.00 90.38 365 THR A N 1
ATOM 2831 C CA . THR A 1 365 ? 10.594 12.090 14.023 1.00 90.38 365 THR A CA 1
ATOM 2832 C C . THR A 1 365 ? 10.151 11.574 15.379 1.00 90.38 365 THR A C 1
ATOM 2834 O O . THR A 1 365 ? 10.071 10.364 15.577 1.00 90.38 365 THR A O 1
ATOM 2837 N N . ASN A 1 366 ? 9.837 12.486 16.301 1.00 90.38 366 ASN A N 1
ATOM 2838 C CA . ASN A 1 366 ? 9.392 12.130 17.644 1.00 90.38 366 ASN A CA 1
ATOM 2839 C C . ASN A 1 366 ? 8.020 11.450 17.589 1.00 90.38 366 ASN A C 1
ATOM 2841 O O . ASN A 1 366 ? 7.855 10.354 18.120 1.00 90.38 366 ASN A O 1
ATOM 2845 N N . ALA A 1 367 ? 7.071 12.032 16.850 1.00 90.06 367 ALA A N 1
ATOM 2846 C CA . ALA A 1 367 ? 5.743 11.450 16.669 1.00 90.06 367 ALA A CA 1
ATOM 2847 C C . ALA A 1 367 ? 5.792 10.078 15.965 1.00 90.06 367 ALA A C 1
ATOM 2849 O O . ALA A 1 367 ? 5.072 9.152 16.345 1.00 90.06 367 ALA A O 1
ATOM 2850 N N . ALA A 1 368 ? 6.666 9.914 14.966 1.00 90.56 368 ALA A N 1
ATOM 2851 C CA . ALA A 1 368 ? 6.866 8.649 14.266 1.00 90.56 368 ALA A CA 1
ATOM 2852 C C . ALA A 1 368 ? 7.488 7.581 15.180 1.00 90.56 368 ALA A C 1
ATOM 2854 O O . ALA A 1 368 ? 7.036 6.436 15.162 1.00 90.56 368 ALA A O 1
ATOM 2855 N N . ALA A 1 369 ? 8.459 7.941 16.025 1.00 90.38 369 ALA A N 1
ATOM 2856 C CA . ALA A 1 369 ? 9.038 7.029 17.012 1.00 90.38 369 ALA A CA 1
ATOM 2857 C C . ALA A 1 369 ? 8.000 6.582 18.062 1.00 90.38 369 ALA A C 1
ATOM 2859 O O . ALA A 1 369 ? 7.902 5.395 18.380 1.00 90.38 369 ALA A O 1
ATOM 2860 N N . GLU A 1 370 ? 7.172 7.506 18.556 1.00 90.56 370 GLU A N 1
ATOM 2861 C CA . GLU A 1 370 ? 6.109 7.218 19.529 1.00 90.56 370 GLU A CA 1
ATOM 2862 C C . GLU A 1 370 ? 4.967 6.371 18.941 1.00 90.56 370 GLU A C 1
ATOM 2864 O O . GLU A 1 370 ? 4.332 5.590 19.661 1.00 90.56 370 GLU A O 1
ATOM 2869 N N . SER A 1 371 ? 4.740 6.462 17.624 1.00 90.56 371 SER A N 1
ATOM 2870 C CA . SER A 1 371 ? 3.696 5.706 16.919 1.00 90.56 371 SER A CA 1
ATOM 2871 C C . SER A 1 371 ? 3.874 4.183 17.008 1.00 90.56 371 SER A C 1
ATOM 2873 O O . SER A 1 371 ? 2.899 3.437 16.904 1.00 90.56 371 SER A O 1
ATOM 2875 N N . GLY A 1 372 ? 5.104 3.697 17.218 1.00 87.62 372 GLY A N 1
ATOM 2876 C CA . GLY A 1 372 ? 5.418 2.265 17.235 1.00 87.62 372 GLY A CA 1
ATOM 2877 C C . GLY A 1 372 ? 5.225 1.559 15.887 1.00 87.62 372 GLY A C 1
ATOM 2878 O O . GLY A 1 372 ? 5.181 0.327 15.851 1.00 87.62 372 GLY A O 1
ATOM 2879 N N . ILE A 1 373 ? 5.087 2.309 14.789 1.00 91.25 373 ILE A N 1
ATOM 2880 C CA . ILE A 1 373 ? 5.094 1.757 13.432 1.00 91.25 373 ILE A CA 1
ATOM 2881 C C . ILE A 1 373 ? 6.493 1.222 13.128 1.00 91.25 373 ILE A C 1
ATOM 2883 O O . ILE A 1 373 ? 7.499 1.853 13.451 1.00 91.25 373 ILE A O 1
ATOM 2887 N N . ASP A 1 374 ? 6.551 0.043 12.514 1.00 90.75 374 ASP A N 1
ATOM 2888 C CA . ASP A 1 374 ? 7.804 -0.567 12.090 1.00 90.75 374 ASP A CA 1
ATOM 2889 C C . ASP A 1 374 ? 8.594 0.391 11.183 1.00 90.75 374 ASP A C 1
ATOM 2891 O O . ASP A 1 374 ? 8.056 1.001 10.257 1.00 90.75 374 ASP A O 1
ATOM 2895 N N . SER A 1 375 ? 9.888 0.545 11.452 1.00 91.06 375 SER A N 1
ATOM 2896 C CA . SER A 1 375 ? 10.712 1.535 10.756 1.00 91.06 375 SER A CA 1
ATOM 2897 C C . SER A 1 375 ? 10.836 1.241 9.259 1.00 91.06 375 SER A C 1
ATOM 2899 O O . SER A 1 375 ? 10.876 2.163 8.447 1.00 91.06 375 SER A O 1
ATOM 2901 N N . LEU A 1 376 ? 10.818 -0.037 8.870 1.00 90.19 376 LEU A N 1
ATOM 2902 C CA . LEU A 1 376 ? 10.785 -0.443 7.468 1.00 90.19 376 LEU A CA 1
ATOM 2903 C C . LEU A 1 376 ? 9.458 -0.057 6.802 1.00 90.19 376 LEU A C 1
ATOM 2905 O O . LEU A 1 376 ? 9.472 0.469 5.694 1.00 90.19 376 LEU A O 1
ATOM 2909 N N . ALA A 1 377 ? 8.327 -0.203 7.498 1.00 90.19 377 ALA A N 1
ATOM 2910 C CA . ALA A 1 377 ? 7.034 0.287 7.025 1.00 90.19 377 ALA A CA 1
ATOM 2911 C C . ALA A 1 377 ? 7.014 1.815 6.831 1.00 90.19 377 ALA A C 1
ATOM 2913 O O . ALA A 1 377 ? 6.509 2.296 5.817 1.00 90.19 377 ALA A O 1
ATOM 2914 N N . LEU A 1 378 ? 7.593 2.591 7.754 1.00 91.62 378 LEU A N 1
ATOM 2915 C CA . LEU A 1 378 ? 7.725 4.047 7.589 1.00 91.62 378 LEU A CA 1
ATOM 2916 C C . LEU A 1 378 ? 8.578 4.409 6.364 1.00 91.62 378 LEU A C 1
ATOM 2918 O O . LEU A 1 378 ? 8.234 5.345 5.641 1.00 91.62 378 LEU A O 1
ATOM 2922 N N . LEU A 1 379 ? 9.649 3.653 6.099 1.00 91.75 379 LEU A N 1
ATOM 2923 C CA . LEU A 1 379 ? 10.488 3.850 4.915 1.00 91.75 379 LEU A CA 1
ATOM 2924 C C . LEU A 1 379 ? 9.760 3.474 3.619 1.00 91.75 379 LEU A C 1
ATOM 2926 O O . LEU A 1 379 ? 9.870 4.171 2.613 1.00 91.75 379 LEU A O 1
ATOM 2930 N N . GLN A 1 380 ? 8.993 2.384 3.632 1.00 91.12 380 GLN A N 1
ATOM 2931 C CA . GLN A 1 380 ? 8.151 1.993 2.504 1.00 91.12 380 GLN A CA 1
ATOM 2932 C C . GLN A 1 380 ? 7.135 3.096 2.184 1.00 91.12 380 GLN A C 1
ATOM 2934 O O . GLN A 1 380 ? 7.000 3.485 1.026 1.00 91.12 380 GLN A O 1
ATOM 2939 N N . LEU A 1 381 ? 6.476 3.667 3.195 1.00 90.62 381 LEU A N 1
ATOM 2940 C CA . LEU A 1 381 ? 5.539 4.776 3.003 1.00 90.62 381 LEU A CA 1
ATOM 2941 C C . LEU A 1 381 ? 6.235 6.036 2.471 1.00 90.62 381 LEU A C 1
ATOM 2943 O O . LEU A 1 381 ? 5.732 6.647 1.529 1.00 90.62 381 LEU A O 1
ATOM 2947 N N . SER A 1 382 ? 7.406 6.411 2.991 1.00 91.38 382 SER A N 1
ATOM 2948 C CA . SER A 1 382 ? 8.133 7.574 2.467 1.00 91.38 382 SER A CA 1
ATOM 2949 C C . SER A 1 382 ? 8.574 7.372 1.014 1.00 91.38 382 SER A C 1
ATOM 2951 O O . SER A 1 382 ? 8.415 8.283 0.202 1.00 91.38 382 SER A O 1
ATOM 2953 N N . LEU A 1 383 ? 8.996 6.166 0.629 1.00 91.31 383 LEU A N 1
ATOM 2954 C CA . LEU A 1 383 ? 9.302 5.835 -0.766 1.00 91.31 383 LEU A CA 1
ATOM 2955 C C . LEU A 1 383 ? 8.061 5.848 -1.661 1.00 91.31 383 LEU A C 1
ATOM 2957 O O . LEU A 1 383 ? 8.107 6.410 -2.752 1.00 91.31 383 LEU A O 1
ATOM 2961 N N . ILE A 1 384 ? 6.937 5.285 -1.213 1.00 90.00 384 ILE A N 1
ATOM 2962 C CA . ILE A 1 384 ? 5.685 5.285 -1.983 1.00 90.00 384 ILE A CA 1
ATOM 2963 C C . ILE A 1 384 ? 5.198 6.719 -2.216 1.00 90.00 384 ILE A C 1
ATOM 2965 O O . ILE A 1 384 ? 4.839 7.050 -3.350 1.00 90.00 384 ILE A O 1
ATOM 2969 N N . SER A 1 385 ? 5.243 7.584 -1.195 1.00 89.06 385 SER A N 1
ATOM 2970 C CA . SER A 1 385 ? 4.857 8.995 -1.350 1.00 89.06 385 SER A CA 1
ATOM 2971 C C . SER A 1 385 ? 5.750 9.720 -2.359 1.00 89.06 385 SER A C 1
ATOM 2973 O O . SER A 1 385 ? 5.249 10.476 -3.192 1.00 89.06 385 SER A O 1
ATOM 2975 N N . TRP A 1 386 ? 7.057 9.436 -2.352 1.00 90.50 386 TRP A N 1
ATOM 2976 C CA . TRP A 1 386 ? 8.015 10.007 -3.294 1.00 90.50 386 TRP A CA 1
ATOM 2977 C C . TRP A 1 386 ? 7.798 9.517 -4.729 1.00 90.50 386 TRP A C 1
ATOM 2979 O O . TRP A 1 386 ? 7.740 10.320 -5.658 1.00 90.50 386 TRP A O 1
ATOM 2989 N N . LEU A 1 387 ? 7.644 8.207 -4.929 1.00 88.62 387 LEU A N 1
ATOM 2990 C CA . LEU A 1 387 ? 7.518 7.593 -6.254 1.00 88.62 387 LEU A CA 1
ATOM 2991 C C . LEU A 1 387 ? 6.163 7.866 -6.920 1.00 88.62 387 LEU A C 1
ATOM 2993 O O . LEU A 1 387 ? 6.075 7.839 -8.150 1.00 88.62 387 LEU A O 1
ATOM 2997 N N . SER A 1 388 ? 5.127 8.158 -6.127 1.00 86.44 388 SER A N 1
ATOM 2998 C CA . SER A 1 388 ? 3.767 8.462 -6.602 1.00 86.44 388 SER A CA 1
ATOM 2999 C C . SER A 1 388 ? 3.586 9.915 -7.063 1.00 86.44 388 SER A C 1
ATOM 3001 O O . SER A 1 388 ? 2.498 10.299 -7.510 1.00 86.44 388 SER A O 1
ATOM 3003 N N . ARG A 1 389 ? 4.635 10.744 -6.980 1.00 83.00 389 ARG A N 1
ATOM 3004 C CA . ARG A 1 389 ? 4.582 12.154 -7.380 1.00 83.00 389 ARG A CA 1
ATOM 3005 C C . ARG A 1 389 ? 4.324 12.304 -8.877 1.00 83.00 389 ARG A C 1
ATOM 3007 O O . ARG A 1 389 ? 4.895 11.614 -9.717 1.00 83.00 389 ARG A O 1
ATOM 3014 N N . ARG A 1 390 ? 3.464 13.269 -9.212 1.00 72.81 390 ARG A N 1
ATOM 3015 C CA . ARG A 1 390 ? 3.105 13.601 -10.603 1.00 72.81 390 ARG A CA 1
ATOM 3016 C C . ARG A 1 390 ? 3.934 14.746 -11.187 1.00 72.81 390 ARG A C 1
ATOM 3018 O O . ARG A 1 390 ? 3.974 14.894 -12.404 1.00 72.81 390 ARG A O 1
ATOM 3025 N N . SER A 1 391 ? 4.553 15.558 -10.333 1.00 77.00 391 SER A N 1
ATOM 3026 C CA . SER A 1 391 ? 5.426 16.669 -10.714 1.00 77.00 391 SER A CA 1
ATOM 3027 C C . SER A 1 391 ? 6.891 16.314 -10.477 1.00 77.00 391 SER A C 1
ATOM 3029 O O . SER A 1 391 ? 7.198 15.460 -9.643 1.00 77.00 391 SER A O 1
ATOM 3031 N N . LEU A 1 392 ? 7.786 17.011 -11.179 1.00 75.62 392 LEU A N 1
ATOM 3032 C CA . LEU A 1 392 ? 9.213 16.958 -10.880 1.00 75.62 392 LEU A CA 1
ATOM 3033 C C . LEU A 1 392 ? 9.476 17.445 -9.442 1.00 75.62 392 LEU A C 1
ATOM 3035 O O . LEU A 1 392 ? 8.746 18.318 -8.950 1.00 75.62 392 LEU A O 1
ATOM 3039 N N . PRO A 1 393 ? 10.468 16.862 -8.753 1.00 82.69 393 PRO A N 1
ATOM 3040 C CA . PRO A 1 393 ? 10.834 17.272 -7.409 1.00 82.69 393 PRO A CA 1
ATOM 3041 C C . PRO A 1 393 ? 11.539 18.634 -7.420 1.00 82.69 393 PRO A C 1
ATOM 3043 O O . PRO A 1 393 ? 12.378 18.908 -8.275 1.00 82.69 393 PRO A O 1
ATOM 3046 N N . SER A 1 394 ? 11.227 19.495 -6.448 1.00 84.88 394 SER A N 1
ATOM 3047 C CA . SER A 1 394 ? 12.079 20.650 -6.151 1.00 84.88 394 SER A CA 1
ATOM 3048 C C . SER A 1 394 ? 13.297 20.230 -5.313 1.00 84.88 394 SER A C 1
ATOM 3050 O O . SER A 1 394 ? 13.328 19.136 -4.735 1.00 84.88 394 SER A O 1
ATOM 3052 N N . LEU A 1 395 ? 14.305 21.105 -5.223 1.00 84.50 395 LEU A N 1
ATOM 3053 C CA . LEU A 1 395 ? 15.461 20.890 -4.341 1.00 84.50 395 LEU A CA 1
ATOM 3054 C C . LEU A 1 395 ? 15.013 20.758 -2.876 1.00 84.50 395 LEU A C 1
ATOM 3056 O O . LEU A 1 395 ? 15.381 19.788 -2.215 1.00 84.50 395 LEU A O 1
ATOM 3060 N N . ALA A 1 396 ? 14.124 21.645 -2.420 1.00 83.81 396 ALA A N 1
ATOM 3061 C CA . ALA A 1 396 ? 13.535 21.608 -1.082 1.00 83.81 396 ALA A CA 1
ATOM 3062 C C . ALA A 1 396 ? 12.766 20.304 -0.798 1.00 83.81 396 ALA A C 1
ATOM 3064 O O . ALA A 1 396 ? 12.879 19.732 0.290 1.00 83.81 396 ALA A O 1
ATOM 3065 N N . ASP A 1 397 ? 12.028 19.771 -1.780 1.00 85.31 397 ASP A N 1
ATOM 3066 C CA . ASP A 1 397 ? 11.351 18.478 -1.615 1.00 85.31 397 ASP A CA 1
ATOM 3067 C C . ASP A 1 397 ? 12.349 17.331 -1.466 1.00 85.31 397 ASP A C 1
ATOM 3069 O O . ASP A 1 397 ? 12.123 16.414 -0.680 1.00 85.31 397 ASP A O 1
ATOM 3073 N N . THR A 1 398 ? 13.441 17.372 -2.232 1.00 86.81 398 THR A N 1
ATOM 3074 C CA . THR A 1 398 ? 14.485 16.338 -2.203 1.00 86.81 398 THR A CA 1
ATOM 3075 C C . THR A 1 398 ? 15.233 16.355 -0.873 1.00 86.81 398 THR A C 1
ATOM 3077 O O . THR A 1 398 ? 15.499 15.294 -0.311 1.00 86.81 398 THR A O 1
ATOM 3080 N N . LEU A 1 399 ? 15.498 17.545 -0.327 1.00 86.88 399 LEU A N 1
ATOM 3081 C CA . LEU A 1 399 ? 16.039 17.714 1.022 1.00 86.88 399 LEU A CA 1
ATOM 3082 C C . LEU A 1 399 ? 15.066 17.225 2.098 1.00 86.88 399 LEU A C 1
ATOM 3084 O O . LEU A 1 399 ? 15.463 16.505 3.007 1.00 86.88 399 LEU A O 1
ATOM 3088 N N . THR A 1 400 ? 13.778 17.549 1.983 1.00 88.00 400 THR A N 1
ATOM 3089 C CA . THR A 1 400 ? 12.772 17.064 2.942 1.00 88.00 400 THR A CA 1
ATOM 3090 C C . THR A 1 400 ? 12.677 15.537 2.901 1.00 88.00 400 THR A C 1
ATOM 3092 O O . THR A 1 400 ? 12.607 14.881 3.939 1.00 88.00 400 THR A O 1
ATOM 3095 N N . PHE A 1 401 ? 12.728 14.947 1.704 1.00 91.31 401 PHE A N 1
ATOM 3096 C CA . PHE A 1 401 ? 12.755 13.499 1.525 1.00 91.31 401 PHE A CA 1
ATOM 3097 C C . PHE A 1 401 ? 14.023 12.865 2.111 1.00 91.31 401 PHE A C 1
ATOM 3099 O O . PHE A 1 401 ? 13.929 11.852 2.802 1.00 91.31 401 PHE A O 1
ATOM 3106 N N . SER A 1 402 ? 15.200 13.461 1.910 1.00 90.50 402 SER A N 1
ATOM 3107 C CA . SER A 1 402 ? 16.439 12.932 2.487 1.00 90.50 402 SER A CA 1
ATOM 3108 C C . SER A 1 402 ? 16.466 13.019 4.013 1.00 90.50 402 SER A C 1
ATOM 3110 O O . SER A 1 402 ? 16.904 12.078 4.680 1.00 90.50 402 SER A O 1
ATOM 3112 N N . GLN A 1 403 ? 15.914 14.092 4.577 1.00 90.19 403 GLN A N 1
ATOM 3113 C CA . GLN A 1 403 ? 15.714 14.239 6.013 1.00 90.19 403 GLN A CA 1
ATOM 3114 C C . GLN A 1 403 ? 14.725 13.193 6.547 1.00 90.19 403 GLN A C 1
ATOM 3116 O O . GLN A 1 403 ? 15.011 12.562 7.558 1.00 90.19 403 GLN A O 1
ATOM 3121 N N . LEU A 1 404 ? 13.608 12.935 5.856 1.00 91.69 404 LEU A N 1
ATOM 3122 C CA . LEU A 1 404 ? 12.662 11.866 6.205 1.00 91.69 404 LEU A CA 1
ATOM 3123 C C . LEU A 1 404 ? 13.326 10.482 6.214 1.00 91.69 404 LEU A C 1
ATOM 3125 O O . LEU A 1 404 ? 13.167 9.738 7.180 1.00 91.69 404 LEU A O 1
ATOM 3129 N N . VAL A 1 405 ? 14.095 10.141 5.174 1.00 92.31 405 VAL A N 1
ATOM 3130 C CA . VAL A 1 405 ? 14.821 8.861 5.105 1.00 92.31 405 VAL A CA 1
ATOM 3131 C C . VAL A 1 405 ? 15.828 8.755 6.253 1.00 92.31 405 VAL A C 1
ATOM 3133 O O . VAL A 1 405 ? 15.838 7.748 6.956 1.00 92.31 405 VAL A O 1
ATOM 3136 N N . THR A 1 406 ? 16.604 9.812 6.513 1.00 91.62 406 THR A N 1
ATOM 3137 C CA . THR A 1 406 ? 17.566 9.865 7.631 1.00 91.62 406 THR A CA 1
ATOM 3138 C C . THR A 1 406 ? 16.875 9.654 8.980 1.00 91.62 406 THR A C 1
ATOM 3140 O O . THR A 1 406 ? 17.318 8.850 9.795 1.00 91.62 406 THR A O 1
ATOM 3143 N N . SER A 1 407 ? 15.747 10.325 9.200 1.00 90.25 407 SER A N 1
ATOM 3144 C CA . SER A 1 407 ? 14.930 10.204 10.406 1.00 90.25 407 SER A CA 1
ATOM 3145 C C . SER A 1 407 ? 14.413 8.786 10.632 1.00 90.25 407 SER A C 1
ATOM 3147 O O . SER A 1 407 ? 14.511 8.259 11.738 1.00 90.25 407 SER A O 1
ATOM 3149 N N . VAL A 1 408 ? 13.904 8.137 9.582 1.00 91.81 408 VAL A N 1
ATOM 3150 C CA . VAL A 1 408 ? 13.431 6.750 9.665 1.00 91.81 408 VAL A CA 1
ATOM 3151 C C . VAL A 1 408 ? 14.586 5.788 9.950 1.00 91.81 408 VAL A C 1
ATOM 3153 O O . VAL A 1 408 ? 14.435 4.885 10.775 1.00 91.81 408 VAL A O 1
ATOM 3156 N N . CYS A 1 409 ? 15.755 6.000 9.340 1.00 90.19 409 CYS A N 1
ATOM 3157 C CA . CYS A 1 409 ? 16.954 5.227 9.655 1.00 90.19 409 CYS A CA 1
ATOM 3158 C C . CYS A 1 409 ? 17.383 5.392 11.121 1.00 90.19 409 CYS A C 1
ATOM 3160 O O . CYS A 1 409 ? 17.724 4.408 11.774 1.00 90.19 409 CYS A O 1
ATOM 3162 N N . ASN A 1 410 ? 17.314 6.610 11.664 1.00 89.75 410 ASN A N 1
ATOM 3163 C CA . ASN A 1 410 ? 17.628 6.871 13.070 1.00 89.75 410 ASN A CA 1
ATOM 3164 C C . ASN A 1 410 ? 16.660 6.141 14.016 1.00 89.75 410 ASN A C 1
ATOM 3166 O O . ASN A 1 410 ? 17.097 5.585 15.020 1.00 89.75 410 ASN A O 1
ATOM 3170 N N . ILE A 1 411 ? 15.366 6.078 13.673 1.00 88.44 411 ILE A N 1
ATOM 3171 C CA . ILE A 1 411 ? 14.360 5.296 14.418 1.00 88.44 411 ILE A CA 1
ATOM 3172 C C . ILE A 1 411 ? 14.662 3.790 14.337 1.00 88.44 411 ILE A C 1
ATOM 3174 O O . ILE A 1 411 ? 14.494 3.066 15.317 1.00 88.44 411 ILE A O 1
ATOM 3178 N N . ALA A 1 412 ? 15.117 3.301 13.180 1.00 87.81 412 ALA A N 1
ATOM 3179 C CA . ALA A 1 412 ? 15.472 1.896 12.981 1.00 87.81 412 ALA A CA 1
ATOM 3180 C C . ALA A 1 412 ? 16.729 1.462 13.763 1.00 87.81 412 ALA A C 1
ATOM 3182 O O . ALA A 1 412 ? 16.861 0.280 14.103 1.00 87.81 412 ALA A O 1
ATOM 3183 N N . GLY A 1 413 ? 17.650 2.392 14.038 1.00 86.19 413 GLY A N 1
ATOM 3184 C CA . GLY A 1 413 ? 18.897 2.129 14.751 1.00 86.19 413 GLY A CA 1
ATOM 3185 C C . GLY A 1 413 ? 19.723 1.024 14.083 1.00 86.19 413 GLY A C 1
ATOM 3186 O O . GLY A 1 413 ? 19.966 1.043 12.878 1.00 86.19 413 GLY A O 1
ATOM 3187 N N . ASN A 1 414 ? 20.123 0.011 14.856 1.00 81.38 414 ASN A N 1
ATOM 3188 C CA . ASN A 1 414 ? 20.994 -1.070 14.373 1.00 81.38 414 ASN A CA 1
ATOM 3189 C C . ASN A 1 414 ? 20.359 -1.959 13.287 1.00 81.38 414 ASN A C 1
ATOM 3191 O O . ASN A 1 414 ? 21.090 -2.632 12.564 1.00 81.38 414 ASN A O 1
ATOM 3195 N N . ARG A 1 415 ? 19.026 -1.955 13.130 1.00 81.38 415 ARG A N 1
ATOM 3196 C CA . ARG A 1 415 ? 18.336 -2.761 12.102 1.00 81.38 415 ARG A CA 1
ATOM 3197 C C . ARG A 1 415 ? 18.704 -2.344 10.676 1.00 81.38 415 ARG A C 1
ATOM 3199 O O . ARG A 1 415 ? 18.616 -3.160 9.767 1.00 81.38 415 ARG A O 1
ATOM 3206 N N . VAL A 1 416 ? 19.164 -1.106 10.478 1.00 82.38 416 VAL A N 1
ATOM 3207 C CA . VAL A 1 416 ? 19.617 -0.601 9.167 1.00 82.38 416 VAL A CA 1
ATOM 3208 C C . VAL A 1 416 ? 20.843 -1.361 8.649 1.00 82.38 416 VAL A C 1
ATOM 3210 O O . VAL A 1 416 ? 21.055 -1.441 7.442 1.00 82.38 416 VAL A O 1
ATOM 3213 N N . GLN A 1 417 ? 21.644 -1.947 9.545 1.00 78.44 417 GLN A N 1
ATOM 3214 C CA . GLN A 1 417 ? 22.833 -2.717 9.168 1.00 78.44 417 GLN A CA 1
ATOM 3215 C C . GLN A 1 417 ? 22.493 -4.111 8.616 1.00 78.44 417 GLN A C 1
ATOM 3217 O O . GLN A 1 417 ? 23.372 -4.803 8.101 1.00 78.44 417 GLN A O 1
ATOM 3222 N N . GLU A 1 418 ? 21.232 -4.545 8.705 1.00 82.06 418 GLU A N 1
ATOM 3223 C CA . GLU A 1 418 ? 20.802 -5.813 8.128 1.00 82.06 418 GLU A CA 1
ATOM 3224 C C . GLU A 1 418 ? 20.735 -5.707 6.593 1.00 82.06 418 GLU A C 1
ATOM 3226 O O . GLU A 1 418 ? 20.022 -4.856 6.057 1.00 82.06 418 GLU A O 1
ATOM 3231 N N . PRO A 1 419 ? 21.395 -6.605 5.836 1.00 75.69 419 PRO A N 1
ATOM 3232 C CA . PRO A 1 419 ? 21.427 -6.520 4.372 1.00 75.69 419 PRO A CA 1
ATOM 3233 C C . PRO A 1 419 ? 20.038 -6.684 3.729 1.00 75.69 419 PRO A C 1
ATOM 3235 O O . PRO A 1 419 ? 19.799 -6.196 2.623 1.00 75.69 419 PRO A O 1
ATOM 3238 N N . ALA A 1 420 ? 19.112 -7.355 4.423 1.00 83.88 420 ALA A N 1
ATOM 3239 C CA . ALA A 1 420 ? 17.728 -7.516 3.988 1.00 83.88 420 ALA A CA 1
ATOM 3240 C C . ALA A 1 420 ? 16.960 -6.182 3.972 1.00 83.88 420 ALA A C 1
ATOM 3242 O O . ALA A 1 420 ? 16.144 -5.970 3.078 1.00 83.88 420 ALA A O 1
ATOM 3243 N N . TRP A 1 421 ? 17.278 -5.263 4.890 1.00 88.69 421 TRP A N 1
ATOM 3244 C CA . TRP A 1 421 ? 16.564 -3.998 5.065 1.00 88.69 421 TRP A CA 1
ATOM 3245 C C . TRP A 1 421 ? 16.670 -3.106 3.819 1.00 88.69 421 TRP A C 1
ATOM 3247 O O . TRP A 1 421 ? 15.666 -2.758 3.196 1.00 88.69 421 TRP A O 1
ATOM 3257 N N . TRP A 1 422 ? 17.895 -2.843 3.352 1.00 90.06 422 TRP A N 1
ATOM 3258 C CA . TRP A 1 422 ? 18.121 -2.156 2.075 1.00 90.06 422 TRP A CA 1
ATOM 3259 C C . TRP A 1 422 ? 17.762 -3.022 0.858 1.00 90.06 422 TRP A C 1
ATOM 3261 O O . TRP A 1 422 ? 17.545 -2.503 -0.238 1.00 90.06 422 TRP A O 1
ATOM 3271 N N . GLY A 1 423 ? 17.708 -4.350 1.006 1.00 88.50 423 GLY A N 1
ATOM 3272 C CA . GLY A 1 423 ? 17.245 -5.268 -0.038 1.00 88.50 423 GLY A CA 1
ATOM 3273 C C . GLY A 1 423 ? 15.803 -4.988 -0.474 1.00 88.50 423 GLY A C 1
ATOM 3274 O O . GLY A 1 423 ? 15.533 -4.893 -1.673 1.00 88.50 423 GLY A O 1
ATOM 3275 N N . GLU A 1 424 ? 14.899 -4.773 0.483 1.00 87.44 424 GLU A N 1
ATOM 3276 C CA . GLU A 1 424 ? 13.496 -4.440 0.205 1.00 87.44 424 GLU A CA 1
ATOM 3277 C C . GLU A 1 424 ? 13.340 -3.078 -0.478 1.00 87.44 424 GLU A C 1
ATOM 3279 O O . GLU A 1 424 ? 12.624 -2.957 -1.475 1.00 87.44 424 GLU A O 1
ATOM 3284 N N . VAL A 1 425 ? 14.080 -2.068 -0.007 1.00 90.69 425 VAL A N 1
ATOM 3285 C CA . VAL A 1 425 ? 14.110 -0.729 -0.619 1.00 90.69 425 VAL A CA 1
ATOM 3286 C C . VAL A 1 425 ? 14.513 -0.817 -2.088 1.00 90.69 425 VAL A C 1
ATOM 3288 O O . VAL A 1 425 ? 13.841 -0.273 -2.965 1.00 90.69 425 VAL A O 1
ATOM 3291 N N . ARG A 1 426 ? 15.588 -1.555 -2.381 1.00 93.00 426 ARG A N 1
ATOM 3292 C CA . ARG A 1 426 ? 16.065 -1.759 -3.753 1.00 93.00 426 ARG A CA 1
ATOM 3293 C C . ARG A 1 426 ? 15.038 -2.494 -4.612 1.00 93.00 426 ARG A C 1
ATOM 3295 O O . ARG A 1 426 ? 14.919 -2.161 -5.788 1.00 93.00 426 ARG A O 1
ATOM 3302 N N . SER A 1 427 ? 14.292 -3.452 -4.057 1.00 91.25 427 SER A N 1
ATOM 3303 C CA . SER A 1 427 ? 13.206 -4.128 -4.782 1.00 91.25 427 SER A CA 1
ATOM 3304 C C . SER A 1 427 ? 12.107 -3.144 -5.187 1.00 91.25 427 SER A C 1
ATOM 3306 O O . SER A 1 427 ? 11.754 -3.084 -6.361 1.00 91.25 427 SER A O 1
ATOM 3308 N N . MET A 1 428 ? 11.638 -2.300 -4.261 1.00 89.19 428 MET A N 1
ATOM 3309 C CA . MET A 1 428 ? 10.623 -1.281 -4.568 1.00 89.19 428 MET A CA 1
ATOM 3310 C C . MET A 1 428 ? 11.091 -0.293 -5.642 1.00 89.19 428 MET A C 1
ATOM 3312 O O . MET A 1 428 ? 10.333 0.056 -6.546 1.00 89.19 428 MET A O 1
ATOM 3316 N N . LEU A 1 429 ? 12.356 0.136 -5.580 1.00 92.38 429 LEU A N 1
ATOM 3317 C CA . LEU A 1 429 ? 12.934 1.036 -6.580 1.00 92.38 429 LEU A CA 1
ATOM 3318 C C . LEU A 1 429 ? 13.052 0.370 -7.961 1.00 92.38 429 LEU A C 1
ATOM 3320 O O . LEU A 1 429 ? 12.826 1.035 -8.971 1.00 92.38 429 LEU A O 1
ATOM 3324 N N . ARG A 1 430 ? 13.348 -0.939 -8.026 1.00 91.44 430 ARG A N 1
ATOM 3325 C CA . ARG A 1 430 ? 13.367 -1.711 -9.286 1.00 91.44 430 ARG A CA 1
ATOM 3326 C C . ARG A 1 430 ? 11.979 -1.851 -9.914 1.00 91.44 430 ARG A C 1
ATOM 3328 O O . ARG A 1 430 ? 11.880 -1.854 -11.144 1.00 91.44 430 ARG A O 1
ATOM 3335 N N . ASP A 1 431 ? 10.943 -1.963 -9.089 1.00 89.88 431 ASP A N 1
ATOM 3336 C CA . ASP A 1 431 ? 9.552 -2.142 -9.520 1.00 89.88 431 ASP A CA 1
ATOM 3337 C C . ASP A 1 431 ? 8.844 -0.819 -9.863 1.00 89.88 431 ASP A C 1
ATOM 3339 O O . ASP A 1 431 ? 7.782 -0.831 -10.490 1.00 89.88 431 ASP A O 1
ATOM 3343 N N . SER A 1 432 ? 9.440 0.326 -9.516 1.00 88.12 432 SER A N 1
ATOM 3344 C CA . SER A 1 432 ? 8.864 1.651 -9.762 1.00 88.12 432 SER A CA 1
ATOM 3345 C C . SER A 1 432 ? 8.616 1.945 -11.248 1.00 88.12 432 SER A C 1
ATOM 3347 O O . SER A 1 432 ? 9.481 1.736 -12.100 1.00 88.12 432 SER A O 1
ATOM 3349 N N . VAL A 1 433 ? 7.444 2.521 -11.542 1.00 85.31 433 VAL A N 1
ATOM 3350 C CA . VAL A 1 433 ? 7.030 2.992 -12.880 1.00 85.31 433 VAL A CA 1
ATOM 3351 C C . VAL A 1 433 ? 7.520 4.425 -13.165 1.00 85.31 433 VAL A C 1
ATOM 3353 O O . VAL A 1 433 ? 7.420 4.922 -14.288 1.00 85.31 433 VAL A O 1
ATOM 3356 N N . SER A 1 434 ? 8.072 5.112 -12.160 1.00 86.38 434 SER A N 1
ATOM 3357 C CA . SER A 1 434 ? 8.658 6.452 -12.269 1.00 86.38 434 SER A CA 1
ATOM 3358 C C . SER A 1 434 ? 10.191 6.378 -12.154 1.00 86.38 434 SER A C 1
ATOM 3360 O O . SER A 1 434 ? 10.757 6.696 -11.106 1.00 86.38 434 SER A O 1
ATOM 3362 N N . PRO A 1 435 ? 10.909 5.971 -13.222 1.00 87.19 435 PRO A N 1
ATOM 3363 C CA . PRO A 1 435 ? 12.332 5.641 -13.131 1.00 87.19 435 PRO A CA 1
ATOM 3364 C C . PRO A 1 435 ? 13.195 6.835 -12.718 1.00 87.19 435 PRO A C 1
ATOM 3366 O O . PRO A 1 435 ? 14.101 6.671 -11.916 1.00 87.19 435 PRO A O 1
ATOM 3369 N N . HIS A 1 436 ? 12.874 8.050 -13.169 1.00 88.06 436 HIS A N 1
ATOM 3370 C CA . HIS A 1 436 ? 13.595 9.254 -12.749 1.00 88.06 436 HIS A CA 1
ATOM 3371 C C . HIS A 1 436 ? 13.517 9.495 -11.228 1.00 88.06 436 HIS A C 1
ATOM 3373 O O . HIS A 1 436 ? 14.542 9.679 -10.577 1.00 88.06 436 HIS A O 1
ATOM 3379 N N . LEU A 1 437 ? 12.316 9.409 -10.641 1.00 89.75 437 LEU A N 1
ATOM 3380 C CA . LEU A 1 437 ? 12.127 9.545 -9.192 1.00 89.75 437 LEU A CA 1
ATOM 3381 C C . LEU A 1 437 ? 12.818 8.412 -8.425 1.00 89.75 437 LEU A C 1
ATOM 3383 O O . LEU A 1 437 ? 13.320 8.644 -7.326 1.00 89.75 437 LEU A O 1
ATOM 3387 N N . ALA A 1 438 ? 12.876 7.213 -9.014 1.00 91.94 438 ALA A N 1
ATOM 3388 C CA . ALA A 1 438 ? 13.591 6.075 -8.453 1.00 91.94 438 ALA A CA 1
ATOM 3389 C C . ALA A 1 438 ? 15.115 6.284 -8.435 1.00 91.94 438 ALA A C 1
ATOM 3391 O O . ALA A 1 438 ? 15.741 5.894 -7.454 1.00 91.94 438 ALA A O 1
ATOM 3392 N N . VAL A 1 439 ? 15.711 6.931 -9.449 1.00 91.75 439 VAL A N 1
ATOM 3393 C CA . VAL A 1 439 ? 17.143 7.297 -9.428 1.00 91.75 439 VAL A CA 1
ATOM 3394 C C . VAL A 1 439 ? 17.424 8.271 -8.285 1.00 91.75 439 VAL A C 1
ATOM 3396 O O . VAL A 1 439 ? 18.322 8.020 -7.484 1.00 91.75 439 VAL A O 1
ATOM 3399 N N . VAL A 1 440 ? 16.635 9.347 -8.164 1.00 91.38 440 VAL A N 1
ATOM 3400 C CA . VAL A 1 440 ? 16.814 10.338 -7.087 1.00 91.38 440 VAL A CA 1
ATOM 3401 C C . VAL A 1 440 ? 16.665 9.676 -5.716 1.00 91.38 440 VAL A C 1
ATOM 3403 O O . VAL A 1 440 ? 17.504 9.874 -4.840 1.00 91.38 440 VAL A O 1
ATOM 3406 N N . ALA A 1 441 ? 15.644 8.831 -5.540 1.00 92.81 441 ALA A N 1
ATOM 3407 C CA . ALA A 1 441 ? 15.446 8.095 -4.298 1.00 92.81 441 ALA A CA 1
ATOM 3408 C C . ALA A 1 441 ? 16.605 7.134 -3.998 1.00 92.81 441 ALA A C 1
ATOM 3410 O O . ALA A 1 441 ? 17.072 7.087 -2.864 1.00 92.81 441 ALA A O 1
ATOM 3411 N N . ALA A 1 442 ? 17.118 6.416 -5.003 1.00 93.69 442 ALA A N 1
ATOM 3412 C CA . ALA A 1 442 ? 18.274 5.537 -4.847 1.00 93.69 442 ALA A CA 1
ATOM 3413 C C . ALA A 1 442 ? 19.540 6.309 -4.445 1.00 93.69 442 ALA A C 1
ATOM 3415 O O . ALA A 1 442 ? 20.283 5.848 -3.580 1.00 93.69 442 ALA A O 1
ATOM 3416 N N . ALA A 1 443 ? 19.771 7.488 -5.030 1.00 91.25 443 ALA A N 1
ATOM 3417 C CA . ALA A 1 443 ? 20.892 8.356 -4.680 1.00 91.25 443 ALA A CA 1
ATOM 3418 C C . ALA A 1 443 ? 20.784 8.872 -3.237 1.00 91.25 443 ALA A C 1
ATOM 3420 O O . ALA A 1 443 ? 21.755 8.798 -2.487 1.00 91.25 443 ALA A O 1
ATOM 3421 N N . VAL A 1 444 ? 19.591 9.311 -2.820 1.00 92.56 444 VAL A N 1
ATOM 3422 C CA . VAL A 1 444 ? 19.319 9.731 -1.436 1.00 92.56 444 VAL A CA 1
ATOM 3423 C C . VAL A 1 444 ? 19.504 8.568 -0.458 1.00 92.56 444 VAL A C 1
ATOM 3425 O O . VAL A 1 444 ? 20.205 8.720 0.538 1.00 92.56 444 VAL A O 1
ATOM 3428 N N . CYS A 1 445 ? 18.939 7.390 -0.739 1.00 92.31 445 CYS A N 1
ATOM 3429 C CA . CYS A 1 445 ? 19.108 6.206 0.106 1.00 92.31 445 CYS A CA 1
ATOM 3430 C C . CYS A 1 445 ? 20.581 5.793 0.222 1.00 92.31 445 CYS A C 1
ATOM 3432 O O . CYS A 1 445 ? 21.039 5.516 1.327 1.00 92.31 445 CYS A O 1
ATOM 3434 N N . LYS A 1 446 ? 21.342 5.818 -0.882 1.00 90.88 446 LYS A N 1
ATOM 3435 C CA . LYS A 1 446 ? 22.790 5.563 -0.875 1.00 90.88 446 LYS A CA 1
ATOM 3436 C C . LYS A 1 446 ? 23.532 6.576 -0.001 1.00 90.88 446 LYS A C 1
ATOM 3438 O O . LYS A 1 446 ? 24.362 6.175 0.808 1.00 90.88 446 LYS A O 1
ATOM 3443 N N . ALA A 1 447 ? 23.242 7.868 -0.153 1.00 89.56 447 ALA A N 1
ATOM 3444 C CA . ALA A 1 447 ? 23.866 8.924 0.639 1.00 89.56 447 ALA A CA 1
ATOM 3445 C C . ALA A 1 447 ? 23.615 8.729 2.141 1.00 89.56 447 ALA A C 1
ATOM 3447 O O . ALA A 1 447 ? 24.557 8.749 2.930 1.00 89.56 447 ALA A O 1
ATOM 3448 N N . VAL A 1 448 ? 22.365 8.455 2.527 1.00 89.31 448 VAL A N 1
ATOM 3449 C CA . VAL A 1 448 ? 21.995 8.184 3.924 1.00 89.31 448 VAL A CA 1
ATOM 3450 C C . VAL A 1 448 ? 22.640 6.894 4.444 1.00 89.31 448 VAL A C 1
ATOM 3452 O O . VAL A 1 448 ? 23.093 6.850 5.582 1.00 89.31 448 VAL A O 1
ATOM 3455 N N . ALA A 1 449 ? 22.731 5.841 3.628 1.00 87.88 449 ALA A N 1
ATOM 3456 C CA . ALA A 1 449 ? 23.423 4.611 4.016 1.00 87.88 449 ALA A CA 1
ATOM 3457 C C . ALA A 1 449 ? 24.902 4.874 4.345 1.00 87.88 449 ALA A C 1
ATOM 3459 O O . ALA A 1 449 ? 25.395 4.419 5.374 1.00 87.88 449 ALA A O 1
ATOM 3460 N N . LEU A 1 450 ? 25.589 5.658 3.508 1.00 86.56 450 LEU A N 1
ATOM 3461 C CA . LEU A 1 450 ? 27.001 5.997 3.698 1.00 86.56 450 LEU A CA 1
ATOM 3462 C C . LEU A 1 450 ? 27.235 6.854 4.948 1.00 86.56 450 LEU A C 1
ATOM 3464 O O . LEU A 1 450 ? 28.173 6.589 5.697 1.00 86.56 450 LEU A O 1
ATOM 3468 N N . THR A 1 451 ? 26.380 7.846 5.218 1.00 85.81 451 THR A N 1
ATOM 3469 C CA . THR A 1 451 ? 26.512 8.670 6.433 1.00 85.81 451 THR A CA 1
ATOM 3470 C C . THR A 1 451 ? 26.287 7.850 7.708 1.00 85.81 451 THR A C 1
ATOM 3472 O O . THR A 1 451 ? 26.960 8.066 8.719 1.00 85.81 451 THR A O 1
ATOM 3475 N N . LEU A 1 452 ? 25.392 6.860 7.671 1.00 83.88 452 LEU A N 1
ATOM 3476 C CA . LEU A 1 452 ? 25.169 5.934 8.786 1.00 83.88 452 LEU A CA 1
ATOM 3477 C C . LEU A 1 452 ? 26.335 4.959 8.987 1.00 83.88 452 LEU A C 1
ATOM 3479 O O . LEU A 1 452 ? 26.726 4.699 10.124 1.00 83.88 452 LEU A O 1
ATOM 3483 N N . GLU A 1 453 ? 26.928 4.447 7.906 1.00 81.56 453 GLU A N 1
ATOM 3484 C CA . GLU A 1 453 ? 28.143 3.628 7.985 1.00 81.56 453 GLU A CA 1
ATOM 3485 C C . GLU A 1 453 ? 29.307 4.420 8.605 1.00 81.56 453 GLU A C 1
ATOM 3487 O O . GLU A 1 453 ? 29.986 3.925 9.505 1.00 81.56 453 GLU A O 1
ATOM 3492 N N . GLU A 1 454 ? 29.511 5.671 8.189 1.00 82.19 454 GLU A N 1
ATOM 3493 C CA . GLU A 1 454 ? 30.577 6.534 8.713 1.00 82.19 454 GLU A CA 1
ATOM 3494 C C . GLU A 1 454 ? 30.386 6.888 10.189 1.00 82.19 454 GLU A C 1
ATOM 3496 O O . GLU A 1 454 ? 31.332 6.806 10.976 1.00 82.19 454 GLU A O 1
ATOM 3501 N N . THR A 1 455 ? 29.164 7.237 10.594 1.00 81.06 455 THR A N 1
ATOM 3502 C CA . THR A 1 455 ? 28.852 7.514 12.004 1.00 81.06 455 THR A CA 1
ATOM 3503 C C . THR A 1 455 ? 29.022 6.266 12.873 1.00 81.06 455 THR A C 1
ATOM 3505 O O . THR A 1 455 ? 29.621 6.349 13.949 1.00 81.06 455 THR A O 1
ATOM 3508 N N . ALA A 1 456 ? 28.615 5.088 12.392 1.00 78.50 456 ALA A N 1
ATOM 3509 C CA . ALA A 1 456 ? 28.869 3.822 13.077 1.00 78.50 456 ALA A CA 1
ATOM 3510 C C . ALA A 1 456 ? 30.378 3.536 13.222 1.00 78.50 456 ALA A C 1
ATOM 3512 O O . ALA A 1 456 ? 30.832 3.170 14.306 1.00 78.50 456 ALA A O 1
ATOM 3513 N N . MET A 1 457 ? 31.183 3.773 12.181 1.00 75.19 457 MET A N 1
ATOM 3514 C CA . MET A 1 457 ? 32.643 3.612 12.252 1.00 75.19 457 MET A CA 1
ATOM 3515 C C . MET A 1 457 ? 33.298 4.590 13.237 1.00 75.19 457 MET A C 1
ATOM 3517 O O . MET A 1 457 ? 34.162 4.183 14.015 1.00 75.19 457 MET A O 1
ATOM 3521 N N . MET A 1 458 ? 32.866 5.855 13.252 1.00 74.75 458 MET A N 1
ATOM 3522 C CA . MET A 1 458 ? 33.362 6.858 14.200 1.00 74.75 458 MET A CA 1
ATOM 3523 C C . MET A 1 458 ? 33.054 6.462 15.649 1.00 74.75 458 MET A C 1
ATOM 3525 O O . MET A 1 458 ? 33.951 6.481 16.492 1.00 74.75 458 MET A O 1
ATOM 3529 N N . THR A 1 459 ? 31.825 6.019 15.937 1.00 71.38 459 THR A N 1
ATOM 3530 C CA . THR A 1 459 ? 31.449 5.546 17.284 1.00 71.38 459 THR A CA 1
ATOM 3531 C C . THR A 1 459 ? 32.207 4.287 17.713 1.00 71.38 459 THR A C 1
ATOM 3533 O O . THR A 1 459 ? 32.574 4.177 18.881 1.00 71.38 459 THR A O 1
ATOM 3536 N N . ALA A 1 460 ? 32.518 3.373 16.786 1.00 67.38 460 ALA A N 1
ATOM 3537 C CA . ALA A 1 460 ? 33.326 2.187 17.069 1.00 67.38 460 ALA A CA 1
ATOM 3538 C C . ALA A 1 460 ? 34.796 2.531 17.374 1.00 67.38 460 ALA A C 1
ATOM 3540 O O . ALA A 1 460 ? 35.403 1.914 18.246 1.00 67.38 460 ALA A O 1
ATOM 3541 N N . SER A 1 461 ? 35.357 3.537 16.693 1.00 63.53 461 SER A N 1
ATOM 3542 C CA . SER A 1 461 ? 36.738 3.997 16.908 1.00 63.53 461 SER A CA 1
ATOM 3543 C C . SER A 1 461 ? 36.932 4.815 18.193 1.00 63.53 461 SER A C 1
ATOM 3545 O O . SER A 1 461 ? 38.029 4.840 18.741 1.00 63.53 461 SER A O 1
ATOM 3547 N N . ALA A 1 462 ? 35.867 5.432 18.721 1.00 60.25 462 ALA A N 1
ATOM 3548 C CA . ALA A 1 462 ? 35.905 6.236 19.946 1.00 60.25 462 ALA A CA 1
ATOM 3549 C C . ALA A 1 462 ? 36.110 5.413 21.240 1.00 60.25 462 ALA A C 1
ATOM 3551 O O . ALA A 1 462 ? 36.379 5.990 22.290 1.00 60.25 462 ALA A O 1
ATOM 3552 N N . GLY A 1 463 ? 35.974 4.080 21.183 1.00 54.88 463 GLY A N 1
ATOM 3553 C CA . GLY A 1 463 ? 36.202 3.166 22.314 1.00 54.88 463 GLY A CA 1
ATOM 3554 C C . GLY A 1 463 ? 37.618 2.581 22.401 1.00 54.88 463 GLY A C 1
ATOM 3555 O O . GLY A 1 463 ? 37.922 1.869 23.356 1.00 54.88 463 GLY A O 1
ATOM 3556 N N . THR A 1 464 ? 38.478 2.863 21.423 1.00 51.38 464 THR A N 1
ATOM 3557 C CA . THR A 1 464 ? 39.874 2.411 21.367 1.00 51.38 464 THR A CA 1
ATOM 3558 C C . THR A 1 464 ? 40.790 3.628 21.383 1.00 51.38 464 THR A C 1
ATOM 3560 O O . THR A 1 464 ? 40.880 4.340 20.386 1.00 51.38 464 THR A O 1
ATOM 3563 N N . ASP A 1 465 ? 41.456 3.868 22.516 1.00 46.75 465 ASP A N 1
ATOM 3564 C CA . ASP A 1 465 ? 42.588 4.797 22.630 1.00 46.75 465 ASP A CA 1
ATOM 3565 C C . ASP A 1 465 ? 43.751 4.258 21.780 1.00 46.75 465 ASP A C 1
ATOM 3567 O O . ASP A 1 465 ? 44.666 3.625 22.294 1.00 46.75 465 ASP A O 1
ATOM 3571 N N . ASP A 1 466 ? 43.704 4.474 20.467 1.00 41.56 466 ASP A N 1
ATOM 3572 C CA . ASP A 1 466 ? 44.871 4.344 19.599 1.00 41.56 466 ASP A CA 1
ATOM 3573 C C . ASP A 1 466 ? 44.947 5.555 18.668 1.00 41.56 466 ASP A C 1
ATOM 3575 O O . ASP A 1 466 ? 44.175 5.752 17.727 1.00 41.56 466 ASP A O 1
ATOM 3579 N N . SER A 1 467 ? 45.934 6.392 18.962 1.00 46.84 467 SER A N 1
ATOM 3580 C CA . SER A 1 467 ? 46.293 7.641 18.299 1.00 46.84 467 SER A CA 1
ATOM 3581 C C . SER A 1 467 ? 46.972 7.449 16.929 1.00 46.84 467 SER A C 1
ATOM 3583 O O . SER A 1 467 ? 47.748 8.305 16.508 1.00 46.84 467 SER A O 1
ATOM 3585 N N . GLU A 1 468 ? 46.652 6.380 16.188 1.00 45.72 468 GLU A N 1
ATOM 3586 C CA . GLU A 1 468 ? 47.309 6.020 14.915 1.00 45.72 468 GLU A CA 1
ATOM 3587 C C . GLU A 1 468 ? 46.354 5.745 13.731 1.00 45.72 468 GLU A C 1
ATOM 3589 O O . GLU A 1 468 ? 46.643 4.928 12.863 1.00 45.72 468 GLU A O 1
ATOM 3594 N N . THR A 1 469 ? 45.220 6.446 13.610 1.00 44.34 469 THR A N 1
ATOM 3595 C CA . THR A 1 469 ? 44.396 6.371 12.375 1.00 44.34 469 THR A CA 1
ATOM 3596 C C . THR A 1 469 ? 43.947 7.727 11.826 1.00 44.34 469 THR A C 1
ATOM 3598 O O . THR A 1 469 ? 42.880 7.864 11.237 1.00 44.34 469 THR A O 1
ATOM 3601 N N . LYS A 1 470 ? 44.795 8.758 11.923 1.00 45.81 470 LYS A N 1
ATOM 3602 C CA . LYS A 1 470 ? 44.657 9.965 11.086 1.00 45.81 470 LYS A CA 1
ATOM 3603 C C . LYS A 1 470 ? 45.426 9.808 9.769 1.00 45.81 470 LYS A C 1
ATOM 3605 O O . LYS A 1 470 ? 46.453 10.454 9.610 1.00 45.81 470 LYS A O 1
ATOM 3610 N N . SER A 1 471 ? 44.927 8.952 8.871 1.00 41.84 471 SER A N 1
ATOM 3611 C CA . SER A 1 471 ? 45.091 9.032 7.398 1.00 41.84 471 SER A CA 1
ATOM 3612 C C . SER A 1 471 ? 44.792 7.688 6.722 1.00 41.84 471 SER A C 1
ATOM 3614 O O . SER A 1 471 ? 45.674 6.969 6.260 1.00 41.84 471 SER A O 1
ATOM 3616 N N . SER A 1 472 ? 43.514 7.336 6.599 1.00 41.00 472 SER A N 1
ATOM 3617 C CA . SER A 1 472 ? 43.122 6.483 5.478 1.00 41.00 472 SER A CA 1
ATOM 3618 C C . SER A 1 472 ? 42.477 7.386 4.436 1.00 41.00 472 SER A C 1
ATOM 3620 O O . SER A 1 472 ? 41.265 7.544 4.421 1.00 41.00 472 SER A O 1
ATOM 3622 N N . ASP A 1 473 ? 43.303 7.978 3.567 1.00 44.78 473 ASP A N 1
ATOM 3623 C CA . ASP A 1 473 ? 42.882 8.666 2.328 1.00 44.78 473 ASP A CA 1
ATOM 3624 C C . ASP A 1 473 ? 42.294 7.679 1.288 1.00 44.78 473 ASP A C 1
ATOM 3626 O O . ASP A 1 473 ? 42.186 7.982 0.101 1.00 44.78 473 ASP A O 1
ATOM 3630 N N . TRP A 1 474 ? 41.941 6.461 1.713 1.00 51.97 474 TRP A N 1
ATOM 3631 C CA . TRP A 1 474 ? 41.348 5.428 0.878 1.00 51.97 474 TRP A CA 1
ATOM 3632 C C . TRP A 1 474 ? 39.844 5.387 1.130 1.00 51.97 474 TRP A C 1
ATOM 3634 O O . TRP A 1 474 ? 39.392 5.031 2.220 1.00 51.97 474 TRP A O 1
ATOM 3644 N N . GLU A 1 475 ? 39.066 5.718 0.102 1.00 56.75 475 GLU A N 1
ATOM 3645 C CA . GLU A 1 475 ? 37.618 5.525 0.105 1.00 56.75 475 GLU A CA 1
ATOM 3646 C C . GLU A 1 475 ? 37.313 4.030 0.298 1.00 56.75 475 GLU A C 1
ATOM 3648 O O . GLU A 1 475 ? 37.686 3.179 -0.517 1.00 56.75 475 GLU A O 1
ATOM 3653 N N . LYS A 1 476 ? 36.674 3.677 1.418 1.00 62.53 476 LYS A N 1
ATOM 3654 C CA . LYS A 1 476 ? 36.280 2.293 1.691 1.00 62.53 476 LYS A CA 1
ATOM 3655 C C . LYS A 1 476 ? 35.091 1.935 0.806 1.00 62.53 476 LYS A C 1
ATOM 3657 O O . LYS A 1 476 ? 33.957 2.309 1.083 1.00 62.53 476 LYS A O 1
ATOM 3662 N N . VAL A 1 477 ? 35.348 1.167 -0.245 1.00 68.50 477 VAL A N 1
ATOM 3663 C CA . VAL A 1 477 ? 34.298 0.635 -1.116 1.00 68.50 477 VAL A CA 1
ATOM 3664 C C . VAL A 1 477 ? 33.619 -0.549 -0.422 1.00 68.50 477 VAL A C 1
ATOM 3666 O O . VAL A 1 477 ? 34.150 -1.660 -0.401 1.00 68.50 477 VAL A O 1
ATOM 3669 N N . THR A 1 478 ? 32.444 -0.320 0.168 1.00 79.44 478 THR A N 1
ATOM 3670 C CA . THR A 1 478 ? 31.623 -1.389 0.754 1.00 79.44 478 THR A CA 1
ATOM 3671 C C . THR A 1 478 ? 30.837 -2.133 -0.327 1.00 79.44 478 THR A C 1
ATOM 3673 O O . THR A 1 478 ? 30.487 -1.578 -1.374 1.00 79.44 478 THR A O 1
ATOM 3676 N N . GLN A 1 479 ? 30.536 -3.415 -0.084 1.00 82.31 479 GLN A N 1
ATOM 3677 C CA . GLN A 1 479 ? 29.676 -4.199 -0.978 1.00 82.31 479 GLN A CA 1
ATOM 3678 C C . GLN A 1 479 ? 28.323 -3.500 -1.183 1.00 82.31 479 GLN A C 1
ATOM 3680 O O . GLN A 1 479 ? 27.823 -3.453 -2.306 1.00 82.31 479 GLN A O 1
ATOM 3685 N N . GLU A 1 480 ? 27.766 -2.909 -0.125 1.00 82.12 480 GLU A N 1
ATOM 3686 C CA . GLU A 1 480 ? 26.498 -2.189 -0.190 1.00 82.12 480 GLU A CA 1
ATOM 3687 C C . GLU A 1 480 ? 26.617 -0.934 -1.075 1.00 82.12 480 GLU A C 1
ATOM 3689 O O . GLU A 1 480 ? 25.826 -0.782 -2.009 1.00 82.12 480 GLU A O 1
ATOM 3694 N N . SER A 1 481 ? 27.672 -0.120 -0.925 1.00 84.25 481 SER A N 1
ATOM 3695 C CA . SER A 1 481 ? 27.940 1.034 -1.806 1.00 84.25 481 SER A CA 1
ATOM 3696 C C . SER A 1 481 ? 28.047 0.649 -3.292 1.00 84.25 481 SER A C 1
ATOM 3698 O O . SER A 1 481 ? 27.465 1.312 -4.163 1.00 84.25 481 SER A O 1
ATOM 3700 N N . CYS A 1 482 ? 28.714 -0.469 -3.604 1.00 86.62 482 CYS A N 1
ATOM 3701 C CA . CYS A 1 482 ? 28.769 -1.015 -4.964 1.00 86.62 482 CYS A CA 1
ATOM 3702 C C . CYS A 1 482 ? 27.385 -1.405 -5.489 1.00 86.62 482 CYS A C 1
ATOM 3704 O O . CYS A 1 482 ? 27.042 -1.091 -6.630 1.00 86.62 482 CYS A O 1
ATOM 3706 N N . THR A 1 483 ? 26.573 -2.078 -4.671 1.00 89.75 483 THR A N 1
ATOM 3707 C CA . THR A 1 483 ? 25.233 -2.503 -5.095 1.00 89.75 483 THR A CA 1
ATOM 3708 C C . THR A 1 483 ? 24.283 -1.329 -5.328 1.00 89.75 483 THR A C 1
ATOM 3710 O O . THR A 1 483 ? 23.490 -1.382 -6.269 1.00 89.75 483 THR A O 1
ATOM 3713 N N . TRP A 1 484 ? 24.394 -0.255 -4.538 1.00 91.31 484 TRP A N 1
ATOM 3714 C CA . TRP A 1 484 ? 23.671 0.994 -4.776 1.00 91.31 484 TRP A CA 1
ATOM 3715 C C . TRP A 1 484 ? 24.119 1.674 -6.061 1.00 91.31 484 TRP A C 1
ATOM 3717 O O . TRP A 1 484 ? 23.281 2.054 -6.870 1.00 91.31 484 TRP A O 1
ATOM 3727 N N . SER A 1 485 ? 25.428 1.776 -6.287 1.00 91.25 485 SER A N 1
ATOM 3728 C CA . SER A 1 485 ? 25.978 2.405 -7.494 1.00 91.25 485 SER A CA 1
ATOM 3729 C C . SER A 1 485 ? 25.556 1.661 -8.765 1.00 91.25 485 SER A C 1
ATOM 3731 O O . SER A 1 485 ? 25.159 2.286 -9.746 1.00 91.25 485 SER A O 1
ATOM 3733 N N . LEU A 1 486 ? 25.554 0.323 -8.726 1.00 93.00 486 LEU A N 1
ATOM 3734 C CA . LEU A 1 486 ? 25.045 -0.500 -9.822 1.00 93.00 486 LEU A CA 1
ATOM 3735 C C . LEU A 1 486 ? 23.545 -0.276 -10.055 1.00 93.00 486 LEU A C 1
ATOM 3737 O O . LEU A 1 486 ? 23.116 -0.180 -11.202 1.00 93.00 486 LEU A O 1
ATOM 3741 N N . LEU A 1 487 ? 22.741 -0.203 -8.989 1.00 93.69 487 LEU A N 1
ATOM 3742 C CA . LEU A 1 487 ? 21.307 0.057 -9.111 1.00 93.69 487 LEU A CA 1
ATOM 3743 C C . LEU A 1 487 ? 21.032 1.449 -9.693 1.00 93.69 487 LEU A C 1
ATOM 3745 O O . LEU A 1 487 ? 20.192 1.558 -10.577 1.00 93.69 487 LEU A O 1
ATOM 3749 N N . ILE A 1 488 ? 21.737 2.483 -9.227 1.00 93.06 488 ILE A N 1
ATOM 3750 C CA . ILE A 1 488 ? 21.608 3.857 -9.730 1.00 93.06 488 ILE A CA 1
ATOM 3751 C C . ILE A 1 488 ? 21.898 3.887 -11.231 1.00 93.06 488 ILE A C 1
ATOM 3753 O O . ILE A 1 488 ? 21.037 4.322 -11.986 1.00 93.06 488 ILE A O 1
ATOM 3757 N N . SER A 1 489 ? 23.017 3.306 -11.677 1.00 91.69 489 SER A N 1
ATOM 3758 C CA . SER A 1 489 ? 23.357 3.230 -13.106 1.00 91.69 489 SER A CA 1
ATOM 3759 C C . SER A 1 489 ? 22.284 2.498 -13.929 1.00 91.69 489 SER A C 1
ATOM 3761 O O . SER A 1 489 ? 21.872 2.975 -14.983 1.00 91.69 489 SER A O 1
ATOM 3763 N N . GLN A 1 490 ? 21.755 1.377 -13.424 1.00 92.88 490 GLN A N 1
ATOM 3764 C CA . GLN A 1 490 ? 20.664 0.654 -14.089 1.00 92.88 490 GLN A CA 1
ATOM 3765 C C . GLN A 1 490 ? 19.351 1.454 -14.132 1.00 92.88 490 GLN A C 1
ATOM 3767 O O . GLN A 1 490 ? 18.577 1.322 -15.078 1.00 92.88 490 GLN A O 1
ATOM 3772 N N . LEU A 1 491 ? 19.058 2.254 -13.106 1.00 92.75 491 LEU A N 1
ATOM 3773 C CA . LEU A 1 491 ? 17.872 3.107 -13.071 1.00 92.75 491 LEU A CA 1
ATOM 3774 C C . LEU A 1 491 ? 18.040 4.341 -13.968 1.00 92.75 491 LEU A C 1
ATOM 3776 O O . LEU A 1 491 ? 17.066 4.737 -14.601 1.00 92.75 491 LEU A O 1
ATOM 3780 N N . GLU A 1 492 ? 19.244 4.907 -14.079 1.00 91.12 492 GLU A N 1
ATOM 3781 C CA . GLU A 1 492 ? 19.578 5.996 -15.010 1.00 91.12 492 GLU A CA 1
ATOM 3782 C C . GLU A 1 492 ? 19.374 5.558 -16.462 1.00 91.12 492 GLU A C 1
ATOM 3784 O O . GLU A 1 492 ? 18.727 6.265 -17.236 1.00 91.12 492 GLU A O 1
ATOM 3789 N N . ASP A 1 493 ? 19.821 4.347 -16.800 1.00 91.19 493 ASP A N 1
ATOM 3790 C CA . ASP A 1 493 ? 19.584 3.699 -18.092 1.00 91.19 493 ASP A CA 1
ATOM 3791 C C . ASP A 1 493 ? 18.087 3.623 -18.431 1.00 91.19 493 ASP A C 1
ATOM 3793 O O . ASP A 1 493 ? 17.650 3.991 -19.528 1.00 91.19 493 ASP A O 1
ATOM 3797 N N . VAL A 1 494 ? 17.270 3.164 -17.477 1.00 91.50 494 VAL A N 1
ATOM 3798 C CA . VAL A 1 494 ? 15.814 3.049 -17.653 1.00 91.50 494 VAL A CA 1
ATOM 3799 C C . VAL A 1 494 ? 15.144 4.424 -17.672 1.00 91.50 494 VAL A C 1
ATOM 3801 O O . VAL A 1 494 ? 14.205 4.627 -18.444 1.00 91.50 494 VAL A O 1
ATOM 3804 N N . ALA A 1 495 ? 15.621 5.384 -16.878 1.00 89.62 495 ALA A N 1
ATOM 3805 C CA . ALA A 1 495 ? 15.122 6.756 -16.860 1.00 89.62 495 ALA A CA 1
ATOM 3806 C C . ALA A 1 495 ? 15.388 7.465 -18.192 1.00 89.62 495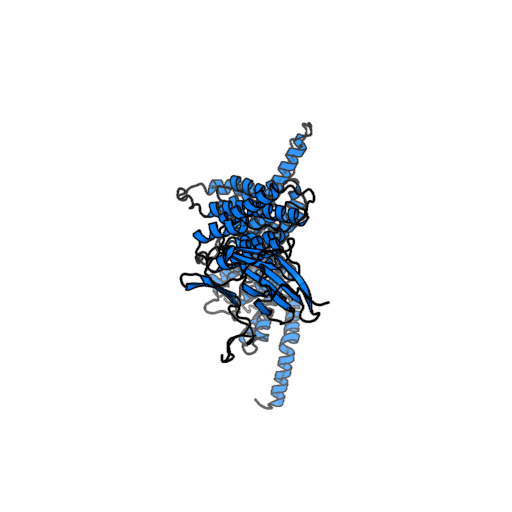 ALA A C 1
ATOM 3808 O O . ALA A 1 495 ? 14.491 8.134 -18.706 1.00 89.62 495 ALA A O 1
ATOM 3809 N N . LEU A 1 496 ? 16.565 7.256 -18.789 1.00 89.00 496 LEU A N 1
ATOM 3810 C CA . LEU A 1 496 ? 16.924 7.771 -20.107 1.00 89.00 496 LEU A CA 1
ATOM 3811 C C . LEU A 1 496 ? 16.037 7.179 -21.208 1.00 89.00 496 LEU A C 1
ATOM 3813 O O . LEU A 1 496 ? 15.505 7.909 -22.042 1.00 89.00 496 LEU A O 1
ATOM 3817 N N . ILE A 1 497 ? 15.834 5.857 -21.208 1.00 90.31 497 ILE A N 1
ATOM 3818 C CA . ILE A 1 497 ? 14.908 5.226 -22.158 1.00 90.31 497 ILE A CA 1
ATOM 3819 C C . ILE A 1 497 ? 13.496 5.786 -21.950 1.00 90.31 497 ILE A C 1
ATOM 3821 O O . ILE A 1 497 ? 12.835 6.185 -22.906 1.00 90.31 497 ILE A O 1
ATOM 3825 N N . SER A 1 498 ? 13.022 5.843 -20.706 1.00 88.81 498 SER A N 1
ATOM 3826 C CA . SER A 1 498 ? 11.672 6.308 -20.403 1.00 88.81 498 SER A CA 1
ATOM 3827 C C . SER A 1 498 ? 11.448 7.772 -20.771 1.00 88.81 498 SER A C 1
ATOM 3829 O O . SER A 1 498 ? 10.330 8.101 -21.165 1.00 88.81 498 SER A O 1
ATOM 3831 N N . SER A 1 499 ? 12.451 8.645 -20.646 1.00 86.00 499 SER A N 1
ATOM 3832 C CA . SER A 1 499 ? 12.322 10.059 -21.009 1.00 86.00 499 SER A CA 1
ATOM 3833 C C . SER A 1 499 ? 12.208 10.238 -22.522 1.00 86.00 499 SER A C 1
ATOM 3835 O O . SER A 1 499 ? 11.337 10.972 -22.982 1.00 86.00 499 SER A O 1
ATOM 3837 N N . VAL A 1 500 ? 13.003 9.503 -23.306 1.00 86.94 500 VAL A N 1
ATOM 3838 C CA . VAL A 1 500 ? 12.957 9.565 -24.775 1.00 86.94 500 VAL A CA 1
ATOM 3839 C C . VAL A 1 500 ? 11.664 8.962 -25.327 1.00 86.94 500 VAL A C 1
ATOM 3841 O O . VAL A 1 500 ? 11.041 9.550 -26.213 1.00 86.94 500 VAL A O 1
ATOM 3844 N N . LEU A 1 501 ? 11.250 7.803 -24.805 1.00 88.56 501 LEU A N 1
ATOM 3845 C CA . LEU A 1 501 ? 10.090 7.063 -25.307 1.00 88.56 501 LEU A CA 1
ATOM 3846 C C . LEU A 1 501 ? 8.745 7.671 -24.877 1.00 88.56 501 LEU A C 1
ATOM 3848 O O . LEU A 1 501 ? 7.735 7.439 -25.531 1.00 88.56 501 LEU A O 1
ATOM 3852 N N . ARG A 1 502 ? 8.693 8.477 -23.809 1.00 83.44 502 ARG A N 1
ATOM 3853 C CA . ARG A 1 502 ? 7.435 9.081 -23.332 1.00 83.44 502 ARG A CA 1
ATOM 3854 C C . ARG A 1 502 ? 6.755 9.956 -24.389 1.00 83.44 502 ARG A C 1
ATOM 3856 O O . ARG A 1 502 ? 5.526 10.018 -24.427 1.00 83.44 502 ARG A O 1
ATOM 3863 N N . HIS A 1 503 ? 7.529 10.608 -25.253 1.00 79.62 503 HIS A N 1
ATOM 3864 C CA . HIS A 1 503 ? 7.002 11.475 -26.304 1.00 79.62 503 HIS A CA 1
ATOM 3865 C C . HIS A 1 503 ? 7.041 10.779 -27.655 1.00 79.62 503 HIS A C 1
ATOM 3867 O O . HIS A 1 503 ? 8.101 10.369 -28.133 1.00 79.62 503 HIS A O 1
ATOM 3873 N N . LYS A 1 504 ? 5.880 10.709 -28.309 1.00 81.88 504 LYS A N 1
ATOM 3874 C CA . LYS A 1 504 ? 5.787 10.231 -29.688 1.00 81.88 504 LYS A CA 1
ATOM 3875 C C . LYS A 1 504 ? 6.615 11.146 -30.611 1.00 81.88 504 LYS A C 1
ATOM 3877 O O . LYS A 1 504 ? 6.462 12.367 -30.517 1.00 81.88 504 LYS A O 1
ATOM 3882 N N . PRO A 1 505 ? 7.438 10.603 -31.526 1.00 82.19 505 PRO A N 1
ATOM 3883 C CA . PRO A 1 505 ? 8.085 11.400 -32.560 1.00 82.19 505 PRO A CA 1
ATOM 3884 C C . PRO A 1 505 ? 7.043 12.133 -33.408 1.00 82.19 505 PRO A C 1
ATOM 3886 O O . PRO A 1 505 ? 6.006 11.569 -33.769 1.00 82.19 505 PRO A O 1
ATOM 3889 N N . VAL A 1 506 ? 7.315 13.391 -33.746 1.00 74.94 506 VAL A N 1
ATOM 3890 C CA . VAL A 1 506 ? 6.429 14.180 -34.609 1.00 74.94 506 VAL A CA 1
ATOM 3891 C C . VAL A 1 506 ? 6.498 13.610 -36.028 1.00 74.94 506 VAL A C 1
ATOM 3893 O O . VAL A 1 506 ? 7.557 13.621 -36.654 1.00 74.94 506 VAL A O 1
ATOM 3896 N N . CYS A 1 507 ? 5.375 13.104 -36.552 1.00 67.56 507 CYS A N 1
ATOM 3897 C CA . CYS A 1 507 ? 5.313 12.692 -37.957 1.00 67.56 507 CYS A CA 1
ATOM 3898 C C . CYS A 1 507 ? 5.405 13.938 -38.846 1.00 67.56 507 CYS A C 1
ATOM 3900 O O . CYS A 1 507 ? 4.630 14.885 -38.691 1.00 67.56 507 CYS A O 1
ATOM 3902 N N . SER A 1 508 ? 6.332 13.913 -39.806 1.00 64.94 508 SER A N 1
ATOM 3903 C CA . SER A 1 508 ? 6.406 14.920 -40.868 1.00 64.94 508 SER A CA 1
ATOM 3904 C C . SER A 1 508 ? 5.059 15.038 -41.597 1.00 64.94 508 SER A C 1
ATOM 3906 O O . SER A 1 508 ? 4.326 14.056 -41.726 1.00 64.94 508 SER A O 1
ATOM 3908 N N . LYS A 1 509 ? 4.746 16.229 -42.131 1.00 60.94 509 LYS A N 1
ATOM 3909 C CA . LYS A 1 509 ? 3.544 16.479 -42.957 1.00 60.94 509 LYS A CA 1
ATOM 3910 C C . LYS A 1 509 ? 3.460 15.547 -44.177 1.00 60.94 509 LYS A C 1
ATOM 3912 O O . LYS A 1 509 ? 2.372 15.305 -44.690 1.00 60.94 509 LYS A O 1
ATOM 3917 N N . THR A 1 510 ? 4.604 15.022 -44.612 1.00 62.78 510 THR A N 1
ATOM 3918 C CA . THR A 1 510 ? 4.762 14.005 -45.658 1.00 62.78 510 THR A CA 1
ATOM 3919 C C . THR A 1 510 ? 5.674 12.896 -45.126 1.00 62.78 510 THR A C 1
ATOM 3921 O O . THR A 1 510 ? 6.892 12.965 -45.322 1.00 62.78 510 THR A O 1
ATOM 3924 N N . PRO A 1 511 ? 5.136 11.906 -44.395 1.00 67.94 511 PRO A N 1
ATOM 3925 C CA . PRO A 1 511 ? 5.950 10.833 -43.842 1.00 67.94 511 PRO A CA 1
ATOM 3926 C C . PRO A 1 511 ? 6.428 9.908 -44.972 1.00 67.94 511 PRO A C 1
ATOM 3928 O O . PRO A 1 511 ? 5.669 9.595 -45.891 1.00 67.94 511 PRO A O 1
ATOM 3931 N N . THR A 1 512 ? 7.697 9.496 -44.933 1.00 72.56 512 THR A N 1
ATOM 3932 C CA . THR A 1 512 ? 8.291 8.626 -45.965 1.00 72.56 512 THR A CA 1
ATOM 3933 C C . THR A 1 512 ? 7.837 7.180 -45.804 1.00 72.56 512 THR A C 1
ATOM 3935 O O . THR A 1 512 ? 7.654 6.474 -46.796 1.00 72.56 512 THR A O 1
ATOM 3938 N N . LEU A 1 513 ? 7.603 6.753 -44.560 1.00 81.50 513 LEU A N 1
ATOM 3939 C CA . LEU A 1 513 ? 6.988 5.479 -44.209 1.00 81.50 513 LEU A CA 1
ATOM 3940 C C . LEU A 1 513 ? 5.667 5.681 -43.463 1.00 81.50 513 LEU A C 1
ATOM 3942 O O . LEU A 1 513 ? 5.413 6.722 -42.866 1.00 81.50 513 LEU A O 1
ATOM 3946 N N . TYR A 1 514 ? 4.823 4.652 -43.472 1.00 83.81 514 TYR A N 1
ATOM 3947 C CA . TYR A 1 514 ? 3.567 4.655 -42.728 1.00 83.81 514 TYR A CA 1
ATOM 3948 C C . TYR A 1 514 ? 3.818 4.795 -41.212 1.00 83.81 514 TYR A C 1
ATOM 3950 O O . TYR A 1 514 ? 4.472 3.942 -40.627 1.00 83.81 514 TYR A O 1
ATOM 3958 N N . CYS A 1 515 ? 3.290 5.834 -40.556 1.00 87.12 515 CYS A N 1
ATOM 3959 C CA . CYS A 1 515 ? 3.448 6.011 -39.106 1.00 87.12 515 CYS A CA 1
ATOM 3960 C C . CYS A 1 515 ? 2.585 4.998 -38.325 1.00 87.12 515 CYS A C 1
ATOM 3962 O O . CYS A 1 515 ? 1.354 5.035 -38.404 1.00 87.12 515 CYS A O 1
ATOM 3964 N N . LEU A 1 516 ? 3.208 4.130 -37.522 1.00 87.69 516 LEU A N 1
ATOM 3965 C CA . LEU A 1 516 ? 2.483 3.201 -36.643 1.00 87.69 516 LEU A CA 1
ATOM 3966 C C . LEU A 1 516 ? 1.793 3.919 -35.457 1.00 87.69 516 LEU A C 1
ATOM 3968 O O . LEU A 1 516 ? 2.257 4.980 -35.016 1.00 87.69 516 LEU A O 1
ATOM 3972 N N . PRO A 1 517 ? 0.687 3.364 -34.913 1.00 85.12 517 PRO A N 1
ATOM 3973 C CA . PRO A 1 517 ? 0.136 3.824 -33.639 1.00 85.12 517 PRO A CA 1
ATOM 3974 C C . PRO A 1 517 ? 1.159 3.609 -32.515 1.00 85.12 517 PRO A C 1
ATOM 3976 O O . PRO A 1 517 ? 1.916 2.639 -32.539 1.00 85.12 517 PRO A O 1
ATOM 3979 N N . TYR A 1 518 ? 1.188 4.525 -31.547 1.00 87.81 518 TYR A N 1
ATOM 3980 C CA . TYR A 1 518 ? 2.157 4.503 -30.456 1.00 87.81 518 TYR A CA 1
ATOM 3981 C C . TYR A 1 518 ? 1.484 4.807 -29.131 1.00 87.81 518 TYR A C 1
ATOM 3983 O O . TYR A 1 518 ? 0.945 5.901 -28.962 1.00 87.81 518 TYR A O 1
ATOM 3991 N N . ASP A 1 519 ? 1.594 3.851 -28.217 1.00 84.56 519 ASP A N 1
ATOM 3992 C CA . ASP A 1 519 ? 1.207 3.998 -26.823 1.00 84.56 519 ASP A CA 1
ATOM 3993 C C . ASP A 1 519 ? 2.493 3.989 -25.978 1.00 84.56 519 ASP A C 1
ATOM 3995 O O . ASP A 1 519 ? 3.295 3.053 -26.110 1.00 84.56 519 ASP A O 1
ATOM 3999 N N . PRO A 1 520 ? 2.740 5.021 -25.149 1.00 83.31 520 PRO A N 1
ATOM 4000 C CA . PRO A 1 520 ? 3.961 5.108 -24.361 1.00 83.31 520 PRO A CA 1
ATOM 4001 C C . PRO A 1 520 ? 4.004 3.967 -23.327 1.00 83.31 520 PRO A C 1
ATOM 4003 O O . PRO A 1 520 ? 3.037 3.774 -22.587 1.00 83.31 520 PRO A O 1
ATOM 4006 N N . PRO A 1 521 ? 5.100 3.193 -23.259 1.00 84.06 521 PRO A N 1
ATOM 4007 C CA . PRO A 1 521 ? 5.198 2.051 -22.359 1.00 84.06 521 PRO A CA 1
ATOM 4008 C C . PRO A 1 521 ? 5.415 2.488 -20.903 1.00 84.06 521 PRO A C 1
ATOM 4010 O O . PRO A 1 521 ? 6.215 3.381 -20.627 1.00 84.06 521 PRO A O 1
ATOM 4013 N N . GLU A 1 522 ? 4.778 1.791 -19.960 1.00 83.88 522 GLU A N 1
ATOM 4014 C CA . GLU A 1 522 ? 5.140 1.853 -18.539 1.00 83.88 522 GLU A CA 1
ATOM 4015 C C . GLU A 1 522 ? 6.409 1.023 -18.296 1.00 83.88 522 GLU A C 1
ATOM 4017 O O . GLU A 1 522 ? 6.427 -0.203 -18.468 1.00 83.88 522 GLU A O 1
ATOM 4022 N N . LEU A 1 523 ? 7.500 1.702 -17.938 1.00 85.81 523 LEU A N 1
ATOM 4023 C CA . LEU A 1 523 ? 8.821 1.099 -17.795 1.00 85.81 523 LEU A CA 1
ATOM 4024 C C . LEU A 1 523 ? 9.263 1.107 -16.335 1.00 85.81 523 LEU A C 1
ATOM 4026 O O . LEU A 1 523 ? 9.320 2.153 -15.700 1.00 85.81 523 LEU A O 1
ATOM 4030 N N . SER A 1 524 ? 9.631 -0.077 -15.855 1.00 89.75 524 SER A N 1
ATOM 4031 C CA . SER A 1 524 ? 10.362 -0.296 -14.610 1.00 89.75 524 SER A CA 1
ATOM 4032 C C . SER A 1 524 ? 11.602 -1.134 -14.912 1.00 89.75 524 SER A C 1
ATOM 4034 O O . SER A 1 524 ? 11.657 -1.839 -15.929 1.00 89.75 524 SER A O 1
ATOM 4036 N N . LEU A 1 525 ? 12.606 -1.083 -14.039 1.00 89.81 525 LEU A N 1
ATOM 4037 C CA . LEU A 1 525 ? 13.815 -1.888 -14.205 1.00 89.81 525 LEU A CA 1
ATOM 4038 C C . LEU A 1 525 ? 13.479 -3.387 -14.182 1.00 89.81 525 LEU A C 1
ATOM 4040 O O . LEU A 1 525 ? 13.978 -4.145 -15.015 1.00 89.81 525 LEU A O 1
ATOM 4044 N N . GLN A 1 526 ? 12.536 -3.800 -13.333 1.00 90.00 526 GLN A N 1
ATOM 4045 C CA . GLN A 1 526 ? 12.023 -5.170 -13.303 1.00 90.00 526 GLN A CA 1
ATOM 4046 C C . GLN A 1 526 ? 11.347 -5.582 -14.624 1.00 90.00 526 GLN A C 1
ATOM 4048 O O . GLN A 1 526 ? 11.569 -6.691 -15.124 1.00 90.00 526 GLN A O 1
ATOM 4053 N N . ASN A 1 527 ? 10.566 -4.691 -15.245 1.00 87.25 527 ASN A N 1
ATOM 4054 C CA . ASN A 1 527 ? 9.937 -4.948 -16.546 1.00 87.25 527 ASN A CA 1
ATOM 4055 C C . ASN A 1 527 ? 10.978 -5.126 -17.661 1.00 87.25 527 ASN A C 1
ATOM 4057 O O . ASN A 1 527 ? 10.809 -5.973 -18.540 1.00 87.25 527 ASN A O 1
ATOM 4061 N N . VAL A 1 528 ? 12.063 -4.349 -17.634 1.00 87.94 528 VAL A N 1
ATOM 4062 C CA . VAL A 1 528 ? 13.151 -4.471 -18.617 1.00 87.94 528 VAL A CA 1
ATOM 4063 C C . VAL A 1 528 ? 13.922 -5.777 -18.412 1.00 87.94 528 VAL A C 1
ATOM 4065 O O . VAL A 1 528 ? 14.147 -6.506 -19.379 1.00 87.94 528 VAL A O 1
ATOM 4068 N N . CYS A 1 529 ? 14.261 -6.122 -17.167 1.00 87.94 529 CYS A N 1
ATOM 4069 C CA . CYS A 1 529 ? 14.975 -7.357 -16.845 1.00 87.94 529 CYS A CA 1
ATOM 4070 C C . CYS A 1 529 ? 14.155 -8.618 -17.168 1.00 87.94 529 CYS A C 1
ATOM 4072 O O . CYS A 1 529 ? 14.702 -9.575 -17.718 1.00 87.94 529 CYS A O 1
ATOM 4074 N N . SER A 1 530 ? 12.848 -8.619 -16.884 1.00 88.38 530 SER A N 1
ATOM 4075 C CA . SER A 1 530 ? 11.966 -9.774 -17.122 1.00 88.38 530 SER A CA 1
ATOM 4076 C C . SER A 1 530 ? 11.705 -10.055 -18.606 1.00 88.38 530 SER A C 1
ATOM 4078 O O . SER A 1 530 ? 11.621 -11.217 -19.001 1.00 88.38 530 SER A O 1
ATOM 4080 N N . LYS A 1 531 ? 11.638 -9.018 -19.453 1.00 84.56 531 LYS A N 1
ATOM 4081 C CA . LYS A 1 531 ? 11.495 -9.156 -20.917 1.00 84.56 531 LYS A CA 1
ATOM 4082 C C . LYS A 1 531 ? 12.781 -9.608 -21.622 1.00 84.56 531 LYS A C 1
ATOM 4084 O O . LYS A 1 531 ? 12.747 -9.988 -22.792 1.00 84.56 531 LYS A O 1
ATOM 4089 N N . GLY A 1 532 ? 13.915 -9.598 -20.924 1.00 84.94 532 GLY A N 1
ATOM 4090 C CA . GLY A 1 532 ? 15.188 -10.104 -21.423 1.00 84.94 532 GLY A CA 1
ATOM 4091 C C . GLY A 1 532 ? 15.902 -9.175 -22.412 1.00 84.94 532 GLY A C 1
ATOM 4092 O O . GLY A 1 532 ? 15.564 -8.007 -22.596 1.00 84.94 532 GLY A O 1
ATOM 4093 N N . ARG A 1 533 ? 16.941 -9.717 -23.062 1.00 82.56 533 ARG A N 1
ATOM 4094 C CA . ARG A 1 533 ? 17.971 -8.948 -23.793 1.00 82.56 533 ARG A CA 1
ATOM 4095 C C . ARG A 1 533 ? 17.452 -8.149 -25.001 1.00 82.56 533 ARG A C 1
ATOM 4097 O O . ARG A 1 533 ? 18.113 -7.206 -25.414 1.00 82.56 533 ARG A O 1
ATOM 4104 N N . GLY A 1 534 ? 16.297 -8.513 -25.565 1.00 86.06 534 GLY A N 1
ATOM 4105 C CA . GLY A 1 534 ? 15.699 -7.836 -26.727 1.00 86.06 534 GLY A CA 1
ATOM 4106 C C . GLY A 1 534 ? 14.807 -6.636 -26.389 1.00 86.06 534 GLY A C 1
ATOM 4107 O O . GLY A 1 534 ? 14.470 -5.866 -27.288 1.00 86.06 534 GLY A O 1
ATOM 4108 N N . CYS A 1 535 ? 14.456 -6.441 -25.113 1.00 90.75 535 CYS A N 1
ATOM 4109 C CA . CYS A 1 535 ? 13.438 -5.478 -24.682 1.00 90.75 535 CYS A CA 1
ATOM 4110 C C . CYS A 1 535 ? 13.714 -4.044 -25.166 1.00 90.75 535 CYS A C 1
ATOM 4112 O O . CYS A 1 535 ? 12.853 -3.423 -25.786 1.00 90.75 535 CYS A O 1
ATOM 4114 N N . VAL A 1 536 ? 14.933 -3.533 -24.958 1.00 91.62 536 VAL A N 1
ATOM 4115 C CA . VAL A 1 536 ? 15.308 -2.164 -25.362 1.00 91.62 536 VAL A CA 1
ATOM 4116 C C . VAL A 1 536 ? 15.186 -1.980 -26.877 1.00 91.62 536 VAL A C 1
ATOM 4118 O O . VAL A 1 536 ? 14.611 -0.996 -27.335 1.00 91.62 536 VAL A O 1
ATOM 4121 N N . SER A 1 537 ? 15.670 -2.949 -27.661 1.00 92.44 537 SER A N 1
ATOM 4122 C CA . SER A 1 537 ? 15.618 -2.882 -29.126 1.00 92.44 537 SER A CA 1
ATOM 4123 C C . SER A 1 537 ? 14.186 -2.887 -29.672 1.00 92.44 537 SER A C 1
ATOM 4125 O O . SER A 1 537 ? 13.891 -2.165 -30.620 1.00 92.44 537 SER A O 1
ATOM 4127 N N . GLU A 1 538 ? 13.283 -3.632 -29.031 1.00 92.12 538 GLU A N 1
ATOM 4128 C CA . GLU A 1 538 ? 11.858 -3.698 -29.370 1.00 92.12 538 GLU A CA 1
ATOM 4129 C C . GLU A 1 538 ? 11.134 -2.384 -29.029 1.00 92.12 538 GLU A C 1
ATOM 4131 O O . GLU A 1 538 ? 10.401 -1.835 -29.853 1.00 92.12 538 GLU A O 1
ATOM 4136 N N . LEU A 1 539 ? 11.374 -1.836 -27.832 1.00 92.25 539 LEU A N 1
ATOM 4137 C CA . LEU A 1 539 ? 10.766 -0.582 -27.379 1.00 92.25 539 LEU A CA 1
ATOM 4138 C C . LEU A 1 539 ? 11.171 0.604 -28.263 1.00 92.25 539 LEU A C 1
ATOM 4140 O O . LEU A 1 539 ? 10.316 1.383 -28.692 1.00 92.25 539 LEU A O 1
ATOM 4144 N N . VAL A 1 540 ? 12.466 0.717 -28.575 1.00 92.81 540 VAL A N 1
ATOM 4145 C CA . VAL A 1 540 ? 12.977 1.778 -29.449 1.00 92.81 540 VAL A CA 1
ATOM 4146 C C . VAL A 1 540 ? 12.495 1.576 -30.886 1.00 92.81 540 VAL A C 1
ATOM 4148 O O . VAL A 1 540 ? 12.111 2.551 -31.526 1.00 92.81 540 VAL A O 1
ATOM 4151 N N . ALA A 1 541 ? 12.418 0.338 -31.388 1.00 92.44 541 ALA A N 1
ATOM 4152 C CA . ALA A 1 541 ? 11.874 0.064 -32.719 1.00 92.44 541 ALA A CA 1
ATOM 4153 C C . ALA A 1 541 ? 10.414 0.522 -32.866 1.00 92.44 541 ALA A C 1
ATOM 4155 O O . ALA A 1 541 ? 10.083 1.162 -33.864 1.00 92.44 541 ALA A O 1
ATOM 4156 N N . ARG A 1 542 ? 9.557 0.270 -31.865 1.00 91.69 542 ARG A N 1
ATOM 4157 C CA . ARG A 1 542 ? 8.166 0.766 -31.850 1.00 91.69 542 ARG A CA 1
ATOM 4158 C C . ARG A 1 542 ? 8.089 2.283 -31.888 1.00 91.69 542 ARG A C 1
ATOM 4160 O O . ARG A 1 542 ? 7.293 2.845 -32.638 1.00 91.69 542 ARG A O 1
ATOM 4167 N N . TRP A 1 543 ? 8.928 2.941 -31.094 1.00 92.44 543 TRP A N 1
ATOM 4168 C CA . TRP A 1 543 ? 8.995 4.396 -31.054 1.00 92.44 543 TRP A CA 1
ATOM 4169 C C . TRP A 1 543 ? 9.457 4.977 -32.392 1.00 92.44 543 TRP A C 1
ATOM 4171 O O . TRP A 1 543 ? 8.746 5.799 -32.963 1.00 92.44 543 TRP A O 1
ATOM 4181 N N . VAL A 1 544 ? 10.552 4.474 -32.973 1.00 90.62 544 VAL A N 1
ATOM 4182 C CA . VAL A 1 544 ? 11.041 4.915 -34.292 1.00 90.62 544 VAL A CA 1
ATOM 4183 C C . VAL A 1 544 ? 10.004 4.663 -35.395 1.00 90.62 544 VAL A C 1
ATOM 4185 O O . VAL A 1 544 ? 9.742 5.550 -36.208 1.00 90.62 544 VAL A O 1
ATOM 4188 N N . ALA A 1 545 ? 9.366 3.487 -35.414 1.00 90.31 545 ALA A N 1
ATOM 4189 C CA . ALA A 1 545 ? 8.351 3.144 -36.413 1.00 90.31 545 ALA A CA 1
ATOM 4190 C C . ALA A 1 545 ? 7.107 4.048 -36.338 1.00 90.31 545 ALA A C 1
ATOM 4192 O O . ALA A 1 545 ? 6.425 4.266 -37.339 1.00 90.31 545 ALA A O 1
ATOM 4193 N N . SER A 1 546 ? 6.828 4.634 -35.173 1.00 89.44 546 SER A N 1
ATOM 4194 C CA . SER A 1 546 ? 5.732 5.590 -35.019 1.00 89.44 546 SER A CA 1
ATOM 4195 C C . SER A 1 546 ? 6.001 6.972 -35.622 1.00 89.44 546 SER A C 1
ATOM 4197 O O . SER A 1 546 ? 5.047 7.712 -35.854 1.00 89.44 546 SER A O 1
ATOM 4199 N N . GLY A 1 547 ? 7.269 7.303 -35.903 1.00 84.88 547 GLY A N 1
ATOM 4200 C CA . GLY A 1 547 ? 7.687 8.563 -36.526 1.00 84.88 547 GLY A CA 1
ATOM 4201 C C . GLY A 1 547 ? 7.741 8.540 -38.057 1.00 84.88 547 GLY A C 1
ATOM 4202 O O . GLY A 1 547 ? 7.925 9.589 -38.670 1.00 84.88 547 GLY A O 1
ATOM 4203 N N . GLY A 1 548 ? 7.598 7.366 -38.689 1.00 82.75 548 GLY A N 1
ATOM 4204 C CA . GLY A 1 548 ? 7.580 7.236 -40.153 1.00 82.75 548 GLY A CA 1
ATOM 4205 C C . GLY A 1 548 ? 8.866 7.710 -40.846 1.00 82.75 548 GLY A C 1
ATOM 4206 O O . GLY A 1 548 ? 8.795 8.245 -41.953 1.00 82.75 548 GLY A O 1
ATOM 4207 N N . LEU A 1 549 ? 10.020 7.561 -40.181 1.00 83.38 549 LEU A N 1
ATOM 4208 C CA . LEU A 1 549 ? 11.335 7.977 -40.682 1.00 83.38 549 LEU A CA 1
ATOM 4209 C C . LEU A 1 549 ? 11.836 7.078 -41.818 1.00 83.38 549 LEU A C 1
ATOM 4211 O O . LEU A 1 549 ? 11.538 5.886 -41.869 1.00 83.38 549 LEU A O 1
ATOM 4215 N N . GLU A 1 550 ? 12.663 7.642 -42.698 1.00 83.50 550 GLU A N 1
ATOM 4216 C CA . GLU A 1 550 ? 13.307 6.881 -43.765 1.00 83.50 550 GLU A CA 1
ATOM 4217 C C . GLU A 1 550 ? 14.412 5.962 -43.200 1.00 83.50 550 GLU A C 1
ATOM 4219 O O . GLU A 1 550 ? 15.258 6.439 -42.438 1.00 83.50 550 GLU A O 1
ATOM 4224 N N . PRO A 1 551 ? 14.460 4.661 -43.557 1.00 85.19 551 PRO A N 1
ATOM 4225 C CA . PRO A 1 551 ? 15.386 3.716 -42.923 1.00 85.19 551 PRO A CA 1
ATOM 4226 C C . PRO A 1 551 ? 16.873 4.025 -43.133 1.00 85.19 551 PRO A C 1
ATOM 4228 O O . PRO A 1 551 ? 17.692 3.646 -42.300 1.00 85.19 551 PRO A O 1
ATOM 4231 N N . THR A 1 552 ? 17.238 4.714 -44.218 1.00 84.12 552 THR A N 1
ATOM 4232 C CA . THR A 1 552 ? 18.627 5.105 -44.527 1.00 84.12 552 THR A CA 1
ATOM 4233 C C . THR A 1 552 ? 19.160 6.177 -43.572 1.00 84.12 552 THR A C 1
ATOM 4235 O O . THR A 1 552 ? 20.348 6.169 -43.246 1.00 84.12 552 THR A O 1
ATOM 4238 N N . LEU A 1 553 ? 18.281 7.037 -43.040 1.00 82.75 553 LEU A N 1
ATOM 4239 C CA . LEU A 1 553 ? 18.617 8.058 -42.036 1.00 82.75 553 LEU A CA 1
ATOM 4240 C C . LEU A 1 553 ? 18.946 7.459 -40.662 1.00 82.75 553 LEU A C 1
ATOM 4242 O O . LEU A 1 553 ? 19.522 8.136 -39.810 1.00 82.75 553 LEU A O 1
ATOM 4246 N N . LEU A 1 554 ? 18.562 6.200 -40.430 1.00 83.38 554 LEU A N 1
ATOM 4247 C CA . LEU A 1 554 ? 18.842 5.489 -39.188 1.00 83.38 554 LEU A CA 1
ATOM 4248 C C . LEU A 1 554 ? 20.243 4.871 -39.178 1.00 83.38 554 LEU A C 1
ATOM 4250 O O . LEU A 1 554 ? 20.706 4.504 -38.107 1.00 83.38 554 LEU A O 1
ATOM 4254 N N . LEU A 1 555 ? 20.934 4.742 -40.310 1.00 82.44 555 LEU A N 1
ATOM 4255 C CA . LEU A 1 555 ? 22.282 4.170 -40.337 1.00 82.44 555 LEU A CA 1
ATOM 4256 C C . LEU A 1 555 ? 23.298 5.156 -39.742 1.00 82.44 555 LEU A C 1
ATOM 4258 O O . LEU A 1 555 ? 23.306 6.331 -40.097 1.00 82.44 555 LEU A O 1
ATOM 4262 N N . GLU A 1 556 ? 24.185 4.703 -38.853 1.00 67.81 556 GLU A N 1
ATOM 4263 C CA . GLU A 1 556 ? 25.303 5.553 -38.401 1.00 67.81 556 GLU A CA 1
ATOM 4264 C C . GLU A 1 556 ? 26.388 5.672 -39.473 1.00 67.81 556 GLU A C 1
ATOM 4266 O O . GLU A 1 556 ? 27.045 6.708 -39.587 1.00 67.81 556 GLU A O 1
ATOM 4271 N N . THR A 1 557 ? 26.536 4.646 -40.318 1.00 53.31 557 THR A N 1
ATOM 4272 C CA . THR A 1 557 ? 27.540 4.611 -41.393 1.00 53.31 557 THR A CA 1
ATOM 4273 C C . THR A 1 557 ? 27.361 5.750 -42.405 1.00 53.31 557 THR A C 1
ATOM 4275 O O . THR A 1 557 ? 28.346 6.234 -42.956 1.00 53.31 557 THR A O 1
ATOM 4278 N N . SER A 1 558 ? 26.132 6.236 -42.613 1.00 46.41 558 SER A N 1
ATOM 4279 C CA . SER A 1 558 ? 25.862 7.393 -43.479 1.00 46.41 558 SER A CA 1
ATOM 4280 C C . SER A 1 558 ? 26.244 8.729 -42.823 1.00 46.41 558 SER A C 1
ATOM 4282 O O . SER A 1 558 ? 26.633 9.657 -43.528 1.00 46.41 558 SER A O 1
ATOM 4284 N N . ARG A 1 559 ? 26.238 8.820 -41.484 1.00 50.19 559 ARG A N 1
ATOM 4285 C CA . ARG A 1 559 ? 26.550 10.045 -40.719 1.00 50.19 559 ARG A CA 1
ATOM 4286 C C . ARG A 1 559 ? 28.035 10.294 -40.499 1.00 50.19 559 ARG A C 1
ATOM 4288 O O . ARG A 1 559 ? 28.467 11.444 -40.480 1.00 50.19 559 ARG A O 1
ATOM 4295 N N . VAL A 1 560 ? 28.830 9.234 -40.363 1.00 44.66 560 VAL A N 1
ATOM 4296 C CA . VAL A 1 560 ? 30.294 9.367 -40.257 1.00 44.66 560 VAL A CA 1
ATOM 4297 C C . VAL A 1 560 ? 30.892 9.852 -41.586 1.00 44.66 560 VAL A C 1
ATOM 4299 O O . VAL A 1 560 ? 31.863 10.602 -41.581 1.00 44.66 560 VAL A O 1
ATOM 4302 N N . SER A 1 561 ? 30.256 9.545 -42.726 1.00 36.31 561 SER A N 1
ATOM 4303 C CA . SER A 1 561 ? 30.688 10.055 -44.039 1.00 36.31 561 SER A CA 1
ATOM 4304 C C . SER A 1 561 ? 30.536 11.579 -44.206 1.00 36.31 561 SER A C 1
ATOM 4306 O O . SER A 1 561 ? 31.224 12.168 -45.034 1.00 36.31 561 SER A O 1
ATOM 4308 N N . SER A 1 562 ? 29.700 12.235 -43.387 1.00 37.00 562 SER A N 1
ATOM 4309 C CA . SER A 1 562 ? 29.483 13.692 -43.408 1.00 37.00 562 SER A CA 1
ATOM 4310 C C . SER A 1 562 ? 30.326 14.489 -42.400 1.00 37.00 562 SER A C 1
ATOM 4312 O O . SER A 1 562 ? 30.269 15.717 -42.399 1.00 37.00 562 SER A O 1
ATOM 4314 N N . CYS A 1 563 ? 31.127 13.833 -41.553 1.00 30.86 563 CYS A N 1
ATOM 4315 C CA . CYS A 1 563 ? 32.031 14.500 -40.610 1.00 30.86 563 CYS A CA 1
ATOM 4316 C C . CYS A 1 563 ? 33.419 13.852 -40.641 1.00 30.86 563 CYS A C 1
ATOM 4318 O O . CYS A 1 563 ? 33.792 13.105 -39.741 1.00 30.86 563 CYS A O 1
ATOM 4320 N N . SER A 1 564 ? 34.200 14.170 -41.674 1.00 26.64 564 SER A N 1
ATOM 4321 C CA . SER A 1 564 ? 35.660 14.043 -41.610 1.00 26.64 564 SER A CA 1
ATOM 4322 C C . SER A 1 564 ? 36.245 15.399 -41.192 1.00 26.64 564 SER A C 1
ATOM 4324 O O . SER A 1 564 ? 35.916 16.397 -41.832 1.00 26.64 564 SER A O 1
ATOM 4326 N N . PRO A 1 565 ? 37.085 15.485 -40.146 1.00 35.97 565 PRO A N 1
ATOM 4327 C CA . PRO A 1 565 ? 37.832 16.699 -39.852 1.00 35.97 565 PRO A CA 1
ATOM 4328 C C . PRO A 1 565 ? 39.000 16.838 -40.837 1.00 35.97 565 PRO A C 1
ATOM 4330 O O . PRO A 1 565 ? 39.891 15.991 -40.898 1.00 35.97 565 PRO A O 1
ATOM 4333 N N . GLU A 1 566 ? 39.016 17.930 -41.597 1.00 34.38 566 GLU A N 1
ATOM 4334 C CA . GLU A 1 566 ? 40.230 18.415 -42.246 1.00 34.38 566 GLU A CA 1
ATOM 4335 C C . GLU A 1 566 ? 41.241 18.822 -41.163 1.00 34.38 566 GLU A C 1
ATOM 4337 O O . GLU A 1 566 ? 40.987 19.752 -40.401 1.00 34.38 566 GLU A O 1
ATOM 4342 N N . SER A 1 567 ? 42.378 18.121 -41.080 1.00 31.47 567 SER A N 1
ATOM 4343 C CA . SER A 1 567 ? 43.724 18.702 -40.924 1.00 31.47 567 SER A CA 1
ATOM 4344 C C . SER A 1 567 ? 44.734 17.630 -40.489 1.00 31.47 567 SER A C 1
ATOM 4346 O O . SER A 1 567 ? 45.118 17.565 -39.323 1.00 31.47 567 SER A O 1
ATOM 4348 N N . GLU A 1 568 ? 45.267 16.868 -41.446 1.00 33.44 568 GLU A N 1
ATOM 4349 C CA . GLU A 1 568 ? 46.639 16.363 -41.334 1.00 33.44 568 GLU A CA 1
ATOM 4350 C C . GLU A 1 568 ? 47.525 17.143 -42.305 1.00 33.44 568 GLU A C 1
ATOM 4352 O O . GLU A 1 568 ? 47.414 17.072 -43.529 1.00 33.44 568 GLU A O 1
ATOM 4357 N N . ARG A 1 569 ? 48.393 17.963 -41.713 1.00 33.06 569 ARG A N 1
ATOM 4358 C CA . ARG A 1 569 ? 49.444 18.704 -42.395 1.00 33.06 569 ARG A CA 1
ATOM 4359 C C . ARG A 1 569 ? 50.522 17.732 -42.879 1.00 33.06 569 ARG A C 1
ATOM 4361 O O . ARG A 1 569 ? 51.252 17.170 -42.076 1.00 33.06 569 ARG A O 1
ATOM 4368 N N . SER A 1 570 ? 50.656 17.650 -44.201 1.00 30.80 570 SER A N 1
ATOM 4369 C CA . SER A 1 570 ? 51.919 17.695 -44.955 1.00 30.80 570 SER A CA 1
ATOM 4370 C C . SER A 1 570 ? 53.119 16.874 -44.446 1.00 30.80 570 SER A C 1
ATOM 4372 O O . SER A 1 570 ? 53.869 17.315 -43.577 1.00 30.80 570 SER A O 1
ATOM 4374 N N . GLY A 1 571 ? 53.406 15.784 -45.164 1.00 28.39 571 GLY A N 1
ATOM 4375 C CA . GLY A 1 571 ? 54.737 15.203 -45.355 1.00 28.39 571 GLY A CA 1
ATOM 4376 C C . GLY A 1 571 ? 54.914 14.858 -46.839 1.00 28.39 571 GLY A C 1
ATOM 4377 O O . GLY A 1 571 ? 54.067 14.206 -47.436 1.00 28.39 571 GLY A O 1
ATOM 4378 N N . SER A 1 572 ? 55.959 15.392 -47.458 1.00 28.92 572 SER A N 1
ATOM 4379 C CA . SER A 1 572 ? 56.157 15.530 -48.903 1.00 28.92 572 SER A CA 1
ATOM 4380 C C . SER A 1 572 ? 56.541 14.262 -49.684 1.00 28.92 572 SER A C 1
ATOM 4382 O O . SER A 1 572 ? 57.353 13.473 -49.213 1.00 28.92 572 SER A O 1
ATOM 4384 N N . ALA A 1 573 ? 56.142 14.282 -50.963 1.00 29.19 573 ALA A N 1
ATOM 4385 C CA . ALA A 1 573 ? 56.849 13.804 -52.163 1.00 29.19 573 ALA A CA 1
ATOM 4386 C C . ALA A 1 573 ? 56.900 12.292 -52.473 1.00 29.19 573 ALA A C 1
ATOM 4388 O O . ALA A 1 573 ? 57.553 11.505 -51.800 1.00 29.19 573 ALA A O 1
ATOM 4389 N N . GLY A 1 574 ? 56.314 11.938 -53.624 1.00 28.70 574 GLY A N 1
ATOM 4390 C CA . GLY A 1 574 ? 56.490 10.644 -54.287 1.00 28.70 574 GLY A CA 1
ATOM 4391 C C . GLY A 1 574 ? 55.462 10.404 -55.393 1.00 28.70 574 GLY A C 1
ATOM 4392 O O . GLY A 1 574 ? 54.474 9.717 -55.182 1.00 28.70 574 GLY A O 1
ATOM 4393 N N . VAL A 1 575 ? 55.684 11.013 -56.558 1.00 31.89 575 VAL A N 1
ATOM 4394 C CA . VAL A 1 575 ? 54.901 10.857 -57.797 1.00 31.89 575 VAL A CA 1
ATOM 4395 C C . VAL A 1 575 ? 54.871 9.393 -58.260 1.00 31.89 575 VAL A C 1
ATOM 4397 O O . VAL A 1 575 ? 55.918 8.756 -58.337 1.00 31.89 575 VAL A O 1
ATOM 4400 N N . GLY A 1 576 ? 53.694 8.894 -58.650 1.00 29.55 576 GLY A N 1
ATOM 4401 C CA . GLY A 1 576 ? 53.537 7.597 -59.315 1.00 29.55 576 GLY A CA 1
ATOM 4402 C C . GLY A 1 576 ? 52.089 7.315 -59.715 1.00 29.55 576 GLY A C 1
ATOM 4403 O O . GLY A 1 576 ? 51.338 6.712 -58.960 1.00 29.55 576 GLY A O 1
ATOM 4404 N N . VAL A 1 577 ? 51.703 7.782 -60.901 1.00 33.06 577 VAL A N 1
ATOM 4405 C CA . VAL A 1 577 ? 50.428 7.488 -61.574 1.00 33.06 577 VAL A CA 1
ATOM 4406 C C . VAL A 1 577 ? 50.326 5.994 -61.889 1.00 33.06 577 VAL A C 1
ATOM 4408 O O . VAL A 1 577 ? 51.226 5.470 -62.538 1.00 33.06 577 VAL A O 1
ATOM 4411 N N . VAL A 1 578 ? 49.203 5.352 -61.547 1.00 33.00 578 VAL A N 1
ATOM 4412 C CA . VAL A 1 578 ? 48.605 4.289 -62.375 1.00 33.00 578 VAL A CA 1
ATOM 4413 C C . VAL A 1 578 ? 47.085 4.463 -62.364 1.00 33.00 578 VAL A C 1
ATOM 4415 O O . VAL A 1 578 ? 46.429 4.340 -61.332 1.00 33.00 578 VAL A O 1
ATOM 4418 N N . GLU A 1 579 ? 46.559 4.799 -63.540 1.00 31.31 579 GLU A N 1
ATOM 4419 C CA . GLU A 1 579 ? 45.144 4.812 -63.898 1.00 31.31 579 GLU A CA 1
ATOM 4420 C C . GLU A 1 579 ? 44.513 3.419 -63.773 1.00 31.31 579 GLU A C 1
ATOM 4422 O O . GLU A 1 579 ? 45.142 2.412 -64.095 1.00 31.31 579 GLU A O 1
ATOM 4427 N N . GLY A 1 580 ? 43.223 3.381 -63.426 1.00 38.94 580 GLY A N 1
ATOM 4428 C CA . GLY A 1 580 ? 42.369 2.237 -63.744 1.00 38.94 580 GLY A CA 1
ATOM 4429 C C . GLY A 1 580 ? 41.595 1.653 -62.572 1.00 38.94 580 GLY A C 1
ATOM 4430 O O . GLY A 1 580 ? 41.799 0.499 -62.221 1.00 38.94 580 GLY A O 1
ATOM 4431 N N . GLN A 1 581 ? 40.632 2.402 -62.034 1.00 26.78 581 GLN A N 1
ATOM 4432 C CA . GLN A 1 581 ? 39.419 1.807 -61.473 1.00 26.78 581 GLN A CA 1
ATOM 4433 C C . GLN A 1 581 ? 38.251 2.762 -61.719 1.00 26.78 581 GLN A C 1
ATOM 4435 O O . GLN A 1 581 ? 38.109 3.805 -61.086 1.00 26.78 581 GLN A O 1
ATOM 4440 N N . THR A 1 582 ? 37.433 2.406 -62.706 1.00 26.78 582 THR A N 1
ATOM 4441 C CA . THR A 1 582 ? 36.112 2.981 -62.955 1.00 26.78 582 THR A CA 1
ATOM 4442 C C . THR A 1 582 ? 35.236 2.743 -61.730 1.00 26.78 582 THR A C 1
ATOM 4444 O O . THR A 1 582 ? 34.669 1.663 -61.568 1.00 26.78 582 THR A O 1
ATOM 4447 N N . LEU A 1 583 ? 35.139 3.745 -60.860 1.00 29.34 583 LEU A N 1
ATOM 4448 C CA . LEU A 1 583 ? 34.076 3.827 -59.870 1.00 29.34 583 LEU A CA 1
ATOM 4449 C C . LEU A 1 583 ? 32.796 4.211 -60.612 1.00 29.34 583 LEU A C 1
ATOM 4451 O O . LEU A 1 583 ? 32.660 5.322 -61.122 1.00 29.34 583 LEU A O 1
ATOM 4455 N N . SER A 1 584 ? 31.878 3.254 -60.712 1.00 26.89 584 SER A N 1
ATOM 4456 C CA . SER A 1 584 ? 30.496 3.474 -61.120 1.00 26.89 584 SER A CA 1
ATOM 4457 C C . SER A 1 584 ? 29.841 4.442 -60.136 1.00 26.89 584 SER A C 1
ATOM 4459 O O . SER A 1 584 ? 29.455 4.060 -59.032 1.00 26.89 584 SER A O 1
ATOM 4461 N N . ALA A 1 585 ? 29.760 5.705 -60.542 1.00 33.25 585 ALA A N 1
ATOM 4462 C CA . ALA A 1 585 ? 28.924 6.715 -59.924 1.00 33.25 585 ALA A CA 1
ATOM 4463 C C . ALA A 1 585 ? 27.455 6.390 -60.230 1.00 33.25 585 ALA A C 1
ATOM 4465 O O . ALA A 1 585 ? 26.907 6.852 -61.225 1.00 33.25 585 ALA A O 1
ATOM 4466 N N . GLU A 1 586 ? 26.821 5.584 -59.382 1.00 29.80 586 GLU A N 1
ATOM 4467 C CA . GLU A 1 586 ? 25.363 5.486 -59.330 1.00 29.80 586 GLU A CA 1
ATOM 4468 C C . GLU A 1 586 ? 24.893 5.627 -57.878 1.00 29.80 586 GLU A C 1
ATOM 4470 O O . GLU A 1 586 ? 25.410 4.977 -56.972 1.00 29.80 586 GLU A O 1
ATOM 4475 N N . CYS A 1 587 ? 23.895 6.496 -57.696 1.00 28.36 587 CYS A N 1
ATOM 4476 C CA . CYS A 1 587 ? 23.236 6.877 -56.443 1.00 28.36 587 CYS A CA 1
ATOM 4477 C C . CYS A 1 587 ? 23.997 7.838 -55.511 1.00 28.36 587 CYS A C 1
ATOM 4479 O O . CYS A 1 587 ? 24.192 7.578 -54.327 1.00 28.36 587 CYS A O 1
ATOM 4481 N N . GLY A 1 588 ? 24.305 9.035 -56.016 1.00 27.66 588 GLY A N 1
ATOM 4482 C CA . GLY A 1 588 ? 24.164 10.222 -55.173 1.00 27.66 588 GLY A CA 1
ATOM 4483 C C . GLY A 1 588 ? 22.673 10.526 -55.021 1.00 27.66 588 GLY A C 1
ATOM 4484 O O . GLY A 1 588 ? 22.098 11.172 -55.893 1.00 27.66 588 GLY A O 1
ATOM 4485 N N . GLU A 1 589 ? 22.024 10.019 -53.970 1.00 31.83 589 GLU A N 1
ATOM 4486 C CA . GLU A 1 589 ? 20.727 10.567 -53.562 1.00 31.83 589 GLU A CA 1
ATOM 4487 C C . GLU A 1 589 ? 20.979 11.983 -53.034 1.00 31.83 589 GLU A C 1
ATOM 4489 O O . GLU A 1 589 ? 21.694 12.176 -52.050 1.00 31.83 589 GLU A O 1
ATOM 4494 N N . GLU A 1 590 ? 20.436 12.981 -53.732 1.00 34.47 590 GLU A N 1
ATOM 4495 C CA . GLU A 1 590 ? 20.401 14.367 -53.272 1.00 34.47 590 GLU A CA 1
ATOM 4496 C C . GLU A 1 590 ? 19.879 14.401 -51.828 1.00 34.47 590 GLU A C 1
ATOM 4498 O O . GLU A 1 590 ? 18.777 13.922 -51.544 1.00 34.47 590 GLU A O 1
ATOM 4503 N N . ALA A 1 591 ? 20.682 14.941 -50.907 1.00 38.12 591 ALA A N 1
ATOM 4504 C CA . ALA A 1 591 ? 20.327 15.056 -49.500 1.00 38.12 591 ALA A CA 1
ATOM 4505 C C . ALA A 1 591 ? 19.041 15.885 -49.363 1.00 38.12 591 ALA A C 1
ATOM 4507 O O . ALA A 1 591 ? 19.051 17.112 -49.471 1.00 38.12 591 ALA A O 1
ATOM 4508 N N . ARG A 1 592 ? 17.908 15.209 -49.145 1.00 50.38 592 ARG A N 1
ATOM 4509 C CA . ARG A 1 592 ? 16.649 15.876 -48.808 1.00 50.38 592 ARG A CA 1
ATOM 4510 C C . ARG A 1 592 ? 16.853 16.652 -47.503 1.00 50.38 592 ARG A C 1
ATOM 4512 O O . ARG A 1 592 ? 17.426 16.089 -46.569 1.00 50.38 592 ARG A O 1
ATOM 4519 N N . PRO A 1 593 ? 16.381 17.906 -47.396 1.00 51.25 593 PRO A N 1
ATOM 4520 C CA . PRO A 1 593 ? 16.469 18.644 -46.145 1.00 51.25 593 PRO A CA 1
ATOM 4521 C C . PRO A 1 593 ? 15.669 17.895 -45.074 1.00 51.25 593 PRO A C 1
ATOM 4523 O O . PRO A 1 593 ? 14.445 17.787 -45.160 1.00 51.25 593 PRO A O 1
ATOM 4526 N N . THR A 1 594 ? 16.365 17.339 -44.082 1.00 61.31 594 THR A N 1
ATOM 4527 C CA . THR A 1 594 ? 15.742 16.760 -42.889 1.00 61.31 594 THR A CA 1
ATOM 4528 C C . THR A 1 594 ? 15.026 17.870 -42.137 1.00 61.31 594 THR A C 1
ATOM 4530 O O . THR A 1 594 ? 15.636 18.898 -41.847 1.00 61.31 594 THR A O 1
ATOM 4533 N N . SER A 1 595 ? 13.744 17.692 -41.820 1.00 71.38 595 SER A N 1
ATOM 4534 C CA . SER A 1 595 ? 13.013 18.692 -41.035 1.00 71.38 595 SER A CA 1
ATOM 4535 C C . SER A 1 595 ? 13.566 18.771 -39.608 1.00 71.38 595 SER A C 1
ATOM 4537 O O . SER A 1 595 ? 13.989 17.747 -39.069 1.00 71.38 595 SER A O 1
ATOM 4539 N N . ASP A 1 596 ? 13.487 19.935 -38.957 1.00 71.94 596 ASP A N 1
ATOM 4540 C CA . ASP A 1 596 ? 13.943 20.139 -37.567 1.00 71.94 596 ASP A CA 1
ATOM 4541 C C . ASP A 1 596 ? 13.433 19.051 -36.598 1.00 71.94 596 ASP A C 1
ATOM 4543 O O . ASP A 1 596 ? 14.167 18.577 -35.732 1.00 71.94 596 ASP A O 1
ATOM 4547 N N . ASP A 1 597 ? 12.200 18.574 -36.788 1.00 73.50 597 ASP A N 1
ATOM 4548 C CA . ASP A 1 597 ? 11.602 17.504 -35.976 1.00 73.50 597 ASP A CA 1
ATOM 4549 C C . ASP A 1 597 ? 12.244 16.117 -36.192 1.00 73.50 597 ASP A C 1
ATOM 4551 O O . ASP A 1 597 ? 12.348 15.304 -35.265 1.00 73.50 597 ASP A O 1
ATOM 4555 N N . GLN A 1 598 ? 12.708 15.835 -37.413 1.00 76.06 598 GLN A N 1
ATOM 4556 C CA . GLN A 1 598 ? 13.433 14.603 -37.730 1.00 76.06 598 GLN A CA 1
ATOM 4557 C C . GLN A 1 598 ? 14.832 14.642 -37.118 1.00 76.06 598 GLN A C 1
ATOM 4559 O O . GLN A 1 598 ? 15.278 13.635 -36.572 1.00 76.06 598 GLN A O 1
ATOM 4564 N N . VAL A 1 599 ? 15.487 15.807 -37.148 1.00 80.06 599 VAL A N 1
ATOM 4565 C CA . VAL A 1 599 ? 16.789 16.024 -36.503 1.00 80.06 599 VAL A CA 1
ATOM 4566 C C . VAL A 1 599 ? 16.678 15.763 -35.000 1.00 80.06 599 VAL A C 1
ATOM 4568 O O . VAL A 1 599 ? 17.389 14.902 -34.494 1.00 80.06 599 VAL A O 1
ATOM 4571 N N . ARG A 1 600 ? 15.686 16.349 -34.314 1.00 80.75 600 ARG A N 1
ATOM 4572 C CA . ARG A 1 600 ? 15.444 16.098 -32.877 1.00 80.75 600 ARG A CA 1
ATOM 4573 C C . ARG A 1 600 ? 15.230 14.619 -32.546 1.00 80.75 600 ARG A C 1
ATOM 4575 O O . ARG A 1 600 ? 15.758 14.113 -31.557 1.00 80.75 600 ARG A O 1
ATOM 4582 N N . THR A 1 601 ? 14.454 13.909 -33.366 1.00 83.62 601 THR A N 1
ATOM 4583 C CA . THR A 1 601 ? 14.201 12.470 -33.169 1.00 83.62 601 THR A CA 1
ATOM 4584 C C . THR A 1 601 ? 15.491 11.659 -33.311 1.00 83.62 601 THR A C 1
ATOM 4586 O O . THR A 1 601 ? 15.746 10.730 -32.545 1.00 83.62 601 THR A O 1
ATOM 4589 N N . LEU A 1 602 ? 16.330 12.026 -34.277 1.00 85.56 602 LEU A N 1
ATOM 4590 C CA . LEU A 1 602 ? 17.596 11.359 -34.527 1.00 85.56 602 LEU A CA 1
ATOM 4591 C C . LEU A 1 602 ? 18.662 11.698 -33.477 1.00 85.56 602 LEU A C 1
ATOM 4593 O O . LEU A 1 602 ? 19.439 10.814 -33.117 1.00 85.56 602 LEU A O 1
ATOM 4597 N N . ASP A 1 603 ? 18.662 12.918 -32.944 1.00 85.19 603 ASP A N 1
ATOM 4598 C CA . ASP A 1 603 ? 19.524 13.321 -31.832 1.00 85.19 603 ASP A CA 1
ATOM 4599 C C . ASP A 1 603 ? 19.195 12.500 -30.584 1.00 85.19 603 ASP A C 1
ATOM 4601 O O . ASP A 1 603 ? 20.087 11.890 -29.992 1.00 85.19 603 ASP A O 1
ATOM 4605 N N . ARG A 1 604 ? 17.906 12.363 -30.244 1.00 86.06 604 ARG A N 1
ATOM 4606 C CA . ARG A 1 604 ? 17.451 11.491 -29.148 1.00 86.06 604 ARG A CA 1
ATOM 4607 C C . ARG A 1 604 ? 17.846 10.028 -29.366 1.00 86.06 604 ARG A C 1
ATOM 4609 O O . ARG A 1 604 ? 18.308 9.370 -28.435 1.00 86.06 604 ARG A O 1
ATOM 4616 N N . LEU A 1 605 ? 17.731 9.518 -30.596 1.00 88.81 605 LEU A N 1
ATOM 4617 C CA . LEU A 1 605 ? 18.193 8.169 -30.934 1.00 88.81 605 LEU A CA 1
ATOM 4618 C C . LEU A 1 605 ? 19.714 8.023 -30.763 1.00 88.81 605 LEU A C 1
ATOM 4620 O O . LEU A 1 605 ? 20.168 6.985 -30.289 1.00 88.81 605 LEU A O 1
ATOM 4624 N N . SER A 1 606 ? 20.500 9.046 -31.110 1.00 87.38 606 SER A N 1
ATOM 4625 C CA . SER A 1 606 ? 21.958 9.025 -30.936 1.00 87.38 606 SER A CA 1
ATOM 4626 C C . SER A 1 606 ? 22.360 8.940 -29.460 1.00 87.38 606 SER A C 1
ATOM 4628 O O . SER A 1 606 ? 23.278 8.197 -29.113 1.00 87.38 606 SER A O 1
ATOM 4630 N N . VAL A 1 607 ? 21.621 9.619 -28.575 1.00 88.56 607 VAL A N 1
ATOM 4631 C CA . VAL A 1 607 ? 21.807 9.519 -27.122 1.00 88.56 607 VAL A CA 1
ATOM 4632 C C . VAL A 1 607 ? 21.527 8.092 -26.650 1.00 88.56 607 VAL A C 1
ATOM 4634 O O . VAL A 1 607 ? 22.354 7.505 -25.954 1.00 88.56 607 VAL A O 1
ATOM 4637 N N . LEU A 1 608 ? 20.421 7.485 -27.098 1.00 90.25 608 LEU A N 1
ATOM 4638 C CA . LEU A 1 608 ? 20.113 6.091 -26.767 1.00 90.25 608 LEU A CA 1
ATOM 4639 C C . LEU A 1 608 ? 21.165 5.114 -27.307 1.00 90.25 608 LEU A C 1
ATOM 4641 O O . LEU A 1 608 ? 21.498 4.147 -26.630 1.00 90.25 608 LEU A O 1
ATOM 4645 N N . ARG A 1 609 ? 21.715 5.346 -28.502 1.00 90.69 609 ARG A N 1
ATOM 4646 C CA . ARG A 1 609 ? 22.760 4.488 -29.084 1.00 90.69 609 ARG A CA 1
ATOM 4647 C C . ARG A 1 609 ? 24.071 4.530 -28.322 1.00 90.69 609 ARG A C 1
ATOM 4649 O O . ARG A 1 609 ? 24.705 3.489 -28.183 1.00 90.69 609 ARG A O 1
ATOM 4656 N N . ARG A 1 610 ? 24.453 5.698 -27.799 1.00 89.31 610 ARG A N 1
ATOM 4657 C CA . ARG A 1 610 ? 25.633 5.826 -26.932 1.00 89.31 610 ARG A CA 1
ATOM 4658 C C . ARG A 1 610 ? 25.486 4.981 -25.668 1.00 89.31 610 ARG A C 1
ATOM 4660 O O . ARG A 1 610 ? 26.453 4.338 -25.274 1.00 89.31 610 ARG A O 1
ATOM 4667 N N . GLN A 1 611 ? 24.281 4.930 -25.095 1.00 89.25 611 GLN A N 1
ATOM 4668 C CA . GLN A 1 611 ? 24.012 4.145 -23.888 1.00 89.25 611 GLN A CA 1
ATOM 4669 C C . GLN A 1 611 ? 23.782 2.648 -24.170 1.00 89.25 611 GLN A C 1
ATOM 4671 O O . GLN A 1 611 ? 24.220 1.795 -23.404 1.00 89.25 611 GLN A O 1
ATOM 4676 N N . PHE A 1 612 ? 23.147 2.300 -25.297 1.00 91.12 612 PHE A N 1
ATOM 4677 C CA . PHE A 1 612 ? 22.797 0.920 -25.670 1.00 91.12 612 PHE A CA 1
ATOM 4678 C C . PHE A 1 612 ? 23.364 0.509 -27.043 1.00 91.12 612 PHE A C 1
ATOM 4680 O O . PHE A 1 612 ? 22.595 0.152 -27.946 1.00 91.12 612 PHE A O 1
ATOM 4687 N N . PRO A 1 613 ? 24.698 0.485 -27.223 1.00 89.75 613 PRO A N 1
ATOM 4688 C CA . PRO A 1 613 ? 25.323 0.301 -28.536 1.00 89.75 613 PRO A CA 1
ATOM 4689 C C . PRO A 1 613 ? 25.007 -1.061 -29.166 1.00 89.75 613 PRO A C 1
ATOM 4691 O O . PRO A 1 613 ? 24.774 -1.161 -30.368 1.00 89.75 613 PRO A O 1
ATOM 4694 N N . TYR A 1 614 ? 24.934 -2.124 -28.359 1.00 89.81 614 TYR A N 1
ATOM 4695 C CA . TYR A 1 614 ? 24.645 -3.472 -28.856 1.00 89.81 614 TYR A CA 1
ATOM 4696 C C . TYR A 1 614 ? 23.159 -3.687 -29.172 1.00 89.81 614 TYR A C 1
ATOM 4698 O O . TYR A 1 614 ? 22.827 -4.314 -30.177 1.00 89.81 614 TYR A O 1
ATOM 4706 N N . SER A 1 615 ? 22.259 -3.155 -28.339 1.00 91.25 615 SER A N 1
ATOM 4707 C CA . SER A 1 615 ? 20.808 -3.292 -28.535 1.00 91.25 615 SER A CA 1
ATOM 4708 C C . SER A 1 615 ? 20.304 -2.452 -29.709 1.00 91.25 615 SER A C 1
ATOM 4710 O O . SER A 1 615 ? 19.335 -2.830 -30.362 1.00 91.25 615 SER A O 1
ATOM 4712 N N . LEU A 1 616 ? 20.952 -1.315 -29.979 1.00 91.56 616 LEU A N 1
ATOM 4713 C CA . LEU A 1 616 ? 20.553 -0.356 -31.012 1.00 91.56 616 LEU A CA 1
ATOM 4714 C C . LEU A 1 616 ? 21.512 -0.306 -32.206 1.00 91.56 616 LEU A C 1
ATOM 4716 O O . LEU A 1 616 ? 21.446 0.631 -33.008 1.00 91.56 616 LEU A O 1
ATOM 4720 N N . ALA A 1 617 ? 22.355 -1.334 -32.350 1.00 91.06 617 ALA A N 1
ATOM 4721 C CA . ALA A 1 617 ? 23.167 -1.546 -33.538 1.00 91.06 617 ALA A CA 1
ATOM 4722 C C . ALA A 1 617 ? 22.285 -1.532 -34.796 1.00 91.06 617 ALA A C 1
ATOM 4724 O O . ALA A 1 617 ? 21.191 -2.102 -34.799 1.00 91.06 617 ALA A O 1
ATOM 4725 N N . ASP A 1 618 ? 22.774 -0.930 -35.882 1.00 90.69 618 ASP A N 1
ATOM 4726 C CA . ASP A 1 618 ? 21.990 -0.637 -37.092 1.00 90.69 618 ASP A CA 1
ATOM 4727 C C . ASP A 1 618 ? 21.179 -1.831 -37.607 1.00 90.69 618 ASP A C 1
ATOM 4729 O O . ASP A 1 618 ? 19.979 -1.727 -37.862 1.00 90.69 618 ASP A O 1
ATOM 4733 N N . SER A 1 619 ? 21.816 -3.000 -37.699 1.00 91.19 619 SER A N 1
ATOM 4734 C CA . SER A 1 619 ? 21.147 -4.218 -38.165 1.00 91.19 619 SER A CA 1
ATOM 4735 C C . SER A 1 619 ? 20.067 -4.703 -37.194 1.00 91.19 619 SER A C 1
ATOM 4737 O O . SER A 1 619 ? 19.009 -5.137 -37.641 1.00 91.19 619 SER A O 1
ATOM 4739 N N . VAL A 1 620 ? 20.311 -4.618 -35.882 1.00 92.38 620 VAL A N 1
ATOM 4740 C CA . VAL A 1 620 ? 19.376 -5.063 -34.834 1.00 92.38 620 VAL A CA 1
ATOM 4741 C C . VAL A 1 620 ? 18.156 -4.150 -34.790 1.00 92.38 620 VAL A C 1
ATOM 4743 O O . VAL A 1 620 ? 17.025 -4.636 -34.792 1.00 92.38 620 VAL A O 1
ATOM 4746 N N . LEU A 1 621 ? 18.363 -2.832 -34.811 1.00 92.88 621 LEU A N 1
ATOM 4747 C CA . LEU A 1 621 ? 17.273 -1.861 -34.797 1.00 92.88 621 LEU A CA 1
ATOM 4748 C C . LEU A 1 621 ? 16.405 -1.982 -36.057 1.00 92.88 621 LEU A C 1
ATOM 4750 O O . LEU A 1 621 ? 15.188 -2.106 -35.947 1.00 92.88 621 LEU A O 1
ATOM 4754 N N . LEU A 1 622 ? 17.009 -2.024 -37.250 1.00 92.81 622 LEU A N 1
ATOM 4755 C CA . LEU A 1 622 ? 16.265 -2.149 -38.511 1.00 92.81 622 LEU A CA 1
ATOM 4756 C C . LEU A 1 622 ? 15.529 -3.489 -38.640 1.00 92.81 622 LEU A C 1
ATOM 4758 O O . LEU A 1 622 ? 14.419 -3.529 -39.178 1.00 92.81 622 LEU A O 1
ATOM 4762 N N . ALA A 1 623 ? 16.104 -4.580 -38.125 1.00 94.00 623 ALA A N 1
ATOM 4763 C CA . ALA A 1 623 ? 15.430 -5.873 -38.053 1.00 94.00 623 ALA A CA 1
ATOM 4764 C C . ALA A 1 623 ? 14.181 -5.812 -37.160 1.00 94.00 623 ALA A C 1
ATOM 4766 O O . ALA A 1 623 ? 13.116 -6.268 -37.575 1.00 94.00 623 ALA A O 1
ATOM 4767 N N . ASN A 1 624 ? 14.281 -5.195 -35.977 1.00 93.88 624 ASN A N 1
ATOM 4768 C CA . ASN A 1 624 ? 13.138 -5.023 -35.078 1.00 93.88 624 ASN A CA 1
ATOM 4769 C C . ASN A 1 624 ? 12.080 -4.070 -35.659 1.00 93.88 624 ASN A C 1
ATOM 4771 O O . ASN A 1 624 ? 10.895 -4.378 -35.597 1.00 93.88 624 ASN A O 1
ATOM 4775 N N . ILE A 1 625 ? 12.476 -2.968 -36.309 1.00 93.56 625 ILE A N 1
ATOM 4776 C CA . ILE A 1 625 ? 11.536 -2.065 -37.001 1.00 93.56 625 ILE A CA 1
ATOM 4777 C C . ILE A 1 625 ? 10.784 -2.820 -38.104 1.00 93.56 625 ILE A C 1
ATOM 4779 O O . ILE A 1 625 ? 9.561 -2.728 -38.203 1.00 93.56 625 ILE A O 1
ATOM 4783 N N . THR A 1 626 ? 11.504 -3.600 -38.917 1.00 94.50 626 THR A N 1
ATOM 4784 C CA . THR A 1 626 ? 10.904 -4.463 -39.948 1.00 94.50 626 THR A CA 1
ATOM 4785 C C . THR A 1 626 ? 9.868 -5.403 -39.334 1.00 94.50 626 THR A C 1
ATOM 4787 O O . THR A 1 626 ? 8.769 -5.559 -39.869 1.00 94.50 626 THR A O 1
ATOM 4790 N N . TRP A 1 627 ? 10.215 -6.016 -38.202 1.00 94.88 627 TRP A N 1
ATOM 4791 C CA . TRP A 1 627 ? 9.352 -6.954 -37.500 1.00 94.88 627 TRP A CA 1
ATOM 4792 C C . TRP A 1 627 ? 8.079 -6.295 -36.960 1.00 94.88 627 TRP A C 1
ATOM 4794 O O . TRP A 1 627 ? 6.993 -6.829 -37.169 1.00 94.88 627 TRP A O 1
ATOM 4804 N N . GLU A 1 628 ? 8.175 -5.108 -36.355 1.00 93.25 628 GLU A N 1
ATOM 4805 C CA . GLU A 1 628 ? 7.012 -4.361 -35.855 1.00 93.25 628 GLU A CA 1
ATOM 4806 C C . GLU A 1 628 ? 6.019 -4.021 -36.981 1.00 93.25 628 GLU A C 1
ATOM 4808 O O . GLU A 1 628 ? 4.814 -4.248 -36.835 1.00 93.25 628 GLU A O 1
ATOM 4813 N N . TYR A 1 629 ? 6.503 -3.589 -38.152 1.00 93.50 629 TYR A N 1
ATOM 4814 C CA . TYR A 1 629 ? 5.639 -3.370 -39.319 1.00 93.50 629 TYR A CA 1
ATOM 4815 C C . TYR A 1 629 ? 4.940 -4.653 -39.791 1.00 93.50 629 TYR A C 1
ATOM 4817 O O . TYR A 1 629 ? 3.752 -4.623 -40.122 1.00 93.50 629 TYR A O 1
ATOM 4825 N N . ILE A 1 630 ? 5.642 -5.790 -39.793 1.00 94.00 630 ILE A N 1
ATOM 4826 C CA . ILE A 1 630 ? 5.057 -7.085 -40.168 1.00 94.00 630 ILE A CA 1
ATOM 4827 C C . ILE A 1 630 ? 4.032 -7.570 -39.153 1.00 94.00 630 ILE A C 1
ATOM 4829 O O . ILE A 1 630 ? 3.002 -8.114 -39.554 1.00 94.00 630 ILE A O 1
ATOM 4833 N N . LEU A 1 631 ? 4.263 -7.354 -37.860 1.00 92.12 631 LEU A N 1
ATOM 4834 C CA . LEU A 1 631 ? 3.295 -7.697 -36.824 1.00 92.12 631 LEU A CA 1
ATOM 4835 C C . LEU A 1 631 ? 1.998 -6.903 -37.002 1.00 92.12 631 LEU A C 1
ATOM 4837 O O . LEU A 1 631 ? 0.919 -7.500 -36.949 1.00 92.12 631 LEU A O 1
ATOM 4841 N N . VAL A 1 632 ? 2.082 -5.598 -37.278 1.00 91.31 632 VAL A N 1
ATOM 4842 C CA . VAL A 1 632 ? 0.902 -4.762 -37.556 1.00 91.31 632 VAL A CA 1
ATOM 4843 C C . VAL A 1 632 ? 0.197 -5.213 -38.835 1.00 91.31 632 VAL A C 1
ATOM 4845 O O . VAL A 1 632 ? -1.010 -5.464 -38.804 1.00 91.31 632 VAL A O 1
ATOM 4848 N N . TRP A 1 633 ? 0.940 -5.433 -39.923 1.00 93.12 633 TRP A N 1
ATOM 4849 C CA . TRP A 1 633 ? 0.381 -5.958 -41.171 1.00 93.12 633 TRP A CA 1
ATOM 4850 C C . TRP A 1 633 ? -0.316 -7.313 -40.976 1.00 93.12 633 TRP A C 1
ATOM 4852 O O . TRP A 1 633 ? -1.393 -7.560 -41.512 1.00 93.12 633 TRP A O 1
ATOM 4862 N N . SER A 1 634 ? 0.257 -8.205 -40.163 1.00 91.44 634 SER A N 1
ATOM 4863 C CA . SER A 1 634 ? -0.310 -9.537 -39.932 1.00 91.44 634 SER A CA 1
ATOM 4864 C C . SER A 1 634 ? -1.683 -9.498 -39.248 1.00 91.44 634 SER A C 1
ATOM 4866 O O . SER A 1 634 ? -2.482 -10.418 -39.452 1.00 91.44 634 SER A O 1
ATOM 4868 N N . LYS A 1 635 ? -1.955 -8.433 -38.477 1.00 91.19 635 LYS A N 1
ATOM 486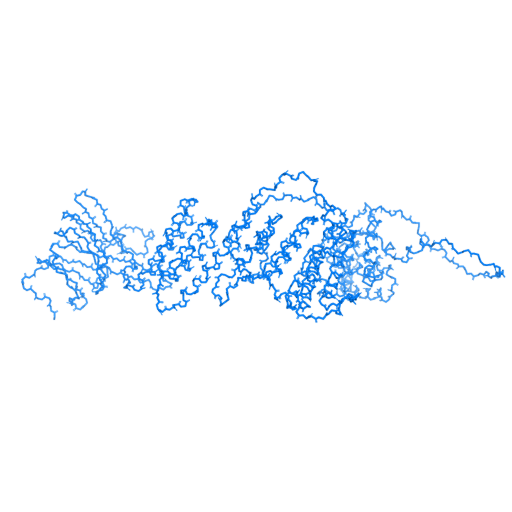9 C CA . LYS A 1 635 ? -3.251 -8.146 -37.849 1.00 91.19 635 LYS A CA 1
ATOM 4870 C C . LYS A 1 635 ? -4.218 -7.460 -38.821 1.00 91.19 635 LYS A C 1
ATOM 4872 O O . LYS A 1 635 ? -5.413 -7.726 -38.752 1.00 91.19 635 LYS A O 1
ATOM 4877 N N . GLN A 1 636 ? -3.716 -6.607 -39.718 1.00 88.06 636 GLN A N 1
ATOM 4878 C CA . GLN A 1 636 ? -4.500 -5.843 -40.699 1.00 88.06 636 GLN A CA 1
ATOM 4879 C C . GLN A 1 636 ? -3.934 -6.022 -42.116 1.00 88.06 636 GLN A C 1
ATOM 4881 O O . GLN A 1 636 ? -3.227 -5.168 -42.649 1.00 88.06 636 GLN A O 1
ATOM 4886 N N . VAL A 1 637 ? -4.260 -7.162 -42.731 1.00 86.56 637 VAL A N 1
ATOM 4887 C CA . VAL A 1 637 ? -3.658 -7.609 -44.003 1.00 86.56 637 VAL A CA 1
ATOM 4888 C C . VAL A 1 637 ? -3.983 -6.671 -45.172 1.00 86.56 637 VAL A C 1
ATOM 4890 O O . VAL A 1 637 ? -3.171 -6.538 -46.090 1.00 86.56 637 VAL A O 1
ATOM 4893 N N . ASP A 1 638 ? -5.125 -5.984 -45.109 1.00 85.25 638 ASP A N 1
ATOM 4894 C CA . ASP A 1 638 ? -5.593 -5.050 -46.140 1.00 85.25 638 ASP A CA 1
ATOM 4895 C C . ASP A 1 638 ? -4.715 -3.791 -46.238 1.00 85.25 638 ASP A C 1
ATOM 4897 O O . ASP A 1 638 ? -4.673 -3.120 -47.271 1.00 85.25 638 ASP A O 1
ATOM 4901 N N . GLN A 1 639 ? -3.955 -3.474 -45.185 1.00 86.75 639 GLN A N 1
ATOM 4902 C CA . GLN A 1 639 ? -3.110 -2.291 -45.141 1.00 86.75 639 GLN A CA 1
ATOM 4903 C C . GLN A 1 639 ? -1.731 -2.548 -45.762 1.00 86.75 639 GLN A C 1
ATOM 4905 O O . GLN A 1 639 ? -0.714 -2.623 -45.073 1.00 86.75 639 GLN A O 1
ATOM 4910 N N . LEU A 1 640 ? -1.673 -2.628 -47.093 1.00 88.25 640 LEU A N 1
ATOM 4911 C CA . LEU A 1 640 ? -0.439 -2.930 -47.840 1.00 88.25 640 LEU A CA 1
ATOM 4912 C C . LEU A 1 640 ? 0.708 -1.927 -47.612 1.00 88.25 640 LEU A C 1
ATOM 4914 O O . LEU A 1 640 ? 1.871 -2.281 -47.796 1.00 88.25 640 LEU A O 1
ATOM 4918 N N . GLN A 1 641 ? 0.409 -0.708 -47.157 1.00 88.69 641 GLN A N 1
ATOM 4919 C CA . GLN A 1 641 ? 1.414 0.305 -46.807 1.00 88.69 641 GLN A CA 1
ATOM 4920 C C . GLN A 1 641 ? 2.344 -0.154 -45.669 1.00 88.69 641 GLN A C 1
ATOM 4922 O O . GLN A 1 641 ? 3.533 0.156 -45.691 1.00 88.69 641 GLN A O 1
ATOM 4927 N N . THR A 1 642 ? 1.835 -0.931 -44.705 1.00 89.88 642 THR A N 1
ATOM 4928 C CA . THR A 1 642 ? 2.648 -1.469 -43.596 1.00 89.88 642 THR A CA 1
ATOM 4929 C C . THR A 1 642 ? 3.584 -2.577 -44.076 1.00 89.88 642 THR A C 1
ATOM 4931 O O . THR A 1 642 ? 4.756 -2.598 -43.704 1.00 89.88 642 THR A O 1
ATOM 4934 N N . LEU A 1 643 ? 3.115 -3.441 -44.984 1.00 90.38 643 LEU A N 1
ATOM 4935 C CA . LEU A 1 643 ? 3.954 -4.447 -45.640 1.00 90.38 643 LEU A CA 1
ATOM 4936 C C . LEU A 1 643 ? 5.031 -3.801 -46.521 1.00 90.38 643 LEU A C 1
ATOM 4938 O O . LEU A 1 643 ? 6.182 -4.233 -46.503 1.00 90.38 643 LEU A O 1
ATOM 4942 N N . GLN A 1 644 ? 4.678 -2.751 -47.267 1.00 91.44 644 GLN A N 1
ATOM 4943 C CA . GLN A 1 644 ? 5.642 -1.988 -48.056 1.00 91.44 644 GLN A CA 1
ATOM 4944 C C . GLN A 1 644 ? 6.711 -1.364 -47.152 1.00 91.44 644 GLN A C 1
ATOM 4946 O O . GLN A 1 644 ? 7.896 -1.513 -47.441 1.00 91.44 644 GLN A O 1
ATOM 4951 N N . ALA A 1 645 ? 6.317 -0.745 -46.034 1.00 90.31 645 ALA A N 1
ATOM 4952 C CA . ALA A 1 645 ? 7.251 -0.182 -45.060 1.00 90.31 645 ALA A CA 1
ATOM 4953 C C . ALA A 1 645 ? 8.190 -1.245 -44.465 1.00 90.31 645 ALA A C 1
ATOM 4955 O O . ALA A 1 645 ? 9.400 -1.024 -44.416 1.00 90.31 645 ALA A O 1
ATOM 4956 N N . ALA A 1 646 ? 7.674 -2.429 -44.114 1.00 92.62 646 ALA A N 1
ATOM 4957 C CA . ALA A 1 646 ? 8.499 -3.550 -43.665 1.00 92.62 646 ALA A CA 1
ATOM 4958 C C . ALA A 1 646 ? 9.561 -3.949 -44.702 1.00 92.62 646 ALA A C 1
ATOM 4960 O O . ALA A 1 646 ? 10.734 -4.100 -44.366 1.00 92.62 646 ALA A O 1
ATOM 4961 N N . ILE A 1 647 ? 9.172 -4.097 -45.973 1.00 92.25 647 ILE A N 1
ATOM 4962 C CA . ILE A 1 647 ? 10.102 -4.467 -47.050 1.00 92.25 647 ILE A CA 1
ATOM 4963 C C . ILE A 1 647 ? 11.155 -3.370 -47.260 1.00 92.25 647 ILE A C 1
ATOM 4965 O O . ILE A 1 647 ? 12.327 -3.690 -47.469 1.00 92.25 647 ILE A O 1
ATOM 4969 N N . THR A 1 648 ? 10.771 -2.093 -47.182 1.00 92.06 648 THR A N 1
ATOM 4970 C CA . THR A 1 648 ? 11.707 -0.965 -47.283 1.00 92.06 648 THR A CA 1
ATOM 4971 C C . THR A 1 648 ? 12.747 -1.006 -46.162 1.00 92.06 648 THR A C 1
ATOM 4973 O O . THR A 1 648 ? 13.939 -0.938 -46.450 1.00 92.06 648 THR A O 1
ATOM 4976 N N . CYS A 1 649 ? 12.335 -1.219 -44.907 1.00 90.69 649 CYS A N 1
ATOM 4977 C CA . CYS A 1 649 ? 13.256 -1.376 -43.775 1.00 90.69 649 CYS A CA 1
ATOM 4978 C C . CYS A 1 649 ? 14.187 -2.587 -43.951 1.00 90.69 649 CYS A C 1
ATOM 4980 O O . CYS A 1 649 ? 15.401 -2.470 -43.788 1.00 90.69 649 CYS A O 1
ATOM 4982 N N . LEU A 1 650 ? 13.639 -3.733 -44.367 1.00 92.06 650 LEU A N 1
ATOM 4983 C CA . LEU A 1 650 ? 14.382 -4.980 -44.565 1.00 92.06 650 LEU A CA 1
ATOM 4984 C C . LEU A 1 650 ? 15.472 -4.860 -45.634 1.00 92.06 650 LEU A C 1
ATOM 4986 O O . LEU A 1 650 ? 16.536 -5.472 -45.520 1.00 92.06 650 LEU A O 1
ATOM 4990 N N . ARG A 1 651 ? 15.222 -4.080 -46.693 1.00 92.38 651 ARG A N 1
ATOM 4991 C CA . ARG A 1 651 ? 16.203 -3.845 -47.762 1.00 92.38 651 ARG A CA 1
ATOM 4992 C C . ARG A 1 651 ? 17.456 -3.150 -47.241 1.00 92.38 651 ARG A C 1
ATOM 4994 O O . ARG A 1 651 ? 18.539 -3.518 -47.693 1.00 92.38 651 ARG A O 1
ATOM 5001 N N . VAL A 1 652 ? 17.297 -2.242 -46.281 1.00 91.50 652 VAL A N 1
ATOM 5002 C CA . VAL A 1 652 ? 18.363 -1.393 -45.730 1.00 91.50 652 VAL A CA 1
ATOM 5003 C C . VAL A 1 652 ? 19.163 -2.086 -44.617 1.00 91.50 652 VAL A C 1
ATOM 5005 O O . VAL A 1 652 ? 20.248 -1.624 -44.287 1.00 91.50 652 VAL A O 1
ATOM 5008 N N . VAL A 1 653 ? 18.698 -3.223 -44.073 1.00 91.50 653 VAL A N 1
ATOM 5009 C CA . VAL A 1 653 ? 19.428 -3.991 -43.040 1.00 91.50 653 VAL A CA 1
ATOM 5010 C C . VAL A 1 653 ? 20.852 -4.345 -43.522 1.00 91.50 653 VAL A C 1
ATOM 5012 O O . VAL A 1 653 ? 20.974 -5.127 -44.472 1.00 91.50 653 VAL A O 1
ATOM 5015 N N . PRO A 1 654 ? 21.921 -3.841 -42.863 1.00 90.25 654 PRO A N 1
ATOM 5016 C CA . PRO A 1 654 ? 23.299 -4.042 -43.322 1.00 90.25 654 PRO A CA 1
ATOM 5017 C C . PRO A 1 654 ? 23.788 -5.491 -43.218 1.00 90.25 654 PRO A C 1
ATOM 5019 O O . PRO A 1 654 ? 24.480 -5.982 -44.106 1.00 90.25 654 PRO A O 1
ATOM 5022 N N . SER A 1 655 ? 23.436 -6.197 -42.138 1.00 92.31 655 SER A N 1
ATOM 5023 C CA . SER A 1 655 ? 23.877 -7.577 -41.918 1.00 92.31 655 SER A CA 1
ATOM 5024 C C . SER A 1 655 ? 23.110 -8.561 -42.813 1.00 92.31 655 SER A C 1
ATOM 5026 O O . SER A 1 655 ? 21.905 -8.752 -42.609 1.00 92.31 655 SER A O 1
ATOM 5028 N N . PRO A 1 656 ? 23.777 -9.264 -43.752 1.00 90.75 656 PRO A N 1
ATOM 5029 C CA . PRO A 1 656 ? 23.107 -10.198 -44.656 1.00 90.75 656 PRO A CA 1
ATOM 5030 C C . PRO A 1 656 ? 22.530 -11.411 -43.915 1.00 90.75 656 PRO A C 1
ATOM 5032 O O .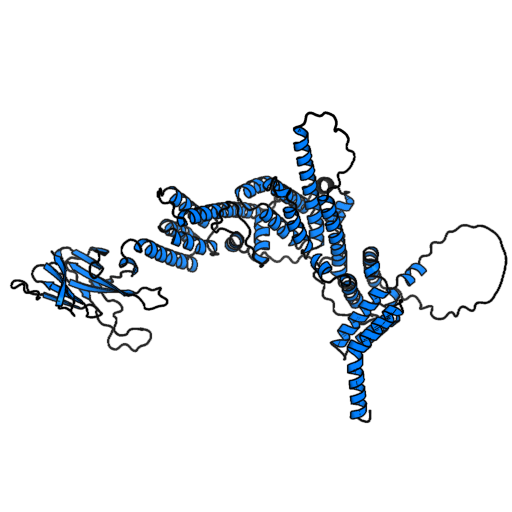 PRO A 1 656 ? 21.459 -11.897 -44.273 1.00 90.75 656 PRO A O 1
ATOM 5035 N N . HIS A 1 657 ? 23.196 -11.863 -42.848 1.00 92.06 657 HIS A N 1
ATOM 5036 C CA . HIS A 1 657 ? 22.741 -12.983 -42.022 1.00 92.06 657 HIS A CA 1
ATOM 5037 C C . HIS A 1 657 ? 21.442 -12.643 -41.290 1.00 92.06 657 HIS A C 1
ATOM 5039 O O . HIS A 1 657 ? 20.478 -13.407 -41.349 1.00 92.06 657 HIS A O 1
ATOM 5045 N N . LEU A 1 658 ? 21.393 -11.474 -40.641 1.00 90.56 658 LEU A N 1
ATOM 5046 C CA . LEU A 1 658 ? 20.199 -11.041 -39.921 1.00 90.56 658 LEU A CA 1
ATOM 5047 C C . LEU A 1 658 ? 19.054 -10.743 -40.891 1.00 90.56 658 LEU A C 1
ATOM 5049 O O . LEU A 1 658 ? 17.930 -11.173 -40.657 1.00 90.56 658 LEU A O 1
ATOM 5053 N N . LYS A 1 659 ? 19.353 -10.096 -42.023 1.00 93.69 659 LYS A N 1
ATOM 5054 C CA . LYS A 1 659 ? 18.393 -9.861 -43.106 1.00 93.69 659 LYS A CA 1
ATOM 5055 C C . LYS A 1 659 ? 17.783 -11.167 -43.612 1.00 93.69 659 LYS A C 1
ATOM 5057 O O . LYS A 1 659 ? 16.564 -11.272 -43.690 1.00 93.69 659 LYS A O 1
ATOM 5062 N N . HIS A 1 660 ? 18.601 -12.184 -43.897 1.00 93.62 660 HIS A N 1
ATOM 5063 C CA . HIS A 1 660 ? 18.108 -13.501 -44.304 1.00 93.62 660 HIS A CA 1
ATOM 5064 C C . HIS A 1 660 ? 17.252 -14.163 -43.213 1.00 93.62 660 HIS A C 1
ATOM 5066 O O . HIS A 1 660 ? 16.180 -14.687 -43.515 1.00 93.62 660 HIS A O 1
ATOM 5072 N N . GLY A 1 661 ? 17.684 -14.098 -41.950 1.00 93.94 661 GLY A N 1
ATOM 5073 C CA . GLY A 1 661 ? 16.924 -14.619 -40.814 1.00 93.94 661 GLY A CA 1
ATOM 5074 C C . GLY A 1 661 ? 15.539 -13.978 -40.694 1.00 93.94 661 GLY A C 1
ATOM 5075 O O . GLY A 1 661 ? 14.537 -14.689 -40.633 1.00 93.94 661 GLY A O 1
ATOM 5076 N N . VAL A 1 662 ? 15.465 -12.646 -40.758 1.00 93.44 662 VAL A N 1
ATOM 5077 C CA . VAL A 1 662 ? 14.200 -11.896 -40.722 1.00 93.44 662 VAL A CA 1
ATOM 5078 C C . VAL A 1 662 ? 13.327 -12.233 -41.935 1.00 93.44 662 VAL A C 1
ATOM 5080 O O . VAL A 1 662 ? 12.151 -12.536 -41.755 1.00 93.44 662 VAL A O 1
ATOM 5083 N N . CYS A 1 663 ? 13.886 -12.288 -43.153 1.00 93.81 663 CYS A N 1
ATOM 5084 C CA . CYS A 1 663 ? 13.162 -12.737 -44.353 1.00 93.81 663 CYS A CA 1
ATOM 5085 C C . CYS A 1 663 ? 12.537 -14.128 -44.160 1.00 93.81 663 CYS A C 1
ATOM 5087 O O . CYS A 1 663 ? 11.369 -14.341 -44.489 1.00 93.81 663 CYS A O 1
ATOM 5089 N N . SER A 1 664 ? 13.316 -15.077 -43.634 1.00 94.62 664 SER A N 1
ATOM 5090 C CA . SER A 1 664 ? 12.877 -16.454 -43.404 1.00 94.62 664 SER A CA 1
ATOM 5091 C C . SER A 1 664 ? 11.749 -16.517 -42.370 1.00 94.62 664 SER A C 1
ATOM 5093 O O . SER A 1 664 ? 10.731 -17.173 -42.603 1.00 94.62 664 SER A O 1
ATOM 5095 N N . LEU A 1 665 ? 11.865 -15.770 -41.268 1.00 94.12 665 LEU A N 1
ATOM 5096 C CA . LEU A 1 665 ? 10.818 -15.664 -40.247 1.00 94.12 665 LEU A CA 1
ATOM 5097 C C . LEU A 1 665 ? 9.540 -15.023 -40.799 1.00 94.12 665 LEU A C 1
ATOM 5099 O O . LEU A 1 665 ? 8.450 -15.561 -40.617 1.00 94.12 665 LEU A O 1
ATOM 5103 N N . MET A 1 666 ? 9.659 -13.923 -41.544 1.00 93.81 666 MET A N 1
ATOM 5104 C CA . MET A 1 666 ? 8.523 -13.267 -42.199 1.00 93.81 666 MET A CA 1
ATOM 5105 C C . MET A 1 666 ? 7.804 -14.215 -43.165 1.00 93.81 666 MET A C 1
ATOM 5107 O O . MET A 1 666 ? 6.570 -14.300 -43.160 1.00 93.81 666 MET A O 1
ATOM 5111 N N . TRP A 1 667 ? 8.572 -14.954 -43.974 1.00 93.38 667 TRP A N 1
ATOM 5112 C CA . TRP A 1 667 ? 8.032 -15.939 -44.903 1.00 93.38 667 TRP A CA 1
ATOM 5113 C C . TRP A 1 667 ? 7.291 -17.050 -44.166 1.00 93.38 667 TRP A C 1
ATOM 5115 O O . TRP A 1 667 ? 6.121 -17.303 -44.439 1.00 93.38 667 TRP A O 1
ATOM 5125 N N . THR A 1 668 ? 7.957 -17.695 -43.212 1.00 93.56 668 THR A N 1
ATOM 5126 C CA . THR A 1 668 ? 7.430 -18.873 -42.517 1.00 93.56 668 THR A CA 1
ATOM 5127 C C . THR A 1 668 ? 6.236 -18.550 -41.624 1.00 93.56 668 THR A C 1
ATOM 5129 O O . THR A 1 668 ? 5.260 -19.299 -41.651 1.00 93.56 668 THR A O 1
ATOM 5132 N N . MET A 1 669 ? 6.271 -17.440 -40.881 1.00 92.56 669 MET A N 1
ATOM 5133 C CA . MET A 1 669 ? 5.232 -17.106 -39.903 1.00 92.56 669 MET A CA 1
ATOM 5134 C C . MET A 1 669 ? 4.022 -16.387 -40.499 1.00 92.56 669 MET A C 1
ATOM 5136 O O . MET A 1 669 ? 2.889 -16.659 -40.100 1.00 92.56 669 MET A O 1
ATOM 5140 N N . HIS A 1 670 ? 4.232 -15.453 -41.432 1.00 91.12 670 HIS A N 1
ATOM 5141 C CA . HIS A 1 670 ? 3.165 -14.538 -41.847 1.00 91.12 670 HIS A CA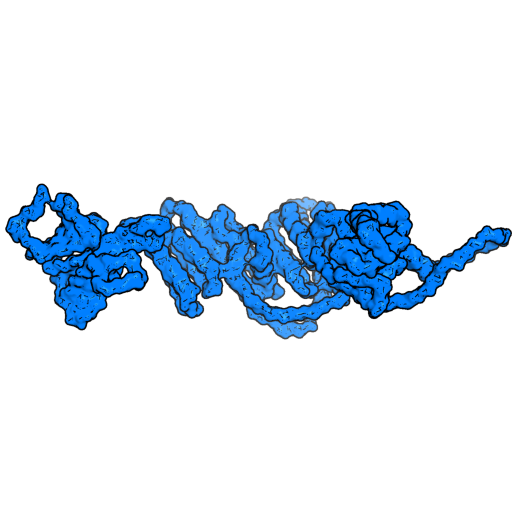 1
ATOM 5142 C C . HIS A 1 670 ? 2.787 -14.659 -43.327 1.00 91.12 670 HIS A C 1
ATOM 5144 O O . HIS A 1 670 ? 1.605 -14.522 -43.651 1.00 91.12 670 HIS A O 1
ATOM 5150 N N . LEU A 1 671 ? 3.729 -14.953 -44.229 1.00 90.25 671 LEU A N 1
ATOM 5151 C CA . LEU A 1 671 ? 3.455 -14.926 -45.673 1.00 90.25 671 LEU A CA 1
ATOM 5152 C C . LEU A 1 671 ? 3.082 -16.291 -46.262 1.00 90.25 671 LEU A C 1
ATOM 5154 O O . LEU A 1 671 ? 2.147 -16.351 -47.055 1.00 90.25 671 LEU A O 1
ATOM 5158 N N . ARG A 1 672 ? 3.738 -17.390 -45.868 1.00 92.75 672 ARG A N 1
ATOM 5159 C CA . ARG A 1 672 ? 3.613 -18.712 -46.515 1.00 92.75 672 ARG A CA 1
ATOM 5160 C C . ARG A 1 672 ? 2.169 -19.204 -46.602 1.00 92.75 672 ARG A C 1
ATOM 5162 O O . ARG A 1 672 ? 1.683 -19.486 -47.692 1.00 92.75 672 ARG A O 1
ATOM 5169 N N . ALA A 1 673 ? 1.466 -19.273 -45.472 1.00 90.56 673 ALA A N 1
ATOM 5170 C CA . ALA A 1 673 ? 0.091 -19.779 -45.433 1.00 90.56 673 ALA A CA 1
ATOM 5171 C C . ALA A 1 673 ? -0.883 -18.896 -46.235 1.00 90.56 673 ALA A C 1
ATOM 5173 O O . ALA A 1 673 ? -1.799 -19.397 -46.894 1.00 90.56 673 ALA A O 1
ATOM 5174 N N . ARG A 1 674 ? -0.666 -17.574 -46.211 1.00 88.62 674 ARG A N 1
ATOM 5175 C CA . ARG A 1 674 ? -1.470 -16.606 -46.967 1.00 88.62 674 ARG A CA 1
ATOM 5176 C C . ARG A 1 674 ? -1.204 -16.735 -48.465 1.00 88.62 674 ARG A C 1
ATOM 5178 O O . ARG A 1 674 ? -2.149 -16.831 -49.233 1.00 88.62 674 ARG A O 1
ATOM 5185 N N . PHE A 1 675 ? 0.059 -16.842 -48.865 1.00 89.19 675 PHE A N 1
ATOM 5186 C CA . PHE A 1 675 ? 0.471 -17.043 -50.251 1.00 89.19 675 PHE A CA 1
ATOM 5187 C C . PHE A 1 675 ? -0.086 -18.348 -50.837 1.00 89.19 675 PHE A C 1
ATOM 5189 O O . PHE A 1 675 ? -0.683 -18.333 -51.911 1.00 89.19 675 PHE A O 1
ATOM 5196 N N . GLU A 1 676 ? 0.015 -19.461 -50.102 1.00 92.25 676 GLU A N 1
ATOM 5197 C CA . GLU A 1 676 ? -0.597 -20.738 -50.494 1.00 92.25 676 GLU A CA 1
ATOM 5198 C C . GLU A 1 676 ? -2.120 -20.610 -50.667 1.00 92.25 676 GLU A C 1
ATOM 5200 O O . GLU A 1 676 ? -2.688 -21.146 -51.620 1.00 92.25 676 GLU A O 1
ATOM 5205 N N . SER A 1 677 ? -2.788 -19.871 -49.776 1.00 88.56 677 SER A N 1
ATOM 5206 C CA . SER A 1 677 ? -4.233 -19.622 -49.858 1.00 88.56 677 SER A CA 1
ATOM 5207 C C . SER A 1 677 ? -4.604 -18.766 -51.070 1.00 88.56 677 SER A C 1
ATOM 5209 O O . SER A 1 677 ? -5.564 -19.091 -51.767 1.00 88.56 677 SER A O 1
ATOM 5211 N N . THR A 1 678 ? -3.819 -17.731 -51.377 1.00 86.94 678 THR A N 1
ATOM 5212 C CA . THR A 1 678 ? -3.999 -16.897 -52.572 1.00 86.94 678 THR A CA 1
ATOM 5213 C C . THR A 1 678 ? -3.810 -17.711 -53.848 1.00 86.94 678 THR A C 1
ATOM 5215 O O . THR A 1 678 ? -4.638 -17.618 -54.748 1.00 86.94 678 THR A O 1
ATOM 5218 N N . ILE A 1 679 ? -2.794 -18.579 -53.919 1.00 88.50 679 ILE A N 1
ATOM 5219 C CA . ILE A 1 679 ? -2.603 -19.486 -55.065 1.00 88.50 679 ILE A CA 1
ATOM 5220 C C . ILE A 1 679 ? -3.803 -20.424 -55.222 1.00 88.50 679 ILE A C 1
ATOM 5222 O O . ILE A 1 679 ? -4.315 -20.596 -56.328 1.00 88.50 679 ILE A O 1
ATOM 5226 N N . ARG A 1 680 ? -4.292 -21.019 -54.126 1.00 89.19 680 ARG A N 1
ATOM 5227 C CA . ARG A 1 680 ? -5.492 -21.874 -54.164 1.00 89.19 680 ARG A CA 1
ATOM 5228 C C . ARG A 1 680 ? -6.722 -21.099 -54.629 1.00 89.19 680 ARG A C 1
ATOM 5230 O O . ARG A 1 680 ? -7.518 -21.652 -55.380 1.00 89.19 680 ARG A O 1
ATOM 5237 N N . LEU A 1 681 ? -6.871 -19.841 -54.213 1.00 87.00 681 LEU A N 1
ATOM 5238 C CA . LEU A 1 681 ? -7.955 -18.972 -54.661 1.00 87.00 681 LEU A CA 1
ATOM 5239 C C . LEU A 1 681 ? -7.847 -18.677 -56.160 1.00 87.00 681 LEU A C 1
ATOM 5241 O O . LEU A 1 681 ? -8.827 -18.872 -56.867 1.00 87.00 681 LEU A O 1
ATOM 5245 N N . ILE A 1 682 ? -6.666 -18.298 -56.657 1.00 88.19 682 ILE A N 1
ATOM 5246 C CA . ILE A 1 682 ? -6.413 -18.067 -58.090 1.00 88.19 682 ILE A CA 1
ATOM 5247 C C . ILE A 1 682 ? -6.769 -19.320 -58.903 1.00 88.19 682 ILE A C 1
ATOM 5249 O O . ILE A 1 682 ? -7.512 -19.237 -59.881 1.00 88.19 682 ILE A O 1
ATOM 5253 N N . ASN A 1 683 ? -6.320 -20.494 -58.451 1.00 87.25 683 ASN A N 1
ATOM 5254 C CA . ASN A 1 683 ? -6.603 -21.770 -59.112 1.00 87.25 683 ASN A CA 1
ATOM 5255 C C . ASN A 1 683 ? -8.090 -22.158 -59.057 1.00 87.25 683 ASN A C 1
ATOM 5257 O O . ASN A 1 683 ? -8.586 -22.796 -59.981 1.00 87.25 683 ASN A O 1
ATOM 5261 N N . LYS A 1 684 ? -8.806 -21.788 -57.987 1.00 83.75 684 LYS A N 1
ATOM 5262 C CA . LYS A 1 684 ? -10.236 -22.086 -57.808 1.00 83.75 684 LYS A CA 1
ATOM 5263 C C . LYS A 1 684 ? -11.143 -21.130 -58.584 1.00 83.75 684 LYS A C 1
ATOM 5265 O O . LYS A 1 684 ? -12.178 -21.559 -59.081 1.00 83.75 684 LYS A O 1
ATOM 5270 N N . VAL A 1 685 ? -10.785 -19.849 -58.644 1.00 78.88 685 VAL A N 1
ATOM 5271 C CA . VAL A 1 685 ? -11.577 -18.804 -59.311 1.00 78.88 685 VAL A CA 1
ATOM 5272 C C . VAL A 1 685 ? -11.344 -18.817 -60.821 1.00 78.88 685 VAL A C 1
ATOM 5274 O O . VAL A 1 685 ? -12.241 -18.422 -61.552 1.00 78.88 685 VAL A O 1
ATOM 5277 N N . GLY A 1 686 ? -10.211 -19.359 -61.292 1.00 65.88 686 GLY A N 1
ATOM 5278 C CA . GLY A 1 686 ? -10.022 -19.748 -62.689 1.00 65.88 686 GLY A CA 1
ATOM 5279 C C . GLY A 1 686 ? -10.390 -18.635 -63.670 1.00 65.88 686 GLY A C 1
ATOM 5280 O O . GLY A 1 686 ? -11.366 -18.788 -64.400 1.00 65.88 686 GLY A O 1
ATOM 5281 N N . LYS A 1 687 ? -9.573 -17.568 -63.677 1.00 56.81 687 LYS A N 1
ATOM 5282 C CA . LYS A 1 687 ? -9.640 -16.299 -64.442 1.00 56.81 687 LYS A CA 1
ATOM 5283 C C . LYS A 1 687 ? -9.935 -15.096 -63.540 1.00 56.81 687 LYS A C 1
ATOM 5285 O O . LYS A 1 687 ? -11.062 -14.898 -63.097 1.00 56.81 687 LYS A O 1
ATOM 5290 N N . VAL A 1 688 ? -8.902 -14.284 -63.326 1.00 47.50 688 VAL A N 1
ATOM 5291 C CA . VAL A 1 688 ? -9.050 -12.822 -63.301 1.00 47.50 688 VAL A CA 1
ATOM 5292 C C . VAL A 1 688 ? -8.762 -12.344 -64.714 1.00 47.50 688 VAL A C 1
ATOM 5294 O O . VAL A 1 688 ? -7.799 -12.896 -65.300 1.00 47.50 688 VAL A O 1
#

Radius of gyration: 42.44 Å; chains: 1; bounding box: 118×72×115 Å

Organism: NCBI:txid320908

pLDDT: mean 78.67, std 17.36, range [26.64, 95.06]